Protein AF-A0A970F1U7-F1 (afdb_monomer)

Nearest PDB structures (foldseek):
  5ckr-assembly1_A-2  TM=8.106E-01  e=1.868E-10  Aquifex aeolicus VF5
  6bw5-assembly2_D  TM=7.875E-01  e=3.129E-08  Homo sapiens
  5o5e-assembly1_A-2  TM=6.458E-01  e=1.086E-08  Homo sapiens
  6bw5-assembly2_C  TM=7.719E-01  e=2.287E-07  Homo sapiens
  6fwz-assembly1_A-2  TM=6.122E-01  e=1.461E-08  Homo sapiens

pLDDT: mean 79.59, std 21.34, range [26.64, 98.81]

Solvent-accessible surface area (backbone atoms only — not comparable to full-atom values): 22472 Å² total; per-residue (Å²): 130,61,69,65,58,55,50,51,34,52,50,24,17,49,50,0,16,52,44,1,41,64,33,35,65,54,45,43,54,48,21,62,74,75,62,13,56,50,62,66,84,53,97,83,50,94,55,93,59,72,30,26,28,44,43,14,54,15,26,49,52,2,22,49,54,14,32,75,75,70,35,79,80,47,61,38,55,47,16,46,53,56,19,42,52,52,42,32,55,52,21,46,51,29,54,64,70,65,64,58,69,69,59,55,50,52,53,44,48,51,25,35,49,44,15,38,77,32,66,47,59,47,53,58,46,73,34,86,52,84,86,50,94,52,66,63,36,74,42,68,86,50,15,59,61,52,35,40,50,47,30,46,50,38,12,49,9,33,42,65,47,57,80,50,62,35,32,34,51,48,40,48,26,42,30,24,48,31,51,21,54,38,23,57,76,72,71,36,64,54,55,19,32,45,23,24,2,44,21,14,2,31,58,24,38,37,84,42,18,34,75,83,50,68,33,38,37,42,52,17,23,24,38,32,52,14,38,51,55,32,50,49,36,40,62,66,36,43,73,76,36,101,75,55,27,62,57,37,57,47,36,37,40,35,67,32,47,48,48,36,53,53,47,30,51,54,25,49,78,67,75,40,66,56,86,57,92,76,72,85,40,66,64,46,51,39,38,76,74,71,41,53,72,69,57,37,39,51,51,51,40,51,53,39,46,53,30,15,49,34,31,38,36,29,74,77,65,34,64,68,56,22,50,51,50,53,51,51,48,52,51,53,52,52,49,52,51,51,51,54,61,71,66,51,75,58,68,64,58,56,52,50,50,53,51,49,52,51,51,51,56,51,49,51,55,49,52,56,52,50,60,48,56,62,59,66,74,76,70,90,81,83,90,83,90,88,83,90,80,89,85,90,87,86,84,92,88,84,84,94,81,84,88,89,86,90,79,92,81,90,83,84,88,82,90,81,89,84,90,135

Structure (mmCIF, N/CA/C/O backbone):
data_AF-A0A970F1U7-F1
#
_entry.id   AF-A0A970F1U7-F1
#
loop_
_atom_site.group_PDB
_atom_site.id
_atom_site.type_symbol
_atom_site.label_atom_id
_atom_site.label_alt_id
_atom_site.label_comp_id
_atom_site.label_asym_id
_atom_site.label_entity_id
_atom_site.label_seq_id
_atom_site.pdbx_PDB_ins_code
_atom_site.Cartn_x
_atom_site.Cartn_y
_atom_site.Cartn_z
_atom_site.occupancy
_atom_site.B_iso_or_equiv
_atom_site.auth_seq_id
_atom_site.auth_comp_id
_atom_site.auth_asym_id
_atom_site.auth_atom_id
_atom_site.pdbx_PDB_model_num
ATOM 1 N N . MET A 1 1 ? 3.287 10.474 -24.549 1.00 61.94 1 MET A N 1
ATOM 2 C CA . MET A 1 1 ? 2.278 9.939 -23.617 1.00 61.94 1 MET A CA 1
ATOM 3 C C . MET A 1 1 ? 0.966 9.993 -24.357 1.00 61.94 1 MET A C 1
ATOM 5 O O . MET A 1 1 ? 0.562 11.090 -24.730 1.00 61.94 1 MET A O 1
ATOM 9 N N . ASP A 1 2 ? 0.390 8.838 -24.666 1.00 81.44 2 ASP A N 1
ATOM 10 C CA . ASP A 1 2 ? -0.817 8.767 -25.486 1.00 81.44 2 ASP A CA 1
ATOM 11 C C . ASP A 1 2 ? -1.982 9.411 -24.735 1.00 81.44 2 ASP A C 1
ATOM 13 O O . ASP A 1 2 ? -2.266 9.069 -23.585 1.00 81.44 2 ASP A O 1
ATOM 17 N N . THR A 1 3 ? -2.636 10.387 -25.363 1.00 88.31 3 THR A N 1
ATOM 18 C CA . THR A 1 3 ? -3.777 11.110 -24.781 1.00 88.31 3 THR A CA 1
ATOM 19 C C . THR A 1 3 ? -4.906 10.160 -24.388 1.00 88.31 3 THR A C 1
ATOM 21 O O . THR A 1 3 ? -5.585 10.395 -23.389 1.00 88.31 3 THR A O 1
ATOM 24 N N . GLU A 1 4 ? -5.055 9.057 -25.123 1.00 91.69 4 GLU A N 1
ATOM 25 C CA . GLU A 1 4 ? -5.996 7.976 -24.828 1.00 91.69 4 GLU A CA 1
ATOM 26 C C . GLU A 1 4 ? -5.686 7.274 -23.503 1.00 91.69 4 GLU A C 1
ATOM 28 O O . GLU A 1 4 ? -6.590 7.094 -22.688 1.00 91.69 4 GLU A O 1
ATOM 33 N N . LEU A 1 5 ? -4.414 6.954 -23.231 1.00 92.06 5 LEU A N 1
ATOM 34 C CA . LEU A 1 5 ? -4.013 6.327 -21.970 1.00 92.06 5 LEU A CA 1
ATOM 35 C C . LEU A 1 5 ? -4.301 7.255 -20.786 1.00 92.06 5 LEU A C 1
ATOM 37 O O . LEU A 1 5 ? -4.858 6.824 -19.784 1.00 92.06 5 LEU A O 1
ATOM 41 N N . ILE A 1 6 ? -3.979 8.546 -20.897 1.00 93.81 6 ILE A N 1
ATOM 42 C CA . ILE A 1 6 ? -4.260 9.516 -19.825 1.00 93.81 6 ILE A CA 1
ATOM 43 C C . ILE A 1 6 ? -5.762 9.586 -19.547 1.00 93.81 6 ILE A C 1
ATOM 45 O O . ILE A 1 6 ? -6.178 9.567 -18.388 1.00 93.81 6 ILE A O 1
ATOM 49 N N . PHE A 1 7 ? -6.574 9.655 -20.602 1.00 96.06 7 PHE A N 1
ATOM 50 C CA . PHE A 1 7 ? -8.024 9.674 -20.472 1.00 96.06 7 PHE A CA 1
ATOM 51 C C . PHE A 1 7 ? -8.540 8.400 -19.791 1.00 96.06 7 PHE A C 1
ATOM 53 O O . PHE A 1 7 ? -9.297 8.499 -18.826 1.00 96.06 7 PHE A O 1
ATOM 60 N N . LEU A 1 8 ? -8.066 7.222 -20.211 1.00 96.75 8 LEU A N 1
ATOM 61 C CA . LEU A 1 8 ? -8.401 5.937 -19.592 1.00 96.75 8 LEU A CA 1
ATOM 62 C C . LEU A 1 8 ? -8.057 5.913 -18.096 1.00 96.75 8 LEU A C 1
ATOM 64 O O . LEU A 1 8 ? -8.877 5.495 -17.279 1.00 96.75 8 LEU A O 1
ATOM 68 N N . LEU A 1 9 ? -6.873 6.401 -17.718 1.00 97.69 9 LEU A N 1
ATOM 69 C CA . LEU A 1 9 ? -6.431 6.449 -16.322 1.00 97.69 9 LEU A CA 1
ATOM 70 C C . LEU A 1 9 ? -7.286 7.402 -15.479 1.00 97.69 9 LEU A C 1
ATOM 72 O O . LEU A 1 9 ? -7.669 7.055 -14.361 1.00 97.69 9 LEU A O 1
ATOM 76 N N . LEU A 1 10 ? -7.630 8.579 -16.013 1.00 97.69 10 LEU A N 1
ATOM 77 C CA . LEU A 1 10 ? -8.510 9.536 -15.336 1.00 97.69 10 LEU A CA 1
ATOM 78 C C . LEU A 1 10 ? -9.929 8.984 -15.166 1.00 97.69 10 LEU A C 1
ATOM 80 O O . LEU A 1 10 ? -10.516 9.140 -14.095 1.00 97.69 10 LEU A O 1
ATOM 84 N N . VAL A 1 11 ? -10.466 8.311 -16.187 1.00 98.19 11 VAL A N 1
ATOM 85 C CA . VAL A 1 11 ? -11.777 7.652 -16.120 1.00 98.19 11 VAL A CA 1
ATOM 86 C C . VAL A 1 11 ? -11.754 6.510 -15.107 1.00 98.19 11 VAL A C 1
ATOM 88 O O . VAL A 1 11 ? -12.645 6.442 -14.264 1.00 98.19 11 VAL A O 1
ATOM 91 N N . THR A 1 12 ? -10.718 5.669 -15.120 1.00 98.62 12 THR A N 1
ATOM 92 C CA . THR A 1 12 ? -10.551 4.571 -14.155 1.00 98.62 12 THR A CA 1
ATOM 93 C C . THR A 1 12 ? -10.526 5.103 -12.724 1.00 98.62 12 THR A C 1
ATOM 95 O O . THR A 1 12 ? -11.303 4.655 -11.879 1.00 98.62 12 THR A O 1
ATOM 98 N N . LEU A 1 13 ? -9.685 6.110 -12.460 1.00 98.56 13 LEU A N 1
ATOM 99 C CA . LEU A 1 13 ? -9.596 6.762 -11.155 1.00 98.56 13 LEU A CA 1
ATOM 100 C C . LEU A 1 13 ? -10.946 7.360 -10.748 1.00 98.56 13 LEU A C 1
ATOM 102 O O . LEU A 1 13 ? -11.389 7.154 -9.619 1.00 98.56 13 LEU A O 1
ATOM 106 N N . GLY A 1 14 ? -11.612 8.065 -11.665 1.00 98.62 14 GLY A N 1
ATOM 107 C CA . GLY A 1 14 ? -12.912 8.690 -11.434 1.00 98.62 14 GLY A CA 1
ATOM 108 C C . GLY A 1 14 ? -14.011 7.681 -11.101 1.00 98.62 14 GLY A C 1
ATOM 109 O O . GLY A 1 14 ? -14.743 7.874 -10.132 1.00 98.62 14 GLY A O 1
ATOM 110 N N . VAL A 1 15 ? -14.103 6.575 -11.842 1.00 98.75 15 VAL A N 1
ATOM 111 C CA . VAL A 1 15 ? -15.081 5.506 -11.583 1.00 98.75 15 VAL A CA 1
ATOM 112 C C . VAL A 1 15 ? -14.811 4.844 -10.236 1.00 98.75 15 VAL A C 1
ATOM 114 O O . VAL A 1 15 ? -15.721 4.763 -9.411 1.00 98.75 15 VAL A O 1
ATOM 117 N N . SER A 1 16 ? -13.565 4.453 -9.958 1.00 98.81 16 SER A N 1
ATOM 118 C CA . SER A 1 16 ? -13.203 3.857 -8.668 1.00 98.81 16 SER A CA 1
ATOM 119 C C . SER A 1 16 ? -13.459 4.798 -7.491 1.00 98.81 16 SER A C 1
ATOM 121 O O . SER A 1 16 ? -13.947 4.356 -6.447 1.00 98.81 16 SER A O 1
ATOM 123 N N . PHE A 1 17 ? -13.188 6.095 -7.666 1.00 98.81 17 PHE A N 1
ATOM 124 C CA . PHE A 1 17 ? -13.510 7.136 -6.693 1.00 98.81 17 PHE A CA 1
ATOM 125 C C . PHE A 1 17 ? -15.011 7.212 -6.427 1.00 98.81 17 PHE A C 1
ATOM 127 O O . PHE A 1 17 ? -15.429 7.123 -5.273 1.00 98.81 17 PHE A O 1
ATOM 134 N N . LEU A 1 18 ? -15.825 7.343 -7.477 1.00 98.69 18 LEU A N 1
ATOM 135 C CA . LEU A 1 18 ? -17.273 7.499 -7.349 1.00 98.69 18 LEU A CA 1
ATOM 136 C C . LEU A 1 18 ? -17.919 6.267 -6.717 1.00 98.69 18 LEU A C 1
ATOM 138 O O . LEU A 1 18 ? -18.745 6.408 -5.816 1.00 98.69 18 LEU A O 1
ATOM 142 N N . VAL A 1 19 ? -17.513 5.068 -7.141 1.00 98.75 19 VAL A N 1
ATOM 143 C CA . VAL A 1 19 ? -18.028 3.810 -6.589 1.00 98.75 19 VAL A CA 1
ATOM 144 C C . VAL A 1 19 ? -17.643 3.671 -5.119 1.00 98.75 19 VAL A C 1
ATOM 146 O O . VAL A 1 19 ? -18.515 3.397 -4.300 1.00 98.75 19 VAL A O 1
ATOM 149 N N . SER A 1 20 ? -16.383 3.920 -4.749 1.00 98.69 20 SER A N 1
ATOM 150 C CA . SER A 1 20 ? -15.954 3.867 -3.345 1.00 98.69 20 SER A CA 1
ATOM 151 C C . SER A 1 20 ? -16.685 4.906 -2.486 1.00 98.69 20 SER A C 1
ATOM 153 O O . SER A 1 20 ? -17.249 4.576 -1.438 1.00 98.69 20 SER A O 1
ATOM 155 N N . PHE A 1 21 ? -16.780 6.151 -2.960 1.00 98.50 21 PHE A N 1
ATOM 156 C CA . PHE A 1 21 ? -17.476 7.233 -2.265 1.00 98.50 21 PHE A CA 1
ATOM 157 C C . PHE A 1 21 ? -18.965 6.923 -2.043 1.00 98.50 21 PHE A C 1
ATOM 159 O O . PHE A 1 21 ? -19.479 7.126 -0.941 1.00 98.50 21 PHE A O 1
ATOM 166 N N . ALA A 1 22 ? -19.650 6.394 -3.063 1.00 98.31 22 ALA A N 1
ATOM 167 C CA . ALA A 1 22 ? -21.065 6.031 -2.995 1.00 98.31 22 ALA A CA 1
ATOM 168 C C . ALA A 1 22 ? -21.318 4.751 -2.179 1.00 98.31 22 ALA A C 1
ATOM 170 O O . ALA A 1 22 ? -22.318 4.660 -1.466 1.00 98.31 22 ALA A O 1
ATOM 171 N N . ALA A 1 23 ? -20.409 3.774 -2.235 1.00 98.00 23 ALA A N 1
ATOM 172 C CA . ALA A 1 23 ? -20.513 2.534 -1.470 1.00 98.00 23 ALA A CA 1
ATOM 173 C C . ALA A 1 23 ? -20.260 2.752 0.027 1.00 98.00 23 ALA A C 1
ATOM 175 O O . ALA A 1 23 ? -20.858 2.069 0.855 1.00 98.00 23 ALA A O 1
ATOM 176 N N . THR A 1 24 ? -19.417 3.717 0.402 1.00 97.88 24 THR A N 1
ATOM 177 C CA . THR A 1 24 ? -19.036 3.966 1.802 1.00 97.88 24 THR A CA 1
ATOM 178 C C . THR A 1 24 ? -20.220 4.147 2.771 1.00 97.88 24 THR A C 1
ATOM 180 O O . THR A 1 24 ? -20.234 3.469 3.803 1.00 97.88 24 THR A O 1
ATOM 183 N N . PRO A 1 25 ? -21.244 4.987 2.506 1.00 96.75 25 PRO A N 1
ATOM 184 C CA . PRO A 1 25 ? -22.405 5.094 3.395 1.00 96.75 25 PRO A CA 1
ATOM 185 C C . PRO A 1 25 ? -23.218 3.793 3.483 1.00 96.75 25 PRO A C 1
ATOM 187 O O . PRO A 1 25 ? -23.731 3.479 4.557 1.00 96.75 25 PRO A O 1
ATOM 190 N N . LEU A 1 26 ? -23.300 3.012 2.401 1.00 97.00 26 LEU A N 1
ATOM 191 C CA . LEU A 1 26 ? -23.986 1.714 2.393 1.00 97.00 26 LEU A CA 1
ATOM 192 C C . LEU A 1 26 ? -23.225 0.685 3.233 1.00 97.00 26 LEU A C 1
ATOM 194 O O . LEU A 1 26 ? -23.814 0.025 4.088 1.00 97.00 26 LEU A O 1
ATOM 198 N N . VAL A 1 27 ? -21.904 0.609 3.054 1.00 96.75 27 VAL A N 1
ATOM 199 C CA . VAL A 1 27 ? -21.008 -0.238 3.852 1.00 96.75 27 VAL A CA 1
ATOM 200 C C . VAL A 1 27 ? -21.074 0.151 5.326 1.00 96.75 27 VAL A C 1
ATOM 202 O O . VAL A 1 27 ? -21.136 -0.725 6.181 1.00 96.75 27 VAL A O 1
ATOM 205 N N . LYS A 1 28 ? -21.150 1.448 5.647 1.00 94.94 28 LYS A N 1
ATOM 206 C CA . LYS A 1 28 ? -21.336 1.917 7.026 1.00 94.94 28 LYS A CA 1
ATOM 207 C C . LYS A 1 28 ? -22.634 1.397 7.645 1.00 94.94 28 LYS A C 1
ATOM 209 O O . LYS A 1 28 ? -22.608 0.899 8.767 1.00 94.94 28 LYS A O 1
ATOM 214 N N . GLN A 1 29 ? -23.757 1.505 6.935 1.00 94.00 29 GLN A N 1
ATOM 215 C CA . GLN A 1 29 ? -25.040 0.984 7.421 1.00 94.00 29 GLN A CA 1
ATOM 216 C C . GLN A 1 29 ? -25.002 -0.540 7.573 1.00 94.00 29 GLN A C 1
ATOM 218 O O . GLN A 1 29 ? -25.525 -1.083 8.544 1.00 94.00 29 GLN A O 1
ATOM 223 N N . PHE A 1 30 ? -24.361 -1.234 6.634 1.00 93.56 30 PHE A N 1
ATOM 224 C CA . PHE A 1 30 ? -24.181 -2.679 6.693 1.00 93.56 30 PHE A CA 1
ATOM 225 C C . PHE A 1 30 ? -23.346 -3.102 7.910 1.00 93.56 30 PHE A C 1
ATOM 227 O O . PHE A 1 30 ? -23.788 -3.959 8.671 1.00 93.56 30 PHE A O 1
ATOM 234 N N . ALA A 1 31 ? -22.217 -2.433 8.158 1.00 92.50 31 ALA A N 1
ATOM 235 C CA . ALA A 1 31 ? -21.357 -2.651 9.322 1.00 92.50 31 ALA A CA 1
ATOM 236 C C . ALA A 1 31 ? -22.131 -2.534 10.641 1.00 92.50 31 ALA A C 1
ATOM 238 O O . ALA A 1 31 ? -22.022 -3.392 11.515 1.00 92.50 31 ALA A O 1
ATOM 239 N N . GLN A 1 32 ? -22.980 -1.508 10.752 1.00 91.56 32 GLN A N 1
ATOM 240 C CA . GLN A 1 32 ? -23.835 -1.292 11.920 1.00 91.56 32 GLN A CA 1
ATOM 241 C C . GLN A 1 32 ? -24.856 -2.421 12.115 1.00 91.56 32 GLN A C 1
ATOM 243 O O . GLN A 1 32 ? -25.120 -2.805 13.251 1.00 91.56 32 GLN A O 1
ATOM 248 N N . ARG A 1 33 ? -25.411 -2.979 11.030 1.00 90.88 33 ARG A N 1
ATOM 249 C CA . ARG A 1 33 ? -26.384 -4.085 11.097 1.00 90.88 33 ARG A CA 1
ATOM 250 C C . ARG A 1 33 ? -25.757 -5.407 11.520 1.00 90.88 33 ARG A C 1
ATOM 252 O O . ARG A 1 33 ? -26.392 -6.158 12.249 1.00 90.88 33 ARG A O 1
ATOM 259 N N . ILE A 1 34 ? -24.540 -5.691 11.062 1.00 89.62 34 ILE A N 1
ATOM 260 C CA . ILE A 1 34 ? -23.840 -6.944 11.385 1.00 89.62 34 ILE A CA 1
ATOM 261 C C . ILE A 1 34 ? -23.005 -6.851 12.671 1.00 89.62 34 ILE A C 1
ATOM 263 O O . ILE A 1 34 ? -22.377 -7.827 13.063 1.00 89.62 34 ILE A O 1
ATOM 267 N N . GLY A 1 35 ? -22.986 -5.684 13.325 1.00 84.31 35 GLY A N 1
ATOM 268 C CA . GLY A 1 35 ? -22.249 -5.465 14.570 1.00 84.31 35 GLY A CA 1
ATOM 269 C C . GLY A 1 35 ? -20.740 -5.265 14.397 1.00 84.31 35 GLY A C 1
ATOM 270 O O . GLY A 1 35 ? -20.017 -5.316 15.389 1.00 84.31 35 GLY A O 1
ATOM 271 N N . ALA A 1 36 ? -20.258 -4.998 13.178 1.00 85.38 36 ALA A N 1
ATOM 272 C CA . ALA A 1 36 ? -18.855 -4.698 12.893 1.00 85.38 36 ALA A CA 1
ATOM 273 C C . ALA A 1 36 ? -18.502 -3.272 13.362 1.00 85.38 36 ALA A C 1
ATOM 275 O O . ALA A 1 36 ? -18.415 -2.320 12.581 1.00 85.38 36 ALA A O 1
ATOM 276 N N . MET A 1 37 ? -18.387 -3.109 14.681 1.00 86.81 37 MET A N 1
ATOM 277 C CA . MET A 1 37 ? -18.242 -1.822 15.356 1.00 86.81 37 MET A CA 1
ATOM 278 C C . MET A 1 37 ? -17.005 -1.824 16.251 1.00 86.81 37 MET A C 1
ATOM 280 O O . MET A 1 37 ? -16.839 -2.673 17.125 1.00 86.81 37 MET A O 1
ATOM 284 N N . ASP A 1 38 ? -16.157 -0.817 16.077 1.00 79.94 38 ASP A N 1
ATOM 285 C CA . ASP A 1 38 ? -14.985 -0.592 16.902 1.00 79.94 38 ASP A CA 1
ATOM 286 C C . ASP A 1 38 ? -15.363 0.233 18.140 1.00 79.94 38 ASP A C 1
ATOM 288 O O . ASP A 1 38 ? -15.387 1.462 18.108 1.00 79.94 38 ASP A O 1
ATOM 292 N N . VAL A 1 39 ? -15.703 -0.452 19.234 1.00 75.31 39 VAL A N 1
ATOM 293 C CA . VAL A 1 39 ? -16.108 0.174 20.504 1.00 75.31 39 VAL A CA 1
ATOM 294 C C . VAL A 1 39 ? -14.865 0.482 21.351 1.00 75.31 39 VAL A C 1
ATOM 296 O O . VAL A 1 39 ? -14.084 -0.437 21.603 1.00 75.31 39 VAL A O 1
ATOM 299 N N . PRO A 1 40 ? -14.633 1.727 21.808 1.00 67.94 40 PRO A N 1
ATOM 300 C CA . PRO A 1 40 ? -13.521 2.034 22.705 1.00 67.94 40 PRO A CA 1
ATOM 301 C C . PRO A 1 40 ? -13.674 1.287 24.035 1.00 67.94 40 PRO A C 1
ATOM 303 O O . PRO A 1 40 ? -14.537 1.616 24.841 1.00 67.94 40 PRO A O 1
ATOM 306 N N . LYS A 1 41 ? -12.865 0.239 24.237 1.00 59.81 41 LYS A N 1
ATOM 307 C CA . LYS A 1 41 ? -12.803 -0.537 25.490 1.00 59.81 41 LYS A CA 1
ATOM 308 C C . LYS A 1 41 ? -11.527 -0.271 26.303 1.00 59.81 41 LYS A C 1
ATOM 310 O O . LYS A 1 41 ? -11.515 -0.567 27.489 1.00 59.81 41 LYS A O 1
ATOM 315 N N . ASP A 1 42 ? -10.507 0.336 25.684 1.00 61.62 42 ASP A N 1
ATOM 316 C CA . ASP A 1 42 ? -9.173 0.546 26.262 1.00 61.62 42 ASP A CA 1
ATOM 317 C C . ASP A 1 42 ? -8.655 1.967 25.969 1.00 61.62 42 ASP A C 1
ATOM 319 O O . ASP A 1 42 ? -8.879 2.485 24.874 1.00 61.62 42 ASP A O 1
ATOM 323 N N . GLU A 1 43 ? -7.813 2.527 26.850 1.00 56.91 43 GLU A N 1
ATOM 324 C CA . GLU A 1 43 ? -7.090 3.810 26.660 1.00 56.91 43 GLU A CA 1
ATOM 325 C C . GLU A 1 43 ? -6.132 3.831 25.442 1.00 56.91 43 GLU A C 1
ATOM 327 O O . GLU A 1 43 ? -5.374 4.782 25.238 1.00 56.91 43 GLU A O 1
ATOM 332 N N . ARG A 1 44 ? -6.046 2.725 24.688 1.00 57.16 44 ARG A N 1
ATOM 333 C CA . ARG A 1 44 ? -5.219 2.573 23.475 1.00 57.16 44 ARG A CA 1
ATOM 334 C C . ARG A 1 44 ? -5.852 3.231 22.262 1.00 57.16 44 ARG A C 1
ATOM 336 O O . ARG A 1 44 ? -5.133 3.614 21.346 1.00 57.16 44 ARG A O 1
ATOM 343 N N . ARG A 1 45 ? -7.180 3.302 22.234 1.00 62.41 45 ARG A N 1
ATOM 344 C CA . ARG A 1 45 ? -7.927 3.815 21.089 1.00 62.41 45 ARG A CA 1
ATOM 345 C C . ARG A 1 45 ? -8.114 5.315 21.259 1.00 62.41 45 ARG A C 1
ATOM 347 O O . ARG A 1 45 ? -8.416 5.774 22.352 1.00 62.41 45 ARG A O 1
ATOM 354 N N . MET A 1 46 ? -7.898 6.071 20.185 1.00 58.84 46 MET A N 1
ATOM 355 C CA . MET A 1 46 ? -7.955 7.538 20.236 1.00 58.84 46 MET A CA 1
ATOM 356 C C . MET A 1 46 ? -9.349 8.109 19.939 1.00 58.84 46 MET A C 1
ATOM 358 O O . MET A 1 46 ? -9.516 9.326 19.881 1.00 58.84 46 MET A O 1
ATOM 362 N N . HIS A 1 47 ? -10.347 7.246 19.731 1.00 63.78 47 HIS A N 1
ATOM 363 C CA . HIS A 1 47 ? -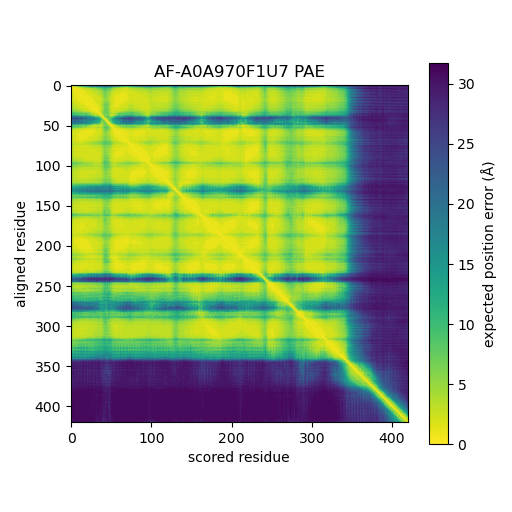11.741 7.631 19.541 1.00 63.78 47 HIS A CA 1
ATOM 364 C C . HIS A 1 47 ? -12.546 7.429 20.833 1.00 63.78 47 HIS A C 1
ATOM 366 O O . HIS A 1 47 ? -12.243 6.577 21.663 1.00 63.78 47 HIS A O 1
ATOM 372 N N . ASN A 1 48 ? -13.607 8.220 20.992 1.00 61.75 48 ASN A N 1
ATOM 373 C CA . ASN A 1 48 ? -14.470 8.180 22.181 1.00 61.75 48 ASN A CA 1
ATOM 374 C C . ASN A 1 48 ? -15.876 7.634 21.880 1.00 61.75 48 ASN A C 1
ATOM 376 O O . ASN A 1 48 ? -16.719 7.556 22.767 1.00 61.75 48 ASN A O 1
ATOM 380 N N . ILE A 1 49 ? -16.156 7.284 20.621 1.00 71.75 49 ILE A N 1
ATOM 381 C CA . ILE A 1 49 ? -17.480 6.875 20.133 1.00 71.75 49 ILE A CA 1
ATOM 382 C C . ILE A 1 49 ? -17.306 5.577 19.332 1.00 71.75 49 ILE A C 1
ATOM 384 O O . ILE A 1 49 ? -16.302 5.455 18.632 1.00 71.75 49 ILE A O 1
ATOM 388 N N . PRO A 1 50 ? -18.248 4.614 19.383 1.00 79.06 50 PRO A N 1
ATOM 389 C CA . PRO A 1 50 ? -18.224 3.449 18.503 1.00 79.06 50 PRO A CA 1
ATOM 390 C C . PRO A 1 50 ? -18.227 3.845 17.019 1.00 79.06 50 PRO A C 1
ATOM 392 O O . PRO A 1 50 ? -19.168 4.485 16.542 1.00 79.06 50 PRO A O 1
ATOM 395 N N . ILE A 1 51 ? -17.201 3.431 16.274 1.00 84.38 51 ILE A N 1
ATOM 396 C CA . ILE A 1 51 ? -17.070 3.704 14.833 1.00 84.38 51 ILE A CA 1
ATOM 397 C C . ILE A 1 51 ? -17.207 2.392 14.056 1.00 84.38 51 ILE A C 1
ATOM 399 O O . ILE A 1 51 ? -16.662 1.369 14.456 1.00 84.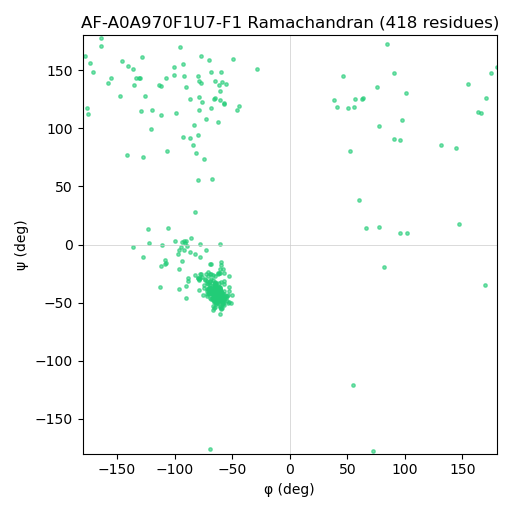38 51 ILE A O 1
ATOM 403 N N . ALA A 1 52 ? -17.954 2.402 12.949 1.00 88.12 52 ALA A N 1
ATOM 404 C CA . ALA A 1 52 ? -18.083 1.235 12.073 1.00 88.12 52 ALA A CA 1
ATOM 405 C C . ALA A 1 52 ? -16.712 0.797 11.531 1.00 88.12 52 ALA A C 1
ATOM 407 O O . ALA A 1 52 ? -15.902 1.645 11.156 1.00 88.12 52 ALA A O 1
ATOM 408 N N . ARG A 1 53 ? -16.470 -0.511 11.456 1.00 84.81 53 ARG A N 1
ATOM 409 C CA . ARG A 1 53 ? -15.201 -1.119 11.038 1.00 84.81 53 ARG A CA 1
ATOM 410 C C . ARG A 1 53 ? -15.508 -2.152 9.961 1.00 84.81 53 ARG A C 1
ATOM 412 O O . ARG A 1 53 ? -16.262 -3.053 10.260 1.00 84.81 53 ARG A O 1
ATOM 419 N N . ILE A 1 54 ? -15.025 -1.918 8.737 1.00 91.62 54 ILE A N 1
ATOM 420 C CA . ILE A 1 54 ? -15.092 -2.715 7.475 1.00 91.62 54 ILE A CA 1
ATOM 421 C C . ILE A 1 54 ? -15.159 -1.777 6.246 1.00 91.62 54 ILE A C 1
ATOM 423 O O . ILE A 1 54 ? -15.553 -2.175 5.147 1.00 91.62 54 ILE A O 1
ATOM 427 N N . GLY A 1 55 ? -14.794 -0.497 6.398 1.00 93.19 55 GLY A N 1
ATOM 428 C CA . GLY A 1 55 ? -14.818 0.484 5.311 1.00 93.19 55 GLY A CA 1
ATOM 429 C C . GLY A 1 55 ? -13.968 0.085 4.101 1.00 93.19 55 GLY A C 1
ATOM 430 O O . GLY A 1 55 ? -14.252 0.520 2.989 1.00 93.19 55 GLY A O 1
ATOM 431 N N . GLY A 1 56 ? -13.003 -0.821 4.292 1.00 95.19 56 GLY A N 1
ATOM 432 C CA . GLY A 1 56 ? -12.242 -1.456 3.223 1.00 95.19 56 GLY A CA 1
ATOM 433 C C . GLY A 1 56 ? -13.086 -2.105 2.130 1.00 95.19 56 GLY A C 1
ATOM 434 O O . GLY A 1 56 ? -12.646 -2.126 0.986 1.00 95.19 56 GLY A O 1
ATOM 435 N N . LEU A 1 57 ? -14.313 -2.555 2.427 1.00 97.69 57 LEU A N 1
ATOM 436 C CA . LEU A 1 57 ? -15.231 -3.063 1.400 1.00 97.69 57 LEU A CA 1
ATOM 437 C C . LEU A 1 57 ? -15.580 -1.995 0.356 1.00 97.69 57 LEU A C 1
ATOM 439 O O . LEU A 1 57 ? -15.674 -2.309 -0.826 1.00 97.69 57 LEU A O 1
ATOM 443 N N . ALA A 1 58 ? -15.730 -0.731 0.760 1.00 98.25 58 ALA A N 1
ATOM 444 C CA . ALA A 1 58 ? -15.998 0.355 -0.181 1.00 98.25 58 ALA A CA 1
ATOM 445 C C . ALA A 1 58 ? -14.801 0.587 -1.117 1.00 98.25 58 ALA A C 1
ATOM 447 O O . ALA A 1 58 ? -14.981 0.710 -2.329 1.00 98.25 58 ALA A O 1
ATOM 448 N N . ILE A 1 59 ? -13.582 0.549 -0.566 1.00 98.69 59 ILE A N 1
ATOM 449 C CA . ILE A 1 59 ? -12.335 0.638 -1.340 1.00 98.69 59 ILE A CA 1
ATOM 450 C C . ILE A 1 59 ? -12.230 -0.547 -2.306 1.00 98.69 59 ILE A C 1
ATOM 452 O O . ILE A 1 59 ? -11.941 -0.344 -3.482 1.00 98.69 59 ILE A O 1
ATOM 456 N N . PHE A 1 60 ? -12.513 -1.764 -1.835 1.00 98.69 60 PHE A N 1
ATOM 457 C CA . PHE A 1 60 ? -12.510 -2.979 -2.647 1.00 98.69 60 PHE A CA 1
ATOM 458 C C . PHE A 1 60 ? -13.498 -2.893 -3.816 1.00 98.69 60 PHE A C 1
ATOM 460 O O . PHE A 1 60 ? -13.114 -3.173 -4.947 1.00 98.69 60 PHE A O 1
ATOM 467 N N . PHE A 1 61 ? -14.741 -2.453 -3.586 1.00 98.62 61 PHE A N 1
ATOM 468 C CA . PHE A 1 61 ? -15.717 -2.277 -4.666 1.00 98.62 61 PHE A CA 1
ATOM 469 C C . PHE A 1 61 ? -15.293 -1.190 -5.659 1.00 98.62 61 PHE A C 1
ATOM 471 O O . PHE A 1 61 ? -15.406 -1.394 -6.868 1.00 98.62 61 PHE A O 1
ATOM 478 N N . GLY A 1 62 ? -14.751 -0.068 -5.171 1.00 98.62 62 GLY A N 1
ATOM 479 C CA . GLY A 1 62 ? -14.183 0.976 -6.025 1.00 98.62 62 GLY A CA 1
ATOM 480 C C . GLY A 1 62 ? -13.048 0.449 -6.902 1.00 98.62 62 GLY A C 1
ATOM 481 O O . GLY A 1 62 ? -13.096 0.582 -8.125 1.00 98.62 62 GLY A O 1
ATOM 482 N N . PHE A 1 63 ? -12.070 -0.226 -6.303 1.00 98.81 63 PHE A N 1
ATOM 483 C CA . PHE A 1 63 ? -10.966 -0.865 -7.016 1.00 98.81 63 PHE A CA 1
ATOM 484 C C . PHE A 1 63 ? -11.462 -1.881 -8.050 1.00 98.81 63 PHE A C 1
ATOM 486 O O . PHE A 1 63 ? -11.105 -1.787 -9.221 1.00 98.81 63 PHE A O 1
ATOM 493 N N . MET A 1 64 ? -12.328 -2.811 -7.640 1.00 98.56 64 MET A N 1
ATOM 494 C CA . MET A 1 64 ? -12.827 -3.877 -8.507 1.00 98.56 64 MET A CA 1
ATOM 495 C C . MET A 1 64 ? -13.597 -3.308 -9.701 1.00 98.56 64 MET A C 1
ATOM 497 O O . MET A 1 64 ? -13.424 -3.783 -10.817 1.00 98.56 64 MET A O 1
ATOM 501 N N . SER A 1 65 ? -14.391 -2.251 -9.497 1.00 98.38 65 SER A N 1
ATOM 502 C CA . SER A 1 65 ? -15.087 -1.581 -10.599 1.00 98.38 65 SER A CA 1
ATOM 503 C C . SER A 1 65 ? -14.124 -0.975 -11.623 1.00 98.38 65 SER A C 1
ATOM 505 O O . SER A 1 65 ? -14.337 -1.147 -12.816 1.00 98.38 65 SER A O 1
ATOM 507 N N . GLY A 1 66 ? -13.037 -0.333 -11.183 1.00 98.06 66 GLY A N 1
ATOM 508 C CA . GLY A 1 66 ? -12.040 0.234 -12.093 1.00 98.06 66 GLY A CA 1
ATOM 509 C C . GLY A 1 66 ? -11.271 -0.848 -12.848 1.00 98.06 66 GLY A C 1
ATOM 510 O O . GLY A 1 66 ? -11.148 -0.782 -14.067 1.00 98.06 66 GLY A O 1
ATOM 511 N N . VAL A 1 67 ? -10.811 -1.882 -12.140 1.00 98.12 67 VAL A N 1
ATOM 512 C CA . VAL A 1 67 ? -10.032 -2.966 -12.751 1.00 98.12 67 VAL A CA 1
ATOM 513 C C . VAL A 1 67 ? -10.869 -3.776 -13.737 1.00 98.12 67 VAL A C 1
ATOM 515 O O . VAL A 1 67 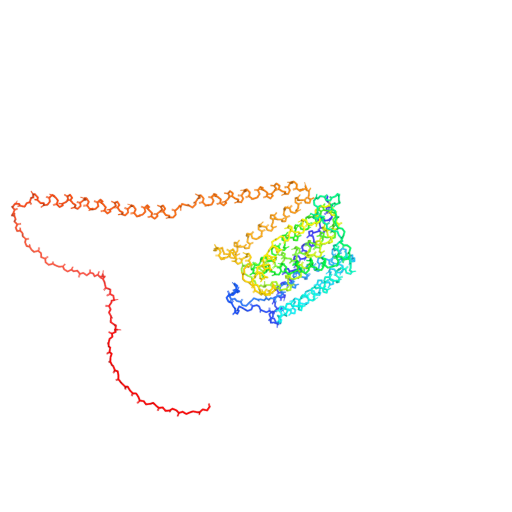? -10.441 -3.970 -14.868 1.00 98.12 67 VAL A O 1
ATOM 518 N N . LEU A 1 68 ? -12.071 -4.219 -13.360 1.00 97.81 68 LEU A N 1
ATOM 519 C CA . LEU A 1 68 ? -12.890 -5.067 -14.235 1.00 97.81 68 LEU A CA 1
ATOM 520 C C . LEU A 1 68 ? -13.414 -4.339 -15.479 1.00 97.81 68 LEU A C 1
ATOM 522 O O . LEU A 1 68 ? -13.728 -4.999 -16.466 1.00 97.81 68 LEU A O 1
ATOM 526 N N . LEU A 1 69 ? -13.555 -3.011 -15.428 1.00 97.88 69 LEU A N 1
ATOM 527 C CA . LEU A 1 69 ? -14.061 -2.225 -16.556 1.00 97.88 69 LEU A CA 1
ATOM 528 C C . LEU A 1 69 ? -12.964 -1.770 -17.521 1.00 97.88 69 LEU A C 1
ATOM 530 O O . LEU A 1 69 ? -13.251 -1.611 -18.705 1.00 97.88 69 LEU A O 1
ATOM 534 N N . PHE A 1 70 ? -11.747 -1.521 -17.028 1.00 97.62 70 PHE A N 1
ATOM 535 C CA . PHE A 1 70 ? -10.726 -0.792 -17.791 1.00 97.62 70 PHE A CA 1
ATOM 536 C C . PHE A 1 70 ? -9.370 -1.498 -17.896 1.00 97.62 70 PHE A C 1
ATOM 538 O O . PHE A 1 70 ? -8.523 -1.041 -18.659 1.00 97.62 70 PHE A O 1
ATOM 545 N N . SER A 1 71 ? -9.135 -2.568 -17.132 1.00 95.88 71 SER A N 1
ATOM 546 C CA . SER A 1 71 ? -7.862 -3.299 -17.110 1.00 95.88 71 SER A CA 1
ATOM 547 C C . SER A 1 71 ? -7.951 -4.573 -17.945 1.00 95.88 71 SER A C 1
ATOM 549 O O . SER A 1 71 ? -8.973 -5.261 -17.939 1.00 95.88 71 SER A O 1
ATOM 551 N N . ASP A 1 72 ? -6.847 -4.946 -18.585 1.00 94.62 72 ASP A N 1
ATOM 552 C CA . ASP A 1 72 ? -6.724 -6.241 -19.244 1.00 94.62 72 ASP A CA 1
ATOM 553 C C . ASP A 1 72 ? -6.426 -7.328 -18.203 1.00 94.62 72 ASP A C 1
ATOM 555 O O . ASP A 1 72 ? -5.383 -7.329 -17.544 1.00 94.62 72 ASP A O 1
ATOM 559 N N . ILE A 1 73 ? -7.349 -8.280 -18.038 1.00 96.38 73 ILE A N 1
ATOM 560 C CA . ILE A 1 73 ? -7.221 -9.356 -17.044 1.00 96.38 73 ILE A CA 1
ATOM 561 C C . ILE A 1 73 ? -6.321 -10.473 -17.589 1.00 96.38 73 ILE A C 1
ATOM 563 O O . ILE A 1 73 ? -6.782 -11.528 -18.041 1.00 96.38 73 ILE A O 1
ATOM 567 N N . ASP A 1 74 ? -5.013 -10.234 -17.529 1.00 94.69 74 ASP A N 1
ATOM 568 C CA . ASP A 1 74 ? -3.978 -11.221 -17.830 1.00 94.69 74 ASP A CA 1
ATOM 569 C C . ASP A 1 74 ? -3.908 -12.341 -16.765 1.00 94.69 74 ASP A C 1
ATOM 571 O O . ASP A 1 74 ? -4.766 -12.481 -15.881 1.00 94.69 74 ASP A O 1
ATOM 575 N N . ARG A 1 75 ? -2.943 -13.258 -16.903 1.00 95.62 75 ARG A N 1
ATOM 576 C CA . ARG A 1 75 ? -2.817 -14.395 -15.983 1.00 95.62 75 ARG A CA 1
ATOM 577 C C . ARG A 1 75 ? -2.439 -13.911 -14.584 1.00 95.62 75 ARG A C 1
ATOM 579 O O . ARG A 1 75 ? -3.079 -14.332 -13.621 1.00 95.62 75 ARG A O 1
ATOM 586 N N . GLU A 1 76 ? -1.444 -13.040 -14.484 1.00 95.19 76 GLU A N 1
ATOM 587 C CA . GLU A 1 76 ? -0.938 -12.483 -13.235 1.00 95.19 76 GLU A CA 1
ATOM 588 C C . GLU A 1 76 ? -2.020 -11.713 -12.474 1.00 95.19 76 GLU A C 1
ATOM 590 O O . GLU A 1 76 ? -2.304 -12.046 -11.320 1.00 95.19 76 GLU A O 1
ATOM 595 N N . LEU A 1 77 ? -2.683 -10.751 -13.123 1.00 96.81 77 LEU A N 1
ATOM 596 C CA . LEU A 1 77 ? -3.728 -9.923 -12.528 1.00 96.81 77 LEU A CA 1
ATOM 597 C C . LEU A 1 77 ? -4.896 -10.776 -12.041 1.00 96.81 77 LEU A C 1
ATOM 599 O O . LEU A 1 77 ? -5.421 -10.540 -10.958 1.00 96.81 77 LEU A O 1
ATOM 603 N N . ARG A 1 78 ? -5.264 -11.836 -12.763 1.00 97.88 78 ARG A N 1
ATOM 604 C CA . ARG A 1 78 ? -6.285 -12.789 -12.301 1.00 97.88 78 ARG A CA 1
ATOM 605 C C . ARG A 1 78 ? -5.904 -13.464 -10.983 1.00 97.88 78 ARG A C 1
ATOM 607 O O . ARG A 1 78 ? -6.748 -13.591 -10.097 1.00 97.88 78 ARG A O 1
ATOM 614 N N . GLY A 1 79 ? -4.639 -13.859 -10.834 1.00 98.00 79 GLY A N 1
ATOM 615 C CA . GLY A 1 79 ? -4.113 -14.396 -9.578 1.00 98.00 79 GLY A CA 1
ATOM 616 C C . GLY A 1 79 ? -4.169 -13.382 -8.438 1.00 98.00 79 GLY A C 1
ATOM 617 O O . GLY A 1 79 ? -4.577 -13.732 -7.330 1.00 98.00 79 GLY A O 1
ATOM 618 N N . ILE A 1 80 ? -3.829 -12.123 -8.730 1.00 98.38 80 ILE A N 1
ATOM 619 C CA . ILE A 1 80 ? -3.939 -11.000 -7.787 1.00 98.38 80 ILE A CA 1
ATOM 620 C C . ILE A 1 80 ? -5.401 -10.791 -7.375 1.00 98.38 80 ILE A C 1
ATOM 622 O O . ILE A 1 80 ? -5.698 -10.701 -6.187 1.00 98.38 80 ILE A O 1
ATOM 626 N N . LEU A 1 81 ? -6.345 -10.778 -8.317 1.00 98.44 81 LEU A N 1
ATOM 627 C CA . LEU A 1 81 ? -7.764 -10.602 -8.009 1.00 98.44 81 LEU A CA 1
ATOM 628 C C . LEU A 1 81 ? -8.301 -11.746 -7.141 1.00 98.44 81 LEU A C 1
ATOM 630 O O . LEU A 1 81 ? -8.944 -11.474 -6.125 1.00 98.44 81 LEU A O 1
ATOM 634 N N . PHE A 1 82 ? -7.980 -13.005 -7.452 1.00 98.56 82 PHE A N 1
ATOM 635 C CA . PHE A 1 82 ? -8.380 -14.139 -6.613 1.00 98.56 82 PHE A CA 1
ATOM 636 C C . PHE A 1 82 ? -7.791 -14.069 -5.204 1.00 98.56 82 PHE A C 1
ATOM 638 O O . PHE A 1 82 ? -8.521 -14.246 -4.227 1.00 98.56 82 PHE A O 1
ATOM 645 N N . GLY A 1 83 ? -6.498 -13.769 -5.070 1.00 98.56 83 GLY A N 1
ATOM 646 C CA . GLY A 1 83 ? -5.893 -13.605 -3.752 1.00 98.56 83 GLY A CA 1
ATOM 647 C C . GLY A 1 83 ? -6.454 -12.400 -2.991 1.00 98.56 83 GLY A C 1
ATOM 648 O O . GLY A 1 83 ? -6.676 -12.502 -1.787 1.00 98.56 83 GLY A O 1
ATOM 649 N N . SER A 1 84 ? -6.801 -11.306 -3.675 1.00 98.50 84 SER A N 1
ATOM 650 C CA . SER A 1 84 ? -7.434 -10.141 -3.046 1.00 98.50 84 SER A CA 1
ATOM 651 C C . SER A 1 84 ? -8.801 -10.476 -2.439 1.00 98.50 84 SER A C 1
ATOM 653 O O . SER A 1 84 ? -9.095 -10.039 -1.329 1.00 98.50 84 SER A O 1
ATOM 655 N N . VAL A 1 85 ? -9.600 -11.323 -3.104 1.00 98.62 85 VAL A N 1
ATOM 656 C CA . VAL A 1 85 ? -10.880 -11.815 -2.570 1.00 98.62 85 VAL A CA 1
ATOM 657 C C . VAL A 1 85 ? -10.649 -12.660 -1.317 1.00 98.62 85 VAL A C 1
ATOM 659 O O . VAL A 1 85 ? -11.340 -12.464 -0.319 1.00 98.62 85 VAL A O 1
ATOM 662 N N . ILE A 1 86 ? -9.652 -13.553 -1.331 1.00 98.62 86 ILE A N 1
ATOM 663 C CA . ILE A 1 86 ? -9.280 -14.363 -0.157 1.00 98.62 86 ILE A CA 1
ATOM 664 C C . ILE A 1 86 ? -8.911 -13.457 1.027 1.00 98.62 86 ILE A C 1
ATOM 666 O O . ILE A 1 86 ? -9.395 -13.669 2.142 1.00 98.62 86 ILE A O 1
ATOM 670 N N . ILE A 1 87 ? -8.090 -12.430 0.783 1.00 98.50 87 ILE A N 1
ATOM 671 C CA . ILE A 1 87 ? -7.676 -11.460 1.804 1.00 98.50 87 ILE A CA 1
ATOM 672 C C . ILE A 1 87 ? -8.876 -10.691 2.353 1.00 98.50 87 ILE A C 1
ATOM 674 O O . ILE A 1 87 ? -9.041 -10.645 3.568 1.00 98.50 87 ILE A O 1
ATOM 678 N N . VAL A 1 88 ? -9.729 -10.131 1.490 1.00 98.19 88 VAL A N 1
ATOM 679 C CA . VAL A 1 88 ? -10.900 -9.341 1.905 1.00 98.19 88 VAL A CA 1
ATOM 680 C C . VAL A 1 88 ? -11.876 -10.180 2.720 1.00 98.19 88 VAL A C 1
ATOM 682 O O . VAL A 1 88 ? -12.336 -9.725 3.762 1.00 98.19 88 VAL A O 1
ATOM 685 N N . VAL A 1 89 ? -12.166 -11.415 2.299 1.00 97.62 89 VAL A N 1
ATOM 686 C CA . VAL A 1 89 ? -13.070 -12.307 3.040 1.00 97.62 89 VAL A CA 1
ATOM 687 C C . VAL A 1 89 ? -12.504 -12.627 4.422 1.00 97.62 89 VAL A C 1
ATOM 689 O O . VAL A 1 89 ? -13.213 -12.498 5.417 1.00 97.62 89 VAL A O 1
ATOM 692 N N . MET A 1 90 ? -11.226 -13.004 4.506 1.00 97.50 90 MET A N 1
ATOM 693 C CA . MET A 1 90 ? -10.584 -13.296 5.789 1.00 97.50 90 MET A CA 1
ATOM 694 C C . MET A 1 90 ? -10.550 -12.077 6.705 1.00 97.50 90 MET A C 1
ATOM 696 O O . MET A 1 90 ? -10.870 -12.188 7.884 1.00 97.50 90 MET A O 1
ATOM 700 N N . ALA A 1 91 ? -10.200 -10.919 6.158 1.00 95.69 91 ALA A N 1
ATOM 701 C CA . ALA A 1 91 ? -10.074 -9.684 6.906 1.00 95.69 91 ALA A CA 1
ATOM 702 C C . ALA A 1 91 ? -11.439 -9.136 7.369 1.00 95.69 91 ALA A C 1
ATOM 704 O O . ALA A 1 91 ? -11.547 -8.610 8.472 1.00 95.69 91 ALA A O 1
ATOM 705 N N . MET A 1 92 ? -12.503 -9.353 6.592 1.00 94.94 92 MET A N 1
ATOM 706 C CA . MET A 1 92 ? -13.876 -9.047 7.003 1.00 94.94 92 MET A CA 1
ATOM 707 C C . MET A 1 92 ? -14.347 -9.962 8.138 1.00 94.94 92 MET A C 1
ATOM 709 O O . MET A 1 92 ? -14.994 -9.499 9.075 1.00 94.94 92 MET A O 1
ATOM 713 N N . ILE A 1 93 ? -14.011 -11.256 8.082 1.00 94.44 93 ILE A N 1
ATOM 714 C CA . ILE A 1 93 ? -14.262 -12.182 9.197 1.00 94.44 93 ILE A CA 1
ATOM 715 C C . ILE A 1 93 ? -13.478 -11.724 10.429 1.00 94.44 93 ILE A C 1
ATOM 717 O O . ILE A 1 93 ? -14.014 -11.700 11.534 1.00 94.44 93 ILE A O 1
ATOM 721 N N . ASP A 1 94 ? -12.225 -11.325 10.253 1.00 92.69 94 ASP A N 1
ATOM 722 C CA . ASP A 1 94 ? -11.403 -10.834 11.345 1.00 92.69 94 ASP A CA 1
ATOM 723 C C . ASP A 1 94 ? -11.957 -9.567 12.015 1.00 92.69 94 ASP A C 1
ATOM 725 O O . ASP A 1 94 ? -12.036 -9.521 13.243 1.00 92.69 94 ASP A O 1
ATOM 729 N N . ASP A 1 95 ? -12.427 -8.593 11.233 1.00 90.94 95 ASP A N 1
ATOM 730 C CA . ASP A 1 95 ? -13.069 -7.382 11.756 1.00 90.94 95 ASP A CA 1
ATOM 731 C C . ASP A 1 95 ? -14.344 -7.692 12.577 1.00 90.94 95 ASP A C 1
ATOM 733 O O . ASP A 1 95 ? -14.750 -6.877 13.409 1.00 90.94 95 ASP A O 1
ATOM 737 N N . LEU A 1 96 ? -14.961 -8.869 12.387 1.00 89.56 96 LEU A N 1
ATOM 738 C CA . LEU A 1 96 ? -16.140 -9.331 13.131 1.00 89.56 96 LEU A CA 1
ATOM 739 C C . LEU A 1 96 ? -15.798 -10.123 14.399 1.00 89.56 96 LEU A C 1
ATOM 741 O O . LEU A 1 96 ? -16.422 -9.907 15.439 1.00 89.56 96 LEU A O 1
ATOM 745 N N . ILE A 1 97 ? -14.862 -11.076 14.317 1.00 88.94 97 ILE A N 1
ATOM 746 C CA . ILE A 1 97 ? -14.633 -12.068 15.387 1.00 88.94 97 ILE A CA 1
ATOM 747 C C . ILE A 1 97 ? -13.210 -12.090 15.958 1.00 88.94 97 ILE A C 1
ATOM 749 O O . ILE A 1 97 ? -12.950 -12.886 16.857 1.00 88.94 97 ILE A O 1
ATOM 753 N N . ASN A 1 98 ? -12.310 -11.221 15.489 1.00 87.50 98 ASN A N 1
ATOM 754 C CA . ASN A 1 98 ? -10.916 -11.101 15.934 1.00 87.50 98 ASN A CA 1
ATOM 755 C C . ASN A 1 98 ? -10.162 -12.448 15.905 1.00 87.50 98 ASN A C 1
ATOM 757 O O . ASN A 1 98 ? -10.005 -13.155 16.906 1.00 87.50 98 ASN A O 1
ATOM 761 N N . LEU A 1 99 ? -9.711 -12.826 14.712 1.00 89.75 99 LEU A N 1
ATOM 762 C CA . LEU A 1 99 ? -9.000 -14.067 14.446 1.00 89.75 99 LEU A CA 1
ATOM 763 C C . LEU A 1 99 ? -7.608 -14.078 15.086 1.00 89.75 99 LEU A C 1
ATOM 765 O O . LEU A 1 99 ? -6.886 -13.082 15.157 1.00 89.75 99 LEU A O 1
ATOM 769 N N . LYS A 1 100 ? -7.162 -15.279 15.472 1.00 89.62 100 LYS A N 1
ATOM 770 C CA . LYS A 1 100 ? -5.789 -15.493 15.946 1.00 89.62 100 LYS A CA 1
ATOM 771 C C . LYS A 1 100 ? -4.791 -15.138 14.837 1.00 89.62 100 LYS A C 1
ATOM 773 O O . LYS A 1 100 ? -4.951 -15.573 13.699 1.00 89.62 100 LYS A O 1
ATOM 778 N N . ALA A 1 101 ? -3.709 -14.443 15.192 1.00 87.94 101 ALA A N 1
ATOM 779 C CA . ALA A 1 101 ? -2.704 -13.954 14.238 1.00 87.94 101 ALA A CA 1
ATOM 780 C C . ALA A 1 101 ? -2.136 -15.043 13.302 1.00 87.94 101 ALA A C 1
ATOM 782 O O . ALA A 1 101 ? -1.915 -14.790 12.122 1.00 87.94 101 ALA A O 1
ATOM 783 N N . TRP A 1 102 ? -1.946 -16.272 13.796 1.00 88.00 102 TRP A N 1
ATOM 784 C CA . TRP A 1 102 ? -1.441 -17.379 12.974 1.00 88.00 102 TRP A CA 1
ATOM 785 C C . TRP A 1 102 ? -2.439 -17.836 11.895 1.00 88.00 102 TRP A C 1
ATOM 787 O O . TRP A 1 102 ? -2.013 -18.267 10.829 1.00 88.00 102 TRP A O 1
ATOM 797 N N . ILE A 1 103 ? -3.752 -17.698 12.131 1.00 93.50 103 ILE A N 1
ATOM 798 C CA . ILE A 1 103 ? -4.789 -18.004 11.132 1.00 93.50 103 ILE A CA 1
ATOM 799 C C . ILE A 1 103 ? -4.715 -16.975 10.004 1.00 93.50 103 ILE A C 1
ATOM 801 O O . ILE A 1 103 ? -4.672 -17.356 8.835 1.00 93.50 103 ILE A O 1
ATOM 805 N N . LYS A 1 104 ? -4.617 -15.682 10.353 1.00 93.44 104 LYS A N 1
ATOM 806 C CA . LYS A 1 104 ? -4.435 -14.603 9.368 1.00 93.44 104 LYS A CA 1
ATOM 807 C C . LYS A 1 104 ? -3.207 -14.866 8.498 1.00 93.44 104 LYS A C 1
ATOM 809 O O . LYS A 1 104 ? -3.295 -14.792 7.277 1.00 93.44 104 LYS A O 1
ATOM 814 N N . LEU A 1 105 ? -2.090 -15.241 9.128 1.00 94.06 105 LEU A N 1
ATOM 815 C CA 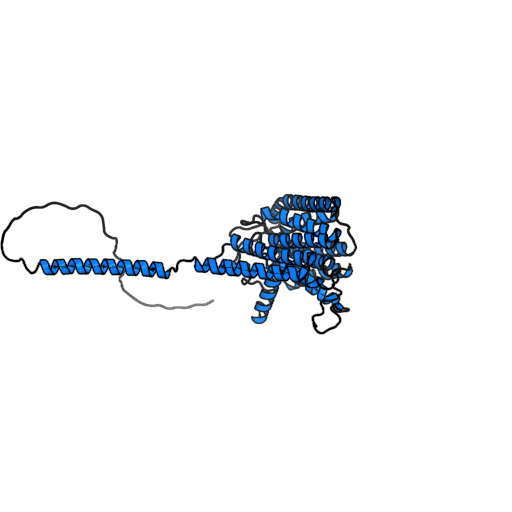. LEU A 1 105 ? -0.838 -15.543 8.440 1.00 94.06 105 LEU A CA 1
ATOM 816 C C . LEU A 1 105 ? -0.988 -16.697 7.438 1.00 94.06 105 LEU A C 1
ATOM 818 O O . LEU A 1 105 ? -0.552 -16.562 6.299 1.00 94.06 105 LEU A O 1
ATOM 822 N N . ILE A 1 106 ? -1.631 -17.807 7.822 1.00 97.25 106 ILE A N 1
ATOM 823 C CA . ILE A 1 106 ? -1.863 -18.936 6.905 1.00 97.25 106 ILE A CA 1
ATOM 824 C C . ILE A 1 106 ? -2.683 -18.490 5.695 1.00 97.25 106 ILE A C 1
ATOM 826 O O . ILE A 1 106 ? -2.318 -18.798 4.563 1.00 97.25 106 ILE A O 1
ATOM 830 N N . VAL A 1 107 ? -3.766 -17.741 5.908 1.00 97.94 107 VAL A N 1
ATOM 831 C CA . VAL A 1 107 ? -4.623 -17.297 4.802 1.00 97.94 107 VAL A CA 1
ATOM 832 C C . VAL A 1 107 ? -3.899 -16.304 3.888 1.00 97.94 107 VAL A C 1
ATOM 834 O O . VAL A 1 107 ? -4.026 -16.395 2.668 1.00 97.94 107 VAL A O 1
ATOM 837 N N . GLN A 1 108 ? -3.078 -15.410 4.445 1.00 98.25 108 GLN A N 1
ATOM 838 C CA . GLN A 1 108 ? -2.224 -14.521 3.654 1.00 98.25 108 GLN A CA 1
ATOM 839 C C . GLN A 1 108 ? -1.193 -15.302 2.824 1.00 98.25 108 GLN A C 1
ATOM 841 O O . GLN A 1 108 ? -0.987 -14.977 1.656 1.00 98.25 108 GLN A O 1
ATOM 846 N N . ILE A 1 109 ? -0.589 -16.361 3.381 1.00 98.44 109 ILE A N 1
ATOM 847 C CA . ILE A 1 109 ? 0.310 -17.257 2.636 1.00 98.44 109 ILE A CA 1
ATOM 848 C C . ILE A 1 109 ? -0.447 -17.941 1.494 1.00 98.44 109 ILE A C 1
ATOM 850 O O . ILE A 1 109 ? 0.054 -17.974 0.374 1.00 98.44 109 ILE A O 1
ATOM 854 N N . VAL A 1 110 ? -1.665 -18.436 1.733 1.00 98.50 110 VAL A N 1
ATOM 855 C CA . VAL A 1 110 ? -2.498 -19.036 0.676 1.00 98.50 110 VAL A CA 1
ATOM 856 C C . VAL A 1 110 ? -2.792 -18.020 -0.432 1.00 98.50 110 VAL A C 1
ATOM 858 O O . VAL A 1 110 ? -2.587 -18.329 -1.604 1.00 98.50 110 VAL A O 1
ATOM 861 N N . ALA A 1 111 ? -3.195 -16.794 -0.092 1.00 98.62 111 ALA A N 1
ATOM 862 C CA . ALA A 1 111 ? -3.439 -15.735 -1.075 1.00 98.62 111 ALA A CA 1
ATOM 863 C C . ALA A 1 111 ? -2.174 -15.357 -1.874 1.00 98.62 111 ALA A C 1
ATOM 865 O O . ALA A 1 111 ? -2.253 -15.093 -3.076 1.00 98.62 111 ALA A O 1
ATOM 866 N N . ALA A 1 112 ? -1.001 -15.362 -1.231 1.00 98.50 112 ALA A N 1
ATOM 867 C CA . ALA A 1 112 ? 0.284 -15.151 -1.895 1.00 98.50 112 ALA A CA 1
ATOM 868 C C . ALA A 1 112 ? 0.626 -16.302 -2.855 1.00 98.50 112 ALA A C 1
ATOM 870 O O . ALA A 1 112 ? 1.026 -16.058 -3.991 1.00 98.50 112 ALA A O 1
ATOM 871 N N . LEU A 1 113 ? 0.416 -17.555 -2.439 1.00 98.38 113 LEU A N 1
ATOM 872 C CA . LEU A 1 113 ? 0.647 -18.735 -3.278 1.00 98.38 113 LEU A CA 1
ATOM 873 C C . LEU A 1 113 ? -0.278 -18.770 -4.501 1.00 98.38 113 LEU A C 1
ATOM 875 O O . LEU A 1 113 ? 0.160 -19.175 -5.575 1.00 98.38 113 LEU A O 1
ATOM 879 N N . VAL A 1 114 ? -1.523 -18.297 -4.375 1.00 98.50 114 VAL A N 1
ATOM 880 C CA . VAL A 1 114 ? -2.442 -18.147 -5.517 1.00 98.50 114 VAL A CA 1
ATOM 881 C C . VAL A 1 114 ? -1.887 -17.161 -6.549 1.00 98.50 114 VAL A C 1
ATOM 883 O O . VAL A 1 114 ? -1.898 -17.474 -7.740 1.00 98.50 114 VAL A O 1
ATOM 886 N N . ALA A 1 115 ? -1.352 -16.015 -6.117 1.00 98.12 115 ALA A N 1
ATOM 887 C CA . ALA A 1 115 ? -0.703 -15.056 -7.017 1.00 98.12 115 ALA A CA 1
ATOM 888 C C . ALA A 1 115 ? 0.571 -15.634 -7.659 1.00 98.12 115 ALA A C 1
ATOM 890 O O . ALA A 1 115 ? 0.757 -15.532 -8.872 1.00 98.12 115 ALA A O 1
ATOM 891 N N . ILE A 1 116 ? 1.410 -16.314 -6.872 1.00 97.31 116 ILE A N 1
ATOM 892 C CA . ILE A 1 116 ? 2.635 -16.987 -7.341 1.00 97.31 116 ILE A CA 1
ATOM 893 C C . ILE A 1 116 ? 2.315 -18.032 -8.410 1.00 97.31 116 ILE A C 1
ATOM 895 O O . ILE A 1 116 ? 2.958 -18.067 -9.457 1.00 97.31 116 ILE A O 1
ATOM 899 N N . TRP A 1 117 ? 1.280 -18.847 -8.198 1.00 97.50 117 TRP A N 1
ATOM 900 C CA . TRP A 1 117 ? 0.842 -19.859 -9.164 1.00 97.50 117 TRP A CA 1
ATOM 901 C C . TRP A 1 117 ? 0.383 -19.255 -10.506 1.00 97.50 117 TRP A C 1
ATOM 903 O O . TRP A 1 117 ? 0.465 -19.892 -11.564 1.00 97.50 117 TRP A O 1
ATOM 913 N N . HIS A 1 118 ? -0.046 -17.994 -10.479 1.00 97.12 118 HIS A N 1
ATOM 914 C CA . HIS A 1 118 ? -0.420 -17.216 -11.654 1.00 97.12 118 HIS A CA 1
ATOM 915 C C . HIS A 1 118 ? 0.736 -16.409 -12.270 1.00 97.12 118 HIS A C 1
ATOM 917 O O . HIS A 1 118 ? 0.516 -15.760 -13.285 1.00 97.12 118 HIS A O 1
ATOM 923 N N . GLY A 1 119 ? 1.961 -16.491 -11.738 1.00 93.50 119 GLY A N 1
ATOM 924 C CA . GLY A 1 119 ? 3.151 -15.854 -12.325 1.00 93.50 119 GLY A CA 1
ATOM 925 C C . GLY A 1 119 ? 3.606 -14.558 -11.644 1.00 93.50 119 GLY A C 1
ATOM 926 O O . GLY A 1 119 ? 4.492 -13.868 -12.157 1.00 93.50 119 GLY A O 1
ATOM 927 N N . VAL A 1 120 ? 3.038 -14.220 -10.482 1.00 94.88 120 VAL A N 1
ATOM 928 C CA . VAL A 1 120 ? 3.508 -13.103 -9.648 1.00 94.88 120 VAL A CA 1
ATOM 929 C C . VAL A 1 120 ? 4.662 -13.597 -8.778 1.00 94.88 120 VAL A C 1
ATOM 931 O O . VAL A 1 120 ? 4.448 -14.054 -7.658 1.00 94.88 120 VAL A O 1
ATOM 934 N N . VAL A 1 121 ? 5.884 -13.567 -9.317 1.00 93.00 121 VAL A N 1
ATOM 935 C CA . VAL A 1 121 ? 7.082 -14.129 -8.671 1.00 93.00 121 VAL A CA 1
ATOM 936 C C . VAL A 1 121 ? 8.262 -13.168 -8.772 1.00 93.00 121 VAL A C 1
ATOM 938 O O . VAL A 1 121 ? 8.518 -12.591 -9.826 1.00 93.00 121 VAL A O 1
ATOM 941 N N . ILE A 1 122 ? 9.000 -13.020 -7.671 1.00 90.69 122 ILE A N 1
ATOM 942 C CA . ILE A 1 122 ? 10.305 -12.356 -7.641 1.00 90.69 122 ILE A CA 1
ATOM 943 C C . ILE A 1 122 ? 11.361 -13.383 -8.066 1.00 90.69 122 ILE A C 1
ATOM 945 O O . ILE A 1 122 ? 11.735 -14.276 -7.301 1.00 90.69 122 ILE A O 1
ATOM 949 N N . GLU A 1 123 ? 11.827 -13.285 -9.306 1.00 87.12 123 GLU A N 1
ATOM 950 C CA . GLU A 1 123 ? 12.812 -14.219 -9.871 1.00 87.12 123 GLU A CA 1
ATOM 951 C C . GLU A 1 123 ? 14.256 -13.770 -9.637 1.00 87.12 123 GLU A C 1
ATOM 953 O O . GLU A 1 123 ? 15.149 -14.587 -9.396 1.00 87.12 123 GLU A O 1
ATOM 958 N N . VAL A 1 124 ? 14.475 -12.458 -9.678 1.00 82.12 124 VAL A N 1
ATOM 959 C CA . VAL A 1 124 ? 15.794 -11.837 -9.621 1.00 82.12 124 VAL A CA 1
ATOM 960 C C . VAL A 1 124 ? 15.764 -10.689 -8.625 1.00 82.12 124 VAL A C 1
ATOM 962 O O . VAL A 1 124 ? 14.771 -9.971 -8.517 1.00 82.12 124 VAL A O 1
ATOM 965 N N . ILE A 1 125 ? 16.863 -10.520 -7.895 1.00 79.88 125 ILE A N 1
ATOM 966 C CA . ILE A 1 125 ? 17.090 -9.370 -7.017 1.00 79.88 125 ILE A CA 1
ATOM 967 C C . ILE A 1 125 ? 18.446 -8.738 -7.323 1.00 79.88 125 ILE A C 1
ATOM 969 O O . ILE A 1 125 ? 19.321 -9.381 -7.912 1.00 79.88 125 ILE A O 1
ATOM 973 N N . SER A 1 126 ? 18.638 -7.486 -6.906 1.00 75.75 126 SER A N 1
ATOM 974 C CA . SER A 1 126 ? 19.949 -6.838 -6.979 1.00 75.75 126 SER A CA 1
ATOM 975 C C . SER A 1 126 ? 20.963 -7.624 -6.149 1.00 75.75 126 SER A C 1
ATOM 977 O O . SER A 1 126 ? 20.692 -7.982 -5.001 1.00 75.75 126 SER A O 1
ATOM 979 N N . ASN A 1 127 ? 22.128 -7.903 -6.728 1.00 76.12 127 ASN A N 1
ATOM 980 C CA . ASN A 1 127 ? 23.181 -8.648 -6.058 1.00 76.12 127 ASN A CA 1
ATOM 981 C C . ASN A 1 127 ? 23.753 -7.805 -4.905 1.00 76.12 127 ASN A C 1
ATOM 983 O O . ASN A 1 127 ? 24.321 -6.741 -5.159 1.00 76.12 127 ASN A O 1
ATOM 987 N N . PRO A 1 128 ? 23.645 -8.255 -3.640 1.00 72.06 128 PRO A N 1
ATOM 988 C CA . PRO A 1 128 ? 24.192 -7.512 -2.507 1.00 72.06 128 PRO A CA 1
ATOM 989 C C . PRO A 1 128 ? 25.729 -7.493 -2.500 1.00 72.06 128 PRO A C 1
ATOM 991 O O . PRO A 1 128 ? 26.334 -6.681 -1.801 1.00 72.06 128 PRO A O 1
ATOM 994 N N . ASN A 1 129 ? 26.380 -8.383 -3.256 1.00 77.62 129 ASN A N 1
ATOM 995 C CA . ASN A 1 129 ? 27.828 -8.405 -3.381 1.00 77.62 129 ASN A CA 1
ATOM 996 C C . ASN A 1 129 ? 28.306 -7.335 -4.375 1.00 77.62 129 ASN A C 1
ATOM 998 O O . ASN A 1 129 ? 28.428 -7.596 -5.571 1.00 77.62 129 ASN A O 1
ATOM 1002 N N . ILE A 1 130 ? 28.658 -6.163 -3.843 1.00 74.00 130 ILE A N 1
ATOM 1003 C CA . ILE A 1 130 ? 29.209 -5.023 -4.595 1.00 74.00 130 ILE A CA 1
ATOM 1004 C C . ILE A 1 130 ? 30.524 -5.324 -5.337 1.00 74.00 130 ILE A C 1
ATOM 1006 O O . ILE A 1 130 ? 30.928 -4.548 -6.197 1.00 74.00 130 ILE A O 1
ATOM 1010 N N . PHE A 1 131 ? 31.200 -6.431 -5.014 1.00 77.88 131 PHE A N 1
ATOM 1011 C CA . PHE A 1 131 ? 32.430 -6.871 -5.680 1.00 77.88 131 PHE A CA 1
ATOM 1012 C C . PHE A 1 131 ? 32.175 -7.910 -6.781 1.00 77.88 131 PHE A C 1
ATOM 1014 O O . PHE A 1 131 ? 33.110 -8.329 -7.462 1.00 77.88 131 PHE A O 1
ATOM 1021 N N . SER A 1 132 ? 30.930 -8.368 -6.950 1.00 76.88 132 SER A N 1
ATOM 1022 C CA . SER A 1 132 ? 30.568 -9.295 -8.017 1.00 76.88 132 SER A CA 1
ATOM 1023 C C . SER A 1 132 ? 30.446 -8.560 -9.348 1.00 76.88 132 SER A C 1
ATOM 1025 O O . SER A 1 132 ? 29.862 -7.484 -9.427 1.00 76.88 132 SER A O 1
ATOM 1027 N N . SER A 1 133 ? 30.940 -9.178 -10.420 1.00 78.44 133 SER A N 1
ATOM 1028 C CA . SER A 1 133 ? 30.738 -8.688 -11.787 1.00 78.44 133 SER A CA 1
ATOM 1029 C C . SER A 1 133 ? 29.289 -8.814 -12.264 1.00 78.44 133 SER A C 1
ATOM 1031 O O . SER A 1 133 ? 28.922 -8.175 -13.247 1.00 78.44 133 SER A O 1
ATOM 1033 N N . ASN A 1 134 ? 28.466 -9.630 -11.593 1.00 77.06 134 ASN A N 1
ATOM 1034 C CA . ASN A 1 134 ? 27.053 -9.770 -11.911 1.00 77.06 134 ASN A CA 1
ATOM 1035 C C . ASN A 1 134 ? 26.209 -8.918 -10.949 1.00 77.06 134 ASN A C 1
ATOM 1037 O O . ASN A 1 134 ? 26.135 -9.257 -9.767 1.00 77.06 134 ASN A O 1
ATOM 1041 N N . PRO A 1 135 ? 25.530 -7.862 -11.424 1.00 75.44 135 PRO A N 1
ATOM 1042 C CA . PRO A 1 135 ? 24.650 -7.054 -10.585 1.00 75.44 135 PRO A CA 1
ATOM 1043 C C . PRO A 1 135 ? 23.341 -7.772 -10.210 1.00 75.44 135 PRO A C 1
ATOM 1045 O O . PRO A 1 135 ? 22.576 -7.241 -9.408 1.00 75.44 135 PRO A O 1
ATOM 1048 N N . TRP A 1 136 ? 23.091 -8.981 -10.733 1.00 77.00 136 TRP A N 1
ATOM 1049 C CA . TRP A 1 136 ? 21.872 -9.765 -10.518 1.00 77.00 136 TRP A CA 1
ATOM 1050 C C . TRP A 1 136 ? 22.127 -11.042 -9.729 1.00 77.00 136 TRP A C 1
ATOM 1052 O O . TRP A 1 136 ? 23.058 -11.796 -10.019 1.00 77.00 136 TRP A O 1
ATOM 1062 N N . LEU A 1 137 ? 21.234 -11.331 -8.786 1.00 82.75 137 LEU A N 1
ATOM 1063 C CA . LEU A 1 137 ? 21.131 -12.630 -8.137 1.00 82.75 137 LEU A CA 1
ATOM 1064 C C . LEU A 1 137 ? 19.820 -13.303 -8.557 1.00 82.75 137 LEU A C 1
ATOM 1066 O O . LEU A 1 137 ? 18.736 -12.860 -8.176 1.00 82.75 137 LEU A O 1
ATOM 1070 N N . VAL A 1 138 ? 19.928 -14.384 -9.331 1.00 85.94 138 VAL A N 1
ATOM 1071 C CA . VAL A 1 138 ? 18.793 -15.256 -9.666 1.00 85.94 138 VAL A CA 1
ATOM 1072 C C . VAL A 1 138 ? 18.479 -16.122 -8.450 1.00 85.94 138 VAL A C 1
ATOM 1074 O O . VAL A 1 138 ? 19.345 -16.843 -7.958 1.00 85.94 138 VAL A O 1
ATOM 1077 N N . LEU A 1 139 ? 17.245 -16.048 -7.955 1.00 86.19 139 LEU A N 1
ATOM 1078 C CA . LEU A 1 139 ? 16.847 -16.698 -6.704 1.00 86.19 139 LEU A CA 1
ATOM 1079 C C . LEU A 1 139 ? 16.573 -18.204 -6.860 1.00 86.19 139 LEU A C 1
ATOM 1081 O O . LEU A 1 139 ? 16.744 -18.963 -5.902 1.00 86.19 139 LEU A O 1
ATOM 1085 N N . GLY A 1 140 ? 16.142 -18.652 -8.043 1.00 88.38 140 GLY A N 1
ATOM 1086 C CA . GLY A 1 140 ? 15.811 -20.056 -8.301 1.00 88.38 140 GLY A CA 1
ATOM 1087 C C . GLY A 1 140 ? 14.770 -20.588 -7.310 1.00 88.38 140 GLY A C 1
ATOM 1088 O O . GLY A 1 140 ? 13.679 -20.039 -7.182 1.00 88.38 140 GLY A O 1
ATOM 1089 N N . ALA A 1 141 ? 15.108 -21.637 -6.554 1.00 90.06 141 ALA A N 1
ATOM 1090 C CA . ALA A 1 141 ? 14.203 -22.216 -5.554 1.00 90.06 141 ALA A CA 1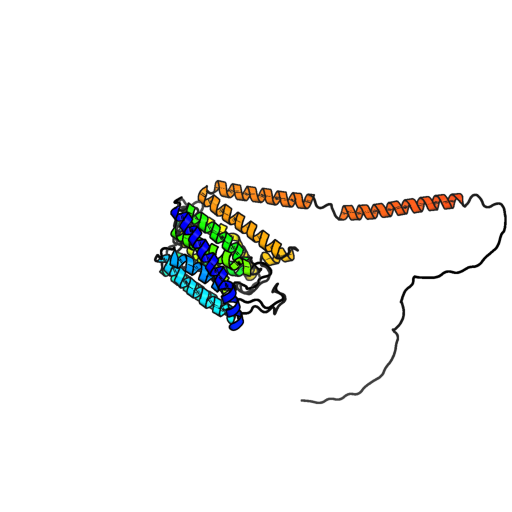
ATOM 1091 C C . ALA A 1 141 ? 13.786 -21.224 -4.445 1.00 90.06 141 ALA A C 1
ATOM 1093 O O . ALA A 1 141 ? 12.713 -21.372 -3.858 1.00 90.06 141 ALA A O 1
ATOM 1094 N N . PHE A 1 142 ? 14.593 -20.190 -4.174 1.00 91.81 142 PHE A N 1
ATOM 1095 C CA . PHE A 1 142 ? 14.278 -19.171 -3.170 1.00 91.81 142 PHE A CA 1
ATOM 1096 C C . PHE A 1 142 ? 13.253 -18.134 -3.644 1.00 91.81 142 PHE A C 1
ATOM 1098 O O . PHE A 1 142 ? 12.724 -17.399 -2.809 1.00 91.81 142 PHE A O 1
ATOM 1105 N N . SER A 1 143 ? 12.905 -18.099 -4.935 1.00 91.88 143 SER A N 1
ATOM 1106 C CA . SER A 1 143 ? 11.913 -17.163 -5.475 1.00 91.88 143 SER A CA 1
ATOM 1107 C C . SER A 1 143 ? 10.562 -17.274 -4.776 1.00 91.88 143 SER A C 1
ATOM 1109 O O . SER A 1 143 ? 9.968 -16.257 -4.425 1.00 91.88 143 SER A O 1
ATOM 1111 N N . ILE A 1 144 ? 10.089 -18.496 -4.507 1.00 94.88 144 ILE A N 1
ATOM 1112 C CA . ILE A 1 144 ? 8.786 -18.716 -3.863 1.00 94.88 144 ILE A CA 1
ATOM 1113 C C . ILE A 1 144 ? 8.798 -18.207 -2.409 1.00 94.88 144 ILE A C 1
ATOM 1115 O O . ILE A 1 144 ? 7.981 -17.336 -2.103 1.00 94.88 144 ILE A O 1
ATOM 1119 N N . PRO A 1 145 ? 9.711 -18.653 -1.514 1.00 96.12 145 PRO A N 1
ATOM 1120 C CA . PRO A 1 145 ? 9.778 -18.126 -0.150 1.00 96.12 145 PRO A CA 1
ATOM 1121 C C . PRO A 1 145 ? 9.935 -16.605 -0.087 1.00 96.12 145 PRO A C 1
ATOM 1123 O O . PRO A 1 145 ? 9.233 -15.957 0.685 1.00 96.12 145 PRO A O 1
ATOM 1126 N N . VAL A 1 146 ? 10.815 -16.026 -0.912 1.00 93.44 146 VAL A N 1
ATOM 1127 C CA . VAL A 1 146 ? 11.050 -14.574 -0.936 1.00 93.44 146 VAL A CA 1
ATOM 1128 C C . VAL A 1 146 ? 9.788 -13.827 -1.358 1.00 93.44 146 VAL A C 1
ATOM 1130 O O . VAL A 1 146 ? 9.414 -12.849 -0.715 1.00 93.44 146 VAL A O 1
ATOM 1133 N N . THR A 1 147 ? 9.085 -14.318 -2.380 1.00 94.88 147 THR A N 1
ATOM 1134 C CA . THR A 1 147 ? 7.836 -13.706 -2.849 1.00 94.88 147 THR A CA 1
ATOM 1135 C C . THR A 1 147 ? 6.731 -13.790 -1.795 1.00 94.88 147 THR A C 1
ATOM 1137 O O . THR A 1 147 ? 6.040 -12.802 -1.552 1.00 94.88 147 THR A O 1
ATOM 1140 N N . VAL A 1 148 ? 6.582 -14.935 -1.117 1.00 97.56 148 VAL A N 1
ATOM 1141 C CA . VAL A 1 148 ? 5.614 -15.083 -0.017 1.00 97.56 148 VAL A CA 1
ATOM 1142 C C . VAL A 1 148 ? 5.935 -14.109 1.114 1.00 97.56 148 VAL A C 1
ATOM 1144 O O . VAL A 1 148 ? 5.042 -13.397 1.571 1.00 97.56 148 VAL A O 1
ATOM 1147 N N . ILE A 1 149 ? 7.200 -14.045 1.544 1.00 95.00 149 ILE A N 1
ATOM 1148 C CA . ILE A 1 149 ? 7.640 -13.130 2.603 1.00 95.00 149 ILE A CA 1
ATOM 1149 C C . ILE A 1 149 ? 7.351 -11.684 2.205 1.00 95.00 149 ILE A C 1
ATOM 1151 O O . ILE A 1 149 ? 6.813 -10.943 3.020 1.00 95.00 149 ILE A O 1
ATOM 1155 N N . TRP A 1 150 ? 7.649 -11.295 0.964 1.00 94.75 150 TRP A N 1
ATOM 1156 C CA . TRP A 1 150 ? 7.361 -9.957 0.455 1.00 94.75 150 TRP A CA 1
ATOM 1157 C C . TRP A 1 150 ? 5.869 -9.626 0.526 1.00 94.75 150 TRP A C 1
ATOM 1159 O O . TRP A 1 150 ? 5.487 -8.647 1.166 1.00 94.75 150 TRP A O 1
ATOM 1169 N N . ILE A 1 151 ? 5.015 -10.470 -0.066 1.00 96.88 151 ILE A N 1
ATOM 1170 C CA . ILE A 1 151 ? 3.565 -10.239 -0.103 1.00 96.88 151 ILE A CA 1
ATOM 1171 C C . ILE A 1 151 ? 3.002 -10.136 1.315 1.00 96.88 151 ILE A C 1
ATOM 1173 O O . ILE A 1 151 ? 2.305 -9.174 1.632 1.00 96.88 151 ILE A O 1
ATOM 1177 N N . VAL A 1 152 ? 3.338 -11.083 2.190 1.00 96.56 152 VAL A N 1
ATOM 1178 C CA . VAL A 1 152 ? 2.854 -11.114 3.575 1.00 96.56 152 VAL A CA 1
ATOM 1179 C C . VAL A 1 152 ? 3.380 -9.920 4.377 1.00 96.56 152 VAL A C 1
ATOM 1181 O O . VAL A 1 152 ? 2.609 -9.276 5.089 1.00 96.56 152 VAL A O 1
ATOM 1184 N N . ALA A 1 153 ? 4.668 -9.586 4.268 1.00 93.00 153 ALA A N 1
ATOM 1185 C CA . ALA A 1 153 ? 5.264 -8.489 5.027 1.00 93.00 153 ALA A CA 1
ATOM 1186 C C . ALA A 1 153 ? 4.646 -7.139 4.648 1.00 93.00 153 ALA A C 1
ATOM 1188 O O . ALA A 1 153 ? 4.248 -6.391 5.537 1.00 93.00 153 ALA A O 1
ATOM 1189 N N . ILE A 1 154 ? 4.500 -6.851 3.351 1.00 94.69 154 ILE A N 1
ATOM 1190 C CA . ILE A 1 154 ? 3.878 -5.606 2.885 1.00 94.69 154 ILE A CA 1
ATOM 1191 C C . ILE A 1 154 ? 2.380 -5.563 3.222 1.00 94.69 154 ILE A C 1
ATOM 1193 O O . ILE A 1 154 ? 1.865 -4.527 3.637 1.00 94.69 154 ILE A O 1
ATOM 1197 N N . THR A 1 155 ? 1.683 -6.698 3.126 1.00 96.25 155 THR A N 1
ATOM 1198 C CA . THR A 1 155 ? 0.271 -6.799 3.528 1.00 96.25 155 THR A CA 1
ATOM 1199 C C . THR A 1 155 ? 0.072 -6.388 4.991 1.00 96.25 155 THR A C 1
ATOM 1201 O O . THR A 1 155 ? -0.806 -5.585 5.301 1.00 96.25 155 THR A O 1
ATOM 1204 N N . ASN A 1 156 ? 0.918 -6.886 5.898 1.00 92.69 156 ASN A N 1
ATOM 1205 C CA . ASN A 1 156 ? 0.839 -6.521 7.314 1.00 92.69 156 ASN A CA 1
ATOM 1206 C C . ASN A 1 156 ? 1.411 -5.127 7.602 1.00 92.69 156 ASN A C 1
ATOM 1208 O O . ASN A 1 156 ? 0.960 -4.476 8.540 1.00 92.69 156 ASN A O 1
ATOM 1212 N N . SER A 1 157 ? 2.372 -4.638 6.815 1.00 91.88 157 SER A N 1
ATOM 1213 C CA . SER A 1 157 ? 2.986 -3.332 7.064 1.00 91.88 157 SER A CA 1
ATOM 1214 C C . SER A 1 157 ? 1.992 -2.180 6.903 1.00 91.88 157 SER A C 1
ATOM 1216 O O . SER A 1 157 ? 1.976 -1.267 7.728 1.00 91.88 157 SER A O 1
ATOM 1218 N N . VAL A 1 158 ? 1.094 -2.262 5.916 1.00 93.88 158 VAL A N 1
ATOM 1219 C CA . VAL A 1 158 ? -0.000 -1.290 5.745 1.00 93.88 158 VAL A CA 1
ATOM 1220 C C . VAL A 1 158 ? -0.995 -1.359 6.910 1.00 93.88 158 VAL A C 1
ATOM 1222 O O . VAL A 1 158 ? -1.431 -0.323 7.404 1.00 93.88 158 VAL A O 1
ATOM 1225 N N . ASN A 1 159 ? -1.303 -2.557 7.416 1.00 91.25 159 ASN A N 1
ATOM 1226 C CA . ASN A 1 159 ? -2.146 -2.726 8.607 1.00 91.25 159 ASN A CA 1
ATOM 1227 C C . ASN A 1 159 ? -1.514 -2.155 9.880 1.00 91.25 159 ASN A C 1
ATOM 1229 O O . ASN A 1 159 ? -2.221 -1.594 10.710 1.00 91.25 159 ASN A O 1
ATOM 1233 N N . TYR A 1 160 ? -0.188 -2.184 10.002 1.00 86.00 160 TYR A N 1
ATOM 1234 C CA . TYR A 1 160 ? 0.513 -1.633 11.164 1.00 86.00 160 TYR A CA 1
ATOM 1235 C C . TYR A 1 160 ? 0.459 -0.102 11.261 1.00 86.00 160 TYR A C 1
ATOM 1237 O O . TYR A 1 160 ? 0.590 0.436 12.362 1.00 86.00 160 TYR A O 1
ATOM 1245 N N . ILE A 1 161 ? 0.283 0.605 10.142 1.00 86.62 161 ILE A N 1
ATOM 1246 C CA . ILE A 1 161 ? 0.163 2.071 10.139 1.00 86.62 161 ILE A CA 1
ATOM 1247 C C . ILE A 1 161 ? -1.292 2.555 10.232 1.00 86.62 161 ILE A C 1
ATOM 1249 O O . ILE A 1 161 ? -1.516 3.758 10.362 1.00 86.62 161 ILE A O 1
ATOM 1253 N N . ASP A 1 162 ? -2.279 1.652 10.214 1.00 82.38 162 ASP A N 1
ATOM 1254 C CA . ASP A 1 162 ? -3.712 1.966 10.350 1.00 82.38 162 ASP A CA 1
ATOM 1255 C C . ASP A 1 162 ? -4.118 2.201 11.816 1.00 82.38 162 ASP A C 1
ATOM 1257 O O . ASP A 1 162 ? -4.974 1.524 12.379 1.00 82.38 162 ASP A O 1
ATOM 1261 N N . GLY A 1 163 ? -3.435 3.146 12.468 1.00 80.75 163 GLY A N 1
ATOM 1262 C CA . GLY A 1 163 ? -3.672 3.511 13.870 1.00 80.75 163 GLY A CA 1
ATOM 1263 C C . GLY A 1 163 ? -4.332 4.876 14.073 1.00 80.75 163 GLY A C 1
ATOM 1264 O O . GLY A 1 163 ? -4.797 5.169 15.173 1.00 80.75 163 GLY A O 1
ATOM 1265 N N . LEU A 1 164 ? -4.387 5.713 13.030 1.00 83.88 164 LEU A N 1
ATOM 1266 C CA . LEU A 1 164 ? -4.964 7.060 13.061 1.00 83.88 164 LEU A CA 1
ATOM 1267 C C . LEU A 1 164 ? -5.953 7.260 11.906 1.00 83.88 164 LEU A C 1
ATOM 1269 O O . LEU A 1 164 ? -5.670 6.863 10.779 1.00 83.88 164 LEU A O 1
ATOM 1273 N N . ASP A 1 165 ? -7.041 7.989 12.163 1.00 90.31 165 ASP A N 1
ATOM 1274 C CA . ASP A 1 165 ? -7.997 8.465 11.152 1.00 90.31 165 ASP A CA 1
ATOM 1275 C C . ASP A 1 165 ? -7.294 9.033 9.907 1.00 90.31 165 ASP A C 1
ATOM 1277 O O . ASP A 1 165 ? -6.558 10.023 9.985 1.00 90.31 165 ASP A O 1
ATOM 1281 N N . GLY A 1 166 ? -7.540 8.424 8.748 1.00 90.19 166 GLY A N 1
ATOM 1282 C CA . GLY A 1 166 ? -6.997 8.841 7.460 1.00 90.19 166 GLY A CA 1
ATOM 1283 C C . GLY A 1 166 ? -5.576 8.361 7.168 1.00 90.19 166 GLY A C 1
ATOM 1284 O O . GLY A 1 166 ? -5.209 8.319 5.998 1.00 90.19 166 GLY A O 1
ATOM 1285 N N . LEU A 1 167 ? -4.781 7.953 8.164 1.00 92.44 167 LEU A N 1
ATOM 1286 C CA . LEU A 1 167 ? -3.343 7.716 7.985 1.00 92.44 167 LEU A CA 1
ATOM 1287 C C . LEU A 1 167 ? -3.036 6.635 6.947 1.00 92.44 167 LEU A C 1
ATOM 1289 O O . LEU A 1 167 ? -2.381 6.928 5.947 1.00 92.44 167 LEU A O 1
ATOM 1293 N N . ALA A 1 168 ? -3.509 5.405 7.157 1.00 94.19 168 ALA A N 1
ATOM 1294 C CA . ALA A 1 168 ? -3.195 4.299 6.255 1.00 94.19 168 ALA A CA 1
ATOM 1295 C C . ALA A 1 168 ? -3.781 4.512 4.854 1.00 94.19 168 ALA A C 1
ATOM 1297 O O . ALA A 1 168 ? -3.083 4.290 3.864 1.00 94.19 168 ALA A O 1
ATOM 1298 N N . VAL A 1 169 ? -5.022 5.006 4.756 1.00 96.19 169 VAL A N 1
ATOM 1299 C CA . VAL A 1 169 ? -5.672 5.319 3.470 1.00 96.19 169 VAL A CA 1
ATOM 1300 C C . VAL A 1 169 ? -4.893 6.384 2.704 1.00 96.19 169 VAL A C 1
ATOM 1302 O O . VAL A 1 169 ? -4.675 6.245 1.501 1.00 96.19 169 VAL A O 1
ATOM 1305 N N . GLY A 1 170 ? -4.458 7.453 3.372 1.00 96.62 170 GLY A N 1
ATOM 1306 C CA . GLY A 1 170 ? -3.738 8.545 2.726 1.00 96.62 170 GLY A CA 1
ATOM 1307 C C . GLY A 1 170 ? -2.320 8.175 2.318 1.00 96.62 170 GLY A C 1
ATOM 1308 O O . GLY A 1 170 ? -1.949 8.423 1.172 1.00 96.62 170 GLY A O 1
ATOM 1309 N N . VAL A 1 171 ? -1.564 7.500 3.189 1.00 96.62 171 VAL A N 1
ATOM 1310 C CA . VAL A 1 171 ? -0.239 6.959 2.840 1.00 96.62 171 VAL A CA 1
ATOM 1311 C C . VAL A 1 171 ? -0.359 6.015 1.644 1.00 96.62 171 VAL A C 1
ATOM 1313 O O . VAL A 1 171 ? 0.363 6.171 0.665 1.00 96.62 171 VAL A O 1
ATOM 1316 N N . SER A 1 172 ? -1.346 5.118 1.654 1.00 97.19 172 SER A N 1
ATOM 1317 C CA . SER A 1 172 ? -1.573 4.188 0.546 1.00 97.19 172 SER A CA 1
ATOM 1318 C C . SER A 1 172 ? -2.038 4.873 -0.739 1.00 97.19 172 SER A C 1
ATOM 1320 O O . SER A 1 172 ? -1.672 4.433 -1.827 1.00 97.19 172 SER A O 1
ATOM 1322 N N . SER A 1 173 ? -2.806 5.964 -0.645 1.00 98.06 173 SER A N 1
ATOM 1323 C CA . SER A 1 173 ? -3.184 6.785 -1.807 1.00 98.06 173 SER A CA 1
ATOM 1324 C C . SER A 1 173 ? -1.944 7.402 -2.454 1.00 98.06 173 SER A C 1
ATOM 1326 O O . SER A 1 173 ? -1.780 7.325 -3.668 1.00 98.06 173 SER A O 1
ATOM 1328 N N . ILE A 1 174 ? -1.036 7.955 -1.643 1.00 98.25 174 ILE A N 1
ATOM 1329 C CA . ILE A 1 174 ? 0.236 8.523 -2.108 1.00 98.25 174 ILE A CA 1
ATOM 1330 C C . ILE A 1 174 ? 1.116 7.437 -2.737 1.00 98.25 174 ILE A C 1
ATOM 1332 O O . ILE A 1 174 ? 1.665 7.647 -3.821 1.00 98.25 174 ILE A O 1
ATOM 1336 N N . SER A 1 175 ? 1.216 6.263 -2.106 1.00 97.19 175 SER A N 1
ATOM 1337 C CA . SER A 1 175 ? 1.957 5.123 -2.653 1.00 97.19 175 SER A CA 1
ATOM 1338 C C . SER A 1 175 ? 1.375 4.655 -3.991 1.00 97.19 175 SER A C 1
ATOM 1340 O O . SER A 1 175 ? 2.127 4.462 -4.944 1.00 97.19 175 SER A O 1
ATOM 1342 N N . SER A 1 176 ? 0.046 4.560 -4.098 1.00 97.81 176 SER A N 1
ATOM 1343 C CA . SER A 1 176 ? -0.654 4.160 -5.329 1.00 97.81 176 SER A CA 1
ATOM 1344 C C . SER A 1 176 ? -0.447 5.175 -6.455 1.00 97.81 176 SER A C 1
ATOM 1346 O O . SER A 1 176 ? -0.149 4.782 -7.576 1.00 97.81 176 SER A O 1
ATOM 1348 N N . ILE A 1 177 ? -0.531 6.481 -6.169 1.00 97.94 177 ILE A N 1
ATOM 1349 C CA . ILE A 1 177 ? -0.249 7.540 -7.155 1.00 97.94 177 ILE A CA 1
ATOM 1350 C C . ILE A 1 177 ? 1.218 7.498 -7.595 1.00 97.94 177 ILE A C 1
ATOM 1352 O O . ILE A 1 177 ? 1.515 7.644 -8.778 1.00 97.94 177 ILE A O 1
ATOM 1356 N N . SER A 1 178 ? 2.147 7.276 -6.665 1.00 96.38 178 SER A N 1
ATOM 1357 C CA . SER A 1 178 ? 3.572 7.172 -6.995 1.00 96.38 178 SER A CA 1
ATOM 1358 C C . SER A 1 178 ? 3.833 5.973 -7.909 1.00 96.38 178 SER A C 1
ATOM 1360 O O . SER A 1 178 ? 4.504 6.115 -8.928 1.00 96.38 178 SER A O 1
ATOM 1362 N N . MET A 1 179 ? 3.238 4.814 -7.604 1.00 94.38 179 MET A N 1
ATOM 1363 C CA . MET A 1 179 ? 3.308 3.634 -8.472 1.00 94.38 179 MET A CA 1
ATOM 1364 C C . MET A 1 179 ? 2.614 3.845 -9.815 1.00 94.38 179 MET A C 1
ATOM 1366 O O . MET A 1 179 ? 3.143 3.390 -10.819 1.00 94.38 179 MET A O 1
ATOM 1370 N N . LEU A 1 180 ? 1.482 4.553 -9.862 1.00 96.00 180 LEU A N 1
ATOM 1371 C CA . LEU A 1 180 ? 0.803 4.938 -11.102 1.00 96.00 180 LEU A CA 1
ATOM 1372 C C . LEU A 1 180 ? 1.727 5.762 -12.005 1.00 96.00 180 LEU A C 1
ATOM 1374 O O . LEU A 1 180 ? 1.882 5.447 -13.181 1.00 96.00 180 LEU A O 1
ATOM 1378 N N . VAL A 1 181 ? 2.364 6.803 -11.460 1.00 95.00 181 VAL A N 1
ATOM 1379 C CA . VAL A 1 181 ? 3.296 7.648 -12.222 1.00 95.00 181 VAL A CA 1
ATOM 1380 C C . VAL A 1 181 ? 4.477 6.824 -12.723 1.00 95.00 181 VAL A C 1
ATOM 1382 O O . VAL A 1 181 ? 4.870 6.962 -13.877 1.00 95.00 181 VAL A O 1
ATOM 1385 N N . ILE A 1 182 ? 5.018 5.935 -11.890 1.00 92.12 182 ILE A N 1
ATOM 1386 C CA . ILE A 1 182 ? 6.103 5.050 -12.313 1.00 92.12 182 ILE A CA 1
ATOM 1387 C C . ILE A 1 182 ? 5.626 4.099 -13.406 1.00 92.12 182 ILE A C 1
ATOM 1389 O O . ILE A 1 182 ? 6.282 4.037 -14.432 1.00 92.12 182 ILE A O 1
ATOM 1393 N N . ALA A 1 183 ? 4.468 3.455 -13.263 1.00 92.12 183 ALA A N 1
ATOM 1394 C CA . ALA A 1 183 ? 3.884 2.579 -14.280 1.00 92.12 183 ALA A CA 1
ATOM 1395 C C . ALA A 1 183 ? 3.783 3.268 -15.656 1.00 92.12 183 ALA A C 1
ATOM 1397 O O . ALA A 1 183 ? 4.111 2.675 -16.680 1.00 92.12 183 ALA A O 1
ATOM 1398 N N . ILE A 1 184 ? 3.422 4.555 -15.676 1.00 92.06 184 ILE A N 1
ATOM 1399 C CA . ILE A 1 184 ? 3.423 5.376 -16.895 1.00 92.06 184 ILE A CA 1
ATOM 1400 C C . ILE A 1 184 ? 4.846 5.574 -17.438 1.00 92.06 184 ILE A C 1
ATOM 1402 O O . ILE A 1 184 ? 5.075 5.398 -18.632 1.00 92.06 184 ILE A O 1
ATOM 1406 N N . LEU A 1 185 ? 5.806 5.940 -16.581 1.00 90.19 185 LEU A N 1
ATOM 1407 C CA . LEU A 1 185 ? 7.205 6.161 -16.979 1.00 90.19 185 LEU A CA 1
ATOM 1408 C C . LEU A 1 185 ? 7.861 4.901 -17.549 1.00 90.19 185 LEU A C 1
ATOM 1410 O O . LEU A 1 185 ? 8.710 4.997 -18.433 1.00 90.19 185 LEU A O 1
ATOM 1414 N N . VAL A 1 186 ? 7.460 3.737 -17.045 1.00 86.81 186 VAL A N 1
ATOM 1415 C CA . VAL A 1 186 ? 8.001 2.436 -17.441 1.00 86.81 186 VAL A CA 1
ATOM 1416 C C . VAL A 1 186 ? 7.217 1.775 -18.576 1.00 86.81 186 VAL A C 1
ATOM 1418 O O . VAL A 1 186 ? 7.573 0.686 -19.004 1.00 86.81 186 VAL A O 1
ATOM 1421 N N . SER A 1 187 ? 6.199 2.459 -19.112 1.00 88.69 187 SER A N 1
ATOM 1422 C CA . SER A 1 187 ? 5.343 1.976 -20.206 1.00 88.69 187 SER A CA 1
ATOM 1423 C C . SER A 1 187 ? 4.575 0.685 -19.886 1.00 88.69 187 SER A C 1
ATOM 1425 O O . SER A 1 187 ? 4.363 -0.141 -20.767 1.00 88.69 187 SER A O 1
ATOM 1427 N N . GLU A 1 188 ? 4.100 0.549 -18.645 1.00 90.31 188 GLU A N 1
ATOM 1428 C CA . GLU A 1 188 ? 3.254 -0.557 -18.177 1.00 90.31 188 GLU A CA 1
ATOM 1429 C C . GLU A 1 188 ? 1.798 -0.079 -17.980 1.00 90.31 188 GLU A C 1
ATOM 1431 O O . GLU A 1 188 ? 1.379 0.236 -16.858 1.00 90.31 188 GLU A O 1
ATOM 1436 N N . PRO A 1 189 ? 0.992 0.021 -19.059 1.00 91.88 189 PRO A N 1
ATOM 1437 C CA . PRO A 1 189 ? -0.336 0.634 -19.008 1.00 91.88 189 PRO A CA 1
ATOM 1438 C C . PRO A 1 189 ? -1.315 -0.145 -18.125 1.00 91.88 189 PRO A C 1
ATOM 1440 O O . PRO A 1 189 ? -2.107 0.466 -17.411 1.00 91.88 189 PRO A O 1
ATOM 1443 N N . ASN A 1 190 ? -1.239 -1.480 -18.112 1.00 93.69 190 ASN A N 1
ATOM 1444 C CA . ASN A 1 190 ? -2.141 -2.301 -17.305 1.00 93.69 190 ASN A CA 1
ATOM 1445 C C . ASN A 1 190 ? -1.898 -2.078 -15.801 1.00 93.69 190 ASN A C 1
ATOM 1447 O O . ASN A 1 190 ? -2.829 -1.840 -15.035 1.00 93.69 190 ASN A O 1
ATOM 1451 N N . VAL A 1 191 ? -0.626 -2.034 -15.385 1.00 94.50 191 VAL A N 1
ATOM 1452 C CA . VAL A 1 191 ? -0.230 -1.681 -14.011 1.00 94.50 191 VAL A CA 1
ATOM 1453 C C . VAL A 1 191 ? -0.707 -0.271 -13.651 1.00 94.50 191 VAL A C 1
ATOM 1455 O O . VAL A 1 191 ? -1.209 -0.054 -12.545 1.00 94.50 191 VAL A O 1
ATOM 1458 N N . ALA A 1 192 ? -0.597 0.682 -14.582 1.00 95.94 192 ALA A N 1
ATOM 1459 C CA . ALA A 1 192 ? -1.086 2.041 -14.384 1.00 95.94 192 ALA A CA 1
ATOM 1460 C C . ALA A 1 192 ? -2.605 2.060 -14.133 1.00 95.94 192 ALA A C 1
ATOM 1462 O O . ALA A 1 192 ? -3.048 2.676 -13.167 1.00 95.94 192 ALA A O 1
ATOM 1463 N N . VAL A 1 193 ? -3.409 1.334 -14.916 1.00 97.69 193 VAL A N 1
ATOM 1464 C CA . VAL A 1 193 ? -4.866 1.233 -14.703 1.00 97.69 193 VAL A CA 1
ATOM 1465 C C . VAL A 1 193 ? -5.186 0.669 -13.315 1.00 97.69 193 VAL A C 1
ATOM 1467 O O . VAL A 1 193 ? -5.983 1.255 -12.580 1.00 97.69 193 VAL A O 1
ATOM 1470 N N . VAL A 1 194 ? 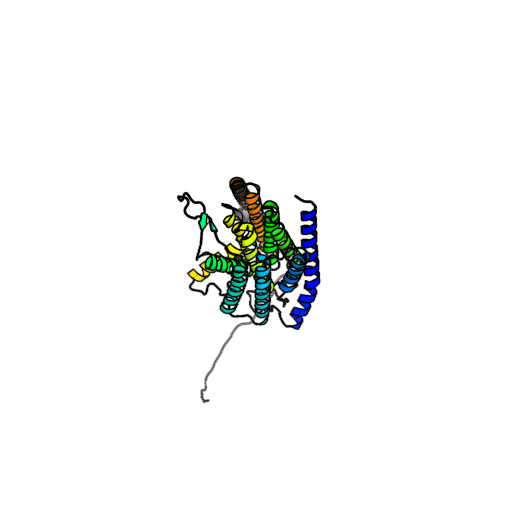-4.516 -0.409 -12.897 1.00 98.12 194 VAL A N 1
ATOM 1471 C CA . VAL A 1 194 ? -4.733 -1.014 -11.570 1.00 98.12 194 VAL A CA 1
ATOM 1472 C C . VAL A 1 194 ? -4.380 -0.041 -10.435 1.00 98.12 194 VAL A C 1
ATOM 1474 O O . VAL A 1 194 ? -5.122 0.072 -9.455 1.00 98.12 194 VAL A O 1
ATOM 1477 N N . MET A 1 195 ? -3.281 0.708 -10.561 1.00 98.12 195 MET A N 1
ATOM 1478 C CA . MET A 1 195 ? -2.885 1.713 -9.566 1.00 98.12 195 MET A CA 1
ATOM 1479 C C . MET A 1 195 ? -3.796 2.946 -9.570 1.00 98.12 195 MET A C 1
ATOM 1481 O O . MET A 1 195 ? -4.077 3.491 -8.501 1.00 98.12 195 MET A O 1
ATOM 1485 N N . ALA A 1 196 ? -4.321 3.354 -10.729 1.00 98.62 196 ALA A N 1
ATOM 1486 C CA . ALA A 1 196 ? -5.343 4.394 -10.830 1.00 98.62 196 ALA A CA 1
ATOM 1487 C C . ALA A 1 196 ? -6.645 3.967 -10.134 1.00 98.62 196 ALA A C 1
ATOM 1489 O O . ALA A 1 196 ? -7.222 4.757 -9.385 1.00 98.62 196 ALA A O 1
ATOM 1490 N N . ALA A 1 197 ? -7.066 2.710 -10.312 1.00 98.81 197 ALA A N 1
ATOM 1491 C CA . ALA A 1 197 ? -8.232 2.148 -9.637 1.00 98.81 197 ALA A CA 1
ATOM 1492 C C . ALA A 1 197 ? -8.045 2.103 -8.110 1.00 98.81 197 ALA A C 1
ATOM 1494 O O . ALA A 1 197 ? -8.942 2.492 -7.357 1.00 98.81 197 ALA A O 1
ATOM 1495 N N . LEU A 1 198 ? -6.865 1.686 -7.634 1.00 98.75 198 LEU A N 1
ATOM 1496 C CA . LEU A 1 198 ? -6.555 1.657 -6.201 1.00 98.75 198 LEU A CA 1
ATOM 1497 C C . LEU A 1 198 ? -6.504 3.068 -5.600 1.00 98.75 198 LEU A C 1
ATOM 1499 O O . LEU A 1 198 ? -7.103 3.311 -4.551 1.00 98.75 198 LEU A O 1
ATOM 1503 N N . ALA A 1 199 ? -5.843 4.012 -6.279 1.00 98.75 199 ALA A N 1
ATOM 1504 C CA . ALA A 1 199 ? -5.802 5.412 -5.867 1.00 98.75 199 ALA A CA 1
ATOM 1505 C C . ALA A 1 199 ? -7.215 6.011 -5.808 1.00 98.75 199 ALA A C 1
ATOM 1507 O O . ALA A 1 199 ? -7.591 6.586 -4.788 1.00 98.75 199 ALA A O 1
ATOM 1508 N N . GLY A 1 200 ? -8.024 5.816 -6.854 1.00 98.75 200 GLY A N 1
ATOM 1509 C CA . GLY A 1 200 ? -9.418 6.257 -6.896 1.00 98.75 200 GLY A CA 1
ATOM 1510 C C . GLY A 1 200 ? -10.238 5.676 -5.746 1.00 98.75 200 GLY A C 1
ATOM 1511 O O . GLY A 1 200 ? -10.885 6.424 -5.017 1.00 98.75 200 GLY A O 1
ATOM 1512 N N . GLY A 1 201 ? -10.146 4.364 -5.511 1.00 98.69 201 GLY A N 1
ATOM 1513 C CA . GLY A 1 201 ? -10.840 3.688 -4.414 1.00 98.69 201 GLY A CA 1
ATOM 1514 C C . GLY A 1 201 ? -10.480 4.252 -3.034 1.00 98.69 201 GLY A C 1
ATOM 1515 O O . GLY A 1 201 ? -11.373 4.528 -2.228 1.00 98.69 201 GLY A O 1
ATOM 1516 N N . CYS 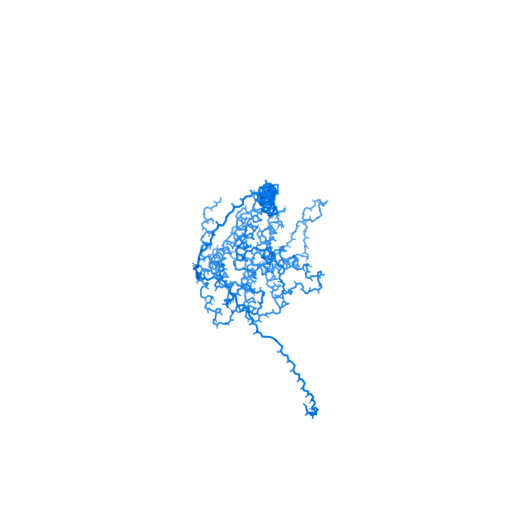A 1 202 ? -9.191 4.481 -2.770 1.00 98.50 202 CYS A N 1
ATOM 1517 C CA . CYS A 1 202 ? -8.721 5.060 -1.511 1.00 98.50 202 CYS A CA 1
ATOM 1518 C C . CYS A 1 202 ? -9.167 6.522 -1.341 1.00 98.50 202 CYS A C 1
ATOM 1520 O O . CYS A 1 202 ? -9.708 6.886 -0.294 1.00 98.50 202 CYS A O 1
ATOM 1522 N N . ILE A 1 203 ? -9.002 7.355 -2.374 1.00 98.50 203 ILE A N 1
ATOM 1523 C CA . ILE A 1 203 ? -9.385 8.775 -2.344 1.00 98.50 203 ILE A CA 1
ATOM 1524 C C . ILE A 1 203 ? -10.908 8.921 -2.208 1.00 98.50 203 ILE A C 1
ATOM 1526 O O . ILE A 1 203 ? -11.369 9.803 -1.488 1.00 98.50 203 ILE A O 1
ATOM 1530 N N . GLY A 1 204 ? -11.697 8.034 -2.823 1.00 98.25 204 GLY A N 1
ATOM 1531 C CA . GLY A 1 204 ? -13.159 8.013 -2.697 1.00 98.25 204 GLY A CA 1
ATOM 1532 C C . GLY A 1 204 ? -13.643 7.687 -1.284 1.00 98.25 204 GLY A C 1
ATOM 1533 O O . GLY A 1 204 ? -14.637 8.243 -0.821 1.00 98.25 204 GLY A O 1
ATOM 1534 N N . PHE A 1 205 ? -12.910 6.842 -0.560 1.00 98.31 205 PHE A N 1
ATOM 1535 C CA . PHE A 1 205 ? -13.211 6.493 0.830 1.00 98.31 205 PHE A CA 1
ATOM 1536 C C . PHE A 1 205 ? -12.755 7.570 1.830 1.00 98.31 205 PHE A C 1
ATOM 1538 O O . PHE A 1 205 ? -13.383 7.778 2.874 1.00 98.31 205 PHE A O 1
ATOM 1545 N N . MET A 1 206 ? -11.678 8.291 1.506 1.00 96.06 206 MET A N 1
ATOM 1546 C CA . MET A 1 206 ? -10.997 9.237 2.394 1.00 96.06 206 MET A CA 1
ATOM 1547 C C . MET A 1 206 ? -11.918 10.268 3.086 1.00 96.06 206 MET A C 1
ATOM 1549 O O . MET A 1 206 ? -11.770 10.429 4.299 1.0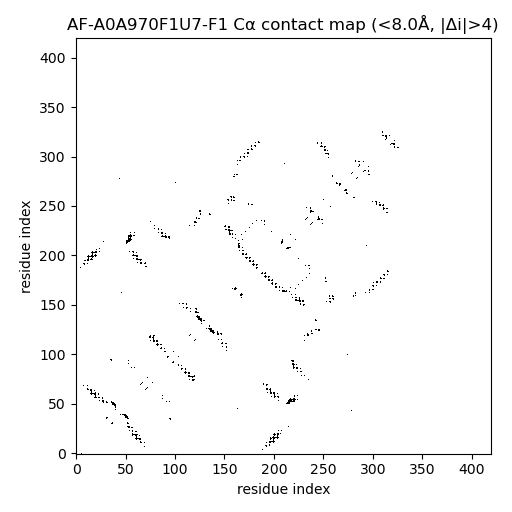0 96.06 206 MET A O 1
ATOM 1553 N N . PRO A 1 207 ? -12.914 10.913 2.434 1.00 96.88 207 PRO A N 1
ATOM 1554 C CA . PRO A 1 207 ? -13.807 11.879 3.091 1.00 96.88 207 PRO A CA 1
ATOM 1555 C C . PRO A 1 207 ? -14.568 11.335 4.309 1.00 96.88 207 PRO A C 1
ATOM 1557 O O . PRO A 1 207 ? -14.986 12.104 5.175 1.00 96.88 207 PRO A O 1
ATOM 1560 N N . TYR A 1 208 ? -14.765 10.017 4.384 1.00 96.31 208 TYR A N 1
ATOM 1561 C CA . TYR A 1 208 ? -15.426 9.360 5.511 1.00 96.31 208 TYR A CA 1
ATOM 1562 C C . TYR A 1 208 ? -14.447 8.860 6.580 1.00 96.31 208 TYR A C 1
ATOM 1564 O O . TYR A 1 208 ? -14.884 8.529 7.683 1.00 96.31 208 TYR A O 1
ATOM 1572 N N . ASN A 1 209 ? -13.152 8.807 6.273 1.00 96.12 209 ASN A N 1
ATOM 1573 C CA . ASN A 1 209 ? -12.111 8.285 7.155 1.00 96.12 209 ASN A CA 1
ATOM 1574 C C . ASN A 1 209 ? -11.189 9.371 7.735 1.00 96.12 209 ASN A C 1
ATOM 1576 O O . ASN A 1 209 ? -10.523 9.117 8.733 1.00 96.12 209 ASN A O 1
ATOM 1580 N N . LEU A 1 210 ? -11.170 10.577 7.158 1.00 93.44 210 LEU A N 1
ATOM 1581 C CA . LEU A 1 210 ? -10.455 11.730 7.715 1.00 93.44 210 LEU A CA 1
ATOM 1582 C C . LEU A 1 210 ? -10.958 12.097 9.115 1.00 93.44 210 LEU A C 1
ATOM 1584 O O . LEU A 1 210 ? -12.143 11.971 9.411 1.00 93.44 210 LEU A O 1
ATOM 1588 N N . ASN A 1 211 ? -10.058 12.619 9.950 1.00 90.12 211 ASN A N 1
ATOM 1589 C CA . ASN A 1 211 ? -10.360 12.987 11.330 1.00 90.12 211 ASN A CA 1
ATOM 1590 C C . ASN A 1 211 ? -11.383 14.144 11.435 1.00 90.12 211 ASN A C 1
ATOM 1592 O O . ASN A 1 211 ? -11.112 15.234 10.909 1.00 90.12 211 ASN A O 1
ATOM 1596 N N . PRO A 1 212 ? -12.491 13.983 12.187 1.00 90.69 212 PRO A N 1
ATOM 1597 C CA . PRO A 1 212 ? -12.918 12.779 12.918 1.00 90.69 212 PRO A CA 1
ATOM 1598 C C . PRO A 1 212 ? -13.575 11.724 12.007 1.00 90.69 212 PRO A C 1
ATOM 1600 O O . PRO A 1 212 ? -14.537 12.026 11.294 1.00 90.69 212 PRO A O 1
ATOM 1603 N N . ALA A 1 213 ? -13.086 10.480 12.060 1.00 92.06 213 ALA A N 1
ATOM 1604 C CA . ALA A 1 213 ? -13.552 9.413 11.174 1.00 92.06 213 ALA A CA 1
ATOM 1605 C C . ALA A 1 213 ? -15.026 9.033 11.411 1.00 92.06 213 ALA A C 1
ATOM 1607 O O . ALA A 1 213 ? -15.508 8.920 12.536 1.00 92.06 213 ALA A O 1
ATOM 1608 N N . LYS A 1 214 ? -15.757 8.773 10.321 1.00 92.56 214 LYS A N 1
ATOM 1609 C CA . LYS A 1 214 ? -17.148 8.280 10.334 1.00 92.56 214 LYS A CA 1
ATOM 1610 C C . LYS A 1 214 ? -17.239 6.761 10.186 1.00 92.56 214 LYS A C 1
ATOM 1612 O O . LYS A 1 214 ? -18.296 6.203 10.496 1.00 92.56 214 LYS A O 1
ATOM 1617 N N . ILE A 1 215 ? -16.190 6.146 9.645 1.00 94.12 215 ILE A N 1
ATOM 1618 C CA . ILE A 1 215 ? -15.995 4.708 9.433 1.00 94.12 215 ILE A CA 1
ATOM 1619 C C . ILE A 1 215 ? -14.486 4.437 9.318 1.00 94.12 215 ILE A C 1
ATOM 1621 O O . ILE A 1 215 ? -13.749 5.202 8.690 1.00 94.12 215 ILE A O 1
ATOM 1625 N N . PHE A 1 216 ? -14.026 3.349 9.924 1.00 93.25 216 PHE A N 1
ATOM 1626 C CA . PHE A 1 216 ? -12.662 2.851 9.788 1.00 93.25 216 PHE A CA 1
ATOM 1627 C C . PHE A 1 216 ? -12.565 1.848 8.651 1.00 93.25 216 PHE A C 1
ATOM 1629 O O . PHE A 1 216 ? -13.494 1.065 8.420 1.00 93.25 216 PHE A O 1
ATOM 1636 N N . MET A 1 217 ? -11.431 1.844 7.948 1.00 93.00 217 MET A N 1
ATOM 1637 C CA . MET A 1 217 ? -11.227 0.865 6.884 1.00 93.00 217 MET A CA 1
ATOM 1638 C C . MET A 1 217 ? -11.130 -0.559 7.439 1.00 93.00 217 MET A C 1
ATOM 1640 O O . MET A 1 217 ? -11.624 -1.480 6.788 1.00 93.00 217 MET A O 1
ATOM 1644 N N . GLY A 1 218 ? -10.615 -0.701 8.666 1.00 92.00 218 GLY A N 1
ATOM 1645 C CA . GLY A 1 218 ? -10.474 -1.979 9.356 1.00 92.00 218 GLY A CA 1
ATOM 1646 C C . GLY A 1 218 ? -9.369 -2.840 8.752 1.00 92.00 218 GLY A C 1
ATOM 1647 O O . GLY A 1 218 ? -8.717 -2.455 7.773 1.00 92.00 218 GLY A O 1
ATOM 1648 N N . ASP A 1 219 ? -9.208 -4.045 9.294 1.00 93.44 219 ASP A N 1
ATOM 1649 C CA . ASP A 1 219 ? -8.272 -5.030 8.751 1.00 93.44 219 ASP A CA 1
ATOM 1650 C C . ASP A 1 219 ? -8.664 -5.360 7.300 1.00 93.44 219 ASP A C 1
ATOM 1652 O O . ASP A 1 219 ? -7.786 -5.539 6.451 1.00 93.44 219 ASP A O 1
ATOM 1656 N N . THR A 1 220 ? -9.969 -5.320 6.981 1.00 95.38 220 THR A N 1
ATOM 1657 C CA . THR A 1 220 ? -10.505 -5.477 5.619 1.00 95.38 220 THR A CA 1
ATOM 1658 C C . THR A 1 220 ? -9.824 -4.559 4.613 1.00 95.38 220 THR A C 1
ATOM 1660 O O . THR A 1 220 ? -9.387 -5.017 3.560 1.00 95.38 220 THR A O 1
ATOM 1663 N N . GLY A 1 221 ? -9.721 -3.264 4.919 1.00 95.88 221 GLY A N 1
ATOM 1664 C CA . GLY A 1 221 ? -9.095 -2.302 4.013 1.00 95.88 221 GLY A CA 1
ATOM 1665 C C . GLY A 1 221 ? -7.580 -2.420 4.018 1.00 95.88 221 GLY A C 1
ATOM 1666 O O . GLY A 1 221 ? -6.957 -2.402 2.959 1.00 95.88 221 GLY A O 1
ATOM 1667 N N . ALA A 1 222 ? -6.982 -2.558 5.201 1.00 95.94 222 ALA A N 1
ATOM 1668 C CA . ALA A 1 222 ? -5.533 -2.533 5.357 1.00 95.94 222 ALA A CA 1
ATOM 1669 C C . ALA A 1 222 ? -4.835 -3.696 4.678 1.00 95.94 222 ALA A C 1
ATOM 1671 O O . ALA A 1 222 ? -3.890 -3.493 3.912 1.00 95.94 222 ALA A O 1
ATOM 1672 N N . LEU A 1 223 ? -5.330 -4.905 4.927 1.00 97.50 223 LEU A N 1
ATOM 1673 C CA . LEU A 1 223 ? -4.751 -6.106 4.352 1.00 97.50 223 LEU A CA 1
ATOM 1674 C C . LEU A 1 223 ? -5.005 -6.149 2.843 1.00 97.50 223 LEU A C 1
ATOM 1676 O O . LEU A 1 223 ? -4.111 -6.518 2.088 1.00 97.50 223 LEU A O 1
ATOM 1680 N N . PHE A 1 224 ? -6.179 -5.709 2.383 1.00 98.56 224 PHE A N 1
ATOM 1681 C CA . PHE A 1 224 ? -6.478 -5.611 0.954 1.00 98.56 224 PHE A CA 1
ATOM 1682 C C . PHE A 1 224 ? -5.513 -4.669 0.223 1.00 98.56 224 PHE A C 1
ATOM 1684 O O . PHE A 1 224 ? -4.862 -5.077 -0.738 1.00 98.56 224 PHE A O 1
ATOM 1691 N N . ILE A 1 225 ? -5.381 -3.427 0.693 1.00 98.44 225 ILE A N 1
ATOM 1692 C CA . ILE A 1 225 ? -4.512 -2.426 0.068 1.00 98.44 225 ILE A CA 1
ATOM 1693 C C . ILE A 1 225 ? -3.053 -2.886 0.098 1.00 98.44 225 ILE A C 1
ATOM 1695 O O . ILE A 1 225 ? -2.369 -2.823 -0.924 1.00 98.44 225 ILE A O 1
ATOM 1699 N N . GLY A 1 226 ? -2.584 -3.387 1.246 1.00 97.81 226 GLY A N 1
ATOM 1700 C CA . GLY A 1 226 ? -1.228 -3.912 1.378 1.00 97.81 226 GLY A CA 1
ATOM 1701 C C . GLY A 1 226 ? -0.958 -5.073 0.421 1.00 97.81 226 GLY A C 1
ATOM 1702 O O . GLY A 1 226 ? 0.080 -5.085 -0.235 1.00 97.81 226 GLY A O 1
ATOM 1703 N N . TYR A 1 227 ? -1.908 -5.997 0.258 1.00 98.56 227 TYR A N 1
ATOM 1704 C CA . TYR A 1 227 ? -1.795 -7.107 -0.688 1.00 98.56 227 TYR A CA 1
ATOM 1705 C C . TYR A 1 227 ? -1.702 -6.635 -2.148 1.00 98.56 227 TYR A C 1
ATOM 1707 O O . TYR A 1 227 ? -0.842 -7.115 -2.894 1.00 98.56 227 TYR A O 1
ATOM 1715 N N . ILE A 1 228 ? -2.542 -5.677 -2.565 1.00 98.50 228 ILE A N 1
ATOM 1716 C CA . ILE A 1 228 ? -2.494 -5.127 -3.930 1.00 98.50 228 ILE A CA 1
ATOM 1717 C C . ILE A 1 228 ? -1.172 -4.391 -4.174 1.00 98.50 228 ILE A C 1
ATOM 1719 O O . ILE A 1 228 ? -0.509 -4.654 -5.174 1.00 98.50 228 ILE A O 1
ATOM 1723 N N . LEU A 1 229 ? -0.735 -3.523 -3.254 1.00 97.38 229 LEU A N 1
ATOM 1724 C CA . LEU A 1 229 ? 0.545 -2.817 -3.387 1.00 97.38 229 LEU A CA 1
ATOM 1725 C C . LEU A 1 229 ? 1.725 -3.796 -3.458 1.00 97.38 229 LEU A C 1
ATOM 1727 O O . LEU A 1 229 ? 2.624 -3.628 -4.284 1.00 97.38 229 LEU A O 1
ATOM 1731 N N . ALA A 1 230 ? 1.708 -4.856 -2.647 1.00 96.50 230 ALA A N 1
ATOM 1732 C CA . ALA A 1 230 ? 2.759 -5.865 -2.656 1.00 96.50 230 ALA A CA 1
ATOM 1733 C C . ALA A 1 230 ? 2.831 -6.613 -3.991 1.00 96.50 230 ALA A C 1
ATOM 1735 O O . ALA A 1 230 ? 3.898 -6.702 -4.597 1.00 96.50 230 ALA A O 1
ATOM 1736 N N . THR A 1 231 ? 1.700 -7.131 -4.464 1.00 96.56 231 THR A N 1
ATOM 1737 C CA . THR A 1 231 ? 1.637 -7.948 -5.684 1.00 96.56 231 THR A CA 1
ATOM 1738 C C . THR A 1 231 ? 1.892 -7.133 -6.948 1.00 96.56 231 THR A C 1
ATOM 1740 O O . THR A 1 231 ? 2.675 -7.558 -7.798 1.00 96.56 231 THR A O 1
ATOM 1743 N N . ILE A 1 232 ? 1.330 -5.927 -7.046 1.00 94.69 232 ILE A N 1
ATOM 1744 C CA . ILE A 1 232 ? 1.560 -5.044 -8.192 1.00 94.69 232 ILE A CA 1
ATOM 1745 C C . ILE A 1 232 ? 2.994 -4.513 -8.211 1.00 94.69 232 ILE A C 1
ATOM 1747 O O . ILE A 1 232 ? 3.563 -4.348 -9.291 1.00 94.69 232 ILE A O 1
ATOM 1751 N N . SER A 1 233 ? 3.636 -4.323 -7.050 1.00 91.25 233 SER A N 1
ATOM 1752 C CA . SER A 1 233 ? 5.059 -3.959 -7.033 1.00 91.25 233 SER A CA 1
ATOM 1753 C C . SER A 1 233 ? 5.920 -5.037 -7.696 1.00 91.25 233 SER A C 1
ATOM 1755 O O . SER A 1 233 ? 6.813 -4.693 -8.466 1.00 91.25 233 SER A O 1
ATOM 1757 N N . ILE A 1 234 ? 5.597 -6.324 -7.500 1.00 90.81 234 ILE A N 1
ATOM 1758 C CA . ILE A 1 234 ? 6.267 -7.457 -8.162 1.00 90.81 234 ILE A CA 1
ATOM 1759 C C . ILE A 1 234 ? 6.071 -7.398 -9.678 1.00 90.81 234 ILE A C 1
ATOM 1761 O O . ILE A 1 234 ? 7.050 -7.486 -10.417 1.00 90.81 234 ILE A O 1
ATOM 1765 N N . GLN A 1 235 ? 4.832 -7.213 -10.140 1.00 84.00 235 GLN A N 1
ATOM 1766 C CA . GLN A 1 235 ? 4.521 -7.187 -11.571 1.00 84.00 235 GLN A CA 1
ATOM 1767 C C . GLN A 1 235 ? 5.167 -5.993 -12.289 1.00 84.00 235 GLN A C 1
ATOM 1769 O O . GLN A 1 235 ? 5.817 -6.188 -13.310 1.00 84.00 235 GLN A O 1
ATOM 1774 N N . GLY A 1 236 ? 5.018 -4.777 -11.752 1.00 68.06 236 GLY A N 1
ATOM 1775 C CA . GLY A 1 236 ? 5.424 -3.549 -12.442 1.00 68.06 236 GLY A CA 1
ATOM 1776 C C . GLY A 1 236 ? 6.871 -3.109 -12.212 1.00 68.06 236 GLY A C 1
ATOM 1777 O O . GLY A 1 236 ? 7.448 -2.457 -13.075 1.00 68.06 236 GLY A O 1
ATOM 1778 N N . LEU A 1 237 ? 7.475 -3.433 -11.062 1.00 68.31 237 LEU A N 1
ATOM 1779 C CA . LEU A 1 237 ? 8.775 -2.862 -10.670 1.00 68.31 237 LEU A CA 1
ATOM 1780 C C . LEU A 1 237 ? 9.900 -3.896 -10.651 1.00 68.31 237 LEU A C 1
ATOM 1782 O O . LEU A 1 237 ? 11.020 -3.580 -11.053 1.00 68.31 237 LEU A O 1
ATOM 1786 N N . PHE A 1 238 ? 9.620 -5.135 -10.232 1.00 65.19 238 PHE A N 1
ATOM 1787 C CA . PHE A 1 238 ? 10.658 -6.165 -10.149 1.00 65.19 238 PHE A CA 1
ATOM 1788 C C . PHE A 1 238 ? 10.997 -6.823 -11.491 1.00 65.19 238 PHE A C 1
ATOM 1790 O O . PHE A 1 238 ? 12.138 -7.234 -11.681 1.00 65.19 238 PHE A O 1
ATOM 1797 N N . LYS A 1 239 ? 10.051 -6.896 -12.437 1.00 63.31 239 LYS A N 1
ATOM 1798 C CA . LYS A 1 239 ? 10.272 -7.574 -13.728 1.00 63.31 239 LYS A CA 1
ATOM 1799 C C . LYS A 1 239 ? 11.084 -6.754 -14.746 1.00 63.31 239 LYS A C 1
ATOM 1801 O O . LYS A 1 239 ? 11.732 -7.349 -15.600 1.00 63.31 239 LYS A O 1
ATOM 1806 N N . PHE A 1 240 ? 11.089 -5.420 -14.657 1.00 56.28 240 PHE A N 1
ATOM 1807 C CA . PHE A 1 240 ? 11.533 -4.564 -15.772 1.00 56.28 240 PHE A CA 1
ATOM 1808 C C . PHE A 1 240 ? 12.846 -3.792 -15.552 1.00 56.28 240 PHE A C 1
ATOM 1810 O O . PHE A 1 240 ? 13.468 -3.384 -16.531 1.00 56.28 240 PHE A O 1
ATOM 1817 N N . TYR A 1 241 ? 13.320 -3.610 -14.310 1.00 54.34 241 TYR A N 1
ATOM 1818 C CA . TYR A 1 241 ? 14.464 -2.725 -14.036 1.00 54.34 241 TYR A CA 1
ATOM 1819 C C . TYR A 1 241 ? 15.653 -3.421 -13.393 1.00 54.34 241 TYR A C 1
ATOM 1821 O O . TYR A 1 241 ? 15.750 -3.551 -12.173 1.00 54.34 241 TYR A O 1
ATOM 1829 N N . ALA A 1 242 ? 16.629 -3.735 -14.236 1.00 50.41 242 ALA A N 1
ATOM 1830 C CA . ALA A 1 242 ? 17.963 -4.201 -13.893 1.00 50.41 242 ALA A CA 1
ATOM 1831 C C . ALA A 1 242 ? 18.814 -3.114 -13.181 1.00 50.41 242 ALA A C 1
ATOM 1833 O O . ALA A 1 242 ? 19.883 -2.791 -13.661 1.00 50.41 242 ALA A O 1
ATOM 1834 N N . ILE A 1 243 ? 18.356 -2.548 -12.051 1.00 44.88 243 ILE A N 1
ATOM 1835 C CA . ILE A 1 243 ? 19.096 -1.839 -10.959 1.00 44.88 243 ILE A CA 1
ATOM 1836 C C . ILE A 1 243 ? 18.064 -1.155 -10.039 1.00 44.88 243 ILE A C 1
ATOM 1838 O O . ILE A 1 243 ? 18.200 -1.178 -8.817 1.00 44.88 243 ILE A O 1
ATOM 1842 N N . MET A 1 244 ? 16.955 -0.659 -10.600 1.00 51.78 244 MET A N 1
ATOM 1843 C CA . MET A 1 244 ? 15.900 0.040 -9.844 1.00 51.78 244 MET A CA 1
ATOM 1844 C C . MET A 1 244 ? 14.831 -0.881 -9.236 1.00 51.78 244 MET A C 1
ATOM 1846 O O . MET A 1 244 ? 14.001 -0.419 -8.452 1.00 51.78 244 MET A O 1
ATOM 1850 N N . SER A 1 245 ? 14.873 -2.180 -9.556 1.00 61.28 245 SER A N 1
ATOM 1851 C CA . SER A 1 245 ? 13.845 -3.163 -9.196 1.00 61.28 245 SER A CA 1
ATOM 1852 C C . SER A 1 245 ? 13.579 -3.275 -7.690 1.00 61.28 245 SER A C 1
ATOM 1854 O O . SER A 1 245 ? 12.433 -3.491 -7.303 1.00 61.28 245 SER A O 1
ATOM 1856 N N . PHE A 1 246 ? 14.596 -3.104 -6.838 1.00 67.94 246 PHE A N 1
ATOM 1857 C CA . PHE A 1 246 ? 14.437 -3.240 -5.384 1.00 67.94 246 PHE A CA 1
ATOM 1858 C C . PHE A 1 246 ? 14.206 -1.896 -4.684 1.00 67.94 246 PHE A C 1
ATOM 1860 O O . PHE A 1 246 ? 13.415 -1.807 -3.753 1.00 67.94 246 PHE A O 1
ATOM 1867 N N . ALA A 1 247 ? 14.868 -0.825 -5.121 1.00 79.38 247 ALA A N 1
ATOM 1868 C CA . ALA A 1 247 ? 14.808 0.458 -4.422 1.00 79.38 247 ALA A CA 1
ATOM 1869 C C . ALA A 1 247 ? 13.423 1.116 -4.516 1.00 79.38 247 ALA A C 1
ATOM 1871 O O . ALA A 1 247 ? 12.938 1.675 -3.535 1.00 79.38 247 ALA A O 1
ATOM 1872 N N . VAL A 1 248 ? 12.764 1.028 -5.674 1.00 85.31 248 VAL A N 1
ATOM 1873 C CA . VAL A 1 248 ? 11.499 1.732 -5.927 1.00 85.31 248 VAL A CA 1
ATOM 1874 C C . VAL A 1 248 ? 10.353 1.235 -5.025 1.00 85.31 248 VAL A C 1
ATOM 1876 O O . VAL A 1 248 ? 9.780 2.070 -4.320 1.00 85.31 248 VAL A O 1
ATOM 1879 N N . PRO A 1 249 ? 10.032 -0.076 -4.952 1.00 86.44 249 PRO A N 1
ATOM 1880 C CA . PRO A 1 249 ? 9.003 -0.573 -4.034 1.00 86.44 249 PRO A CA 1
ATOM 1881 C C . PRO A 1 249 ? 9.287 -0.221 -2.571 1.00 86.44 249 PRO A C 1
ATOM 1883 O O . PRO A 1 249 ? 8.378 0.164 -1.837 1.00 86.44 249 PRO A O 1
ATOM 1886 N N . PHE A 1 250 ? 10.555 -0.308 -2.156 1.00 88.56 250 PHE A N 1
ATOM 1887 C CA . PHE A 1 250 ? 10.960 0.028 -0.795 1.00 88.56 250 PHE A CA 1
ATOM 1888 C C . PHE A 1 250 ? 10.807 1.510 -0.492 1.00 88.56 250 PHE A C 1
ATOM 1890 O O . PHE A 1 250 ? 10.365 1.825 0.600 1.00 88.56 250 PHE A O 1
ATOM 1897 N N . LEU A 1 251 ? 11.134 2.414 -1.419 1.00 90.69 251 LEU A N 1
ATOM 1898 C CA . LEU A 1 251 ? 10.933 3.853 -1.227 1.00 90.69 251 LEU A CA 1
ATOM 1899 C C . LEU A 1 251 ? 9.444 4.188 -1.108 1.00 90.69 251 LEU A C 1
ATOM 1901 O O . LEU A 1 251 ? 9.035 4.876 -0.178 1.00 90.69 251 LEU A O 1
ATOM 1905 N N . ILE A 1 252 ? 8.615 3.649 -2.001 1.00 91.69 252 ILE A N 1
ATOM 1906 C CA . ILE A 1 252 ? 7.168 3.910 -2.019 1.00 91.69 252 ILE A CA 1
ATOM 1907 C C . ILE A 1 252 ? 6.477 3.412 -0.746 1.00 91.69 252 ILE A C 1
ATOM 1909 O O . ILE A 1 252 ? 5.531 4.038 -0.263 1.00 91.69 252 ILE A O 1
ATOM 1913 N N . LEU A 1 253 ? 6.939 2.281 -0.215 1.00 90.19 253 LEU A N 1
ATOM 1914 C CA . LEU A 1 253 ? 6.382 1.617 0.962 1.00 90.19 253 LEU A CA 1
ATOM 1915 C C . LEU A 1 253 ? 7.268 1.797 2.200 1.00 90.19 253 LEU A C 1
ATOM 1917 O O . LEU A 1 253 ? 7.074 1.107 3.201 1.00 90.19 253 LEU A O 1
ATOM 1921 N N . ALA A 1 254 ? 8.224 2.726 2.157 1.00 90.00 254 ALA A N 1
ATOM 1922 C CA . ALA A 1 254 ? 9.245 2.883 3.187 1.00 90.00 254 ALA A CA 1
ATOM 1923 C C . ALA A 1 254 ? 8.628 3.150 4.554 1.00 90.00 254 ALA A C 1
ATOM 1925 O O . ALA A 1 254 ? 9.070 2.573 5.539 1.00 90.00 254 ALA A O 1
ATOM 1926 N N . LEU A 1 255 ? 7.591 3.985 4.614 1.00 88.31 255 LEU A N 1
ATOM 1927 C CA . LEU A 1 255 ? 6.925 4.327 5.865 1.00 88.31 255 LEU A CA 1
ATOM 1928 C C . LEU A 1 255 ? 6.197 3.116 6.489 1.00 88.31 255 LEU A C 1
ATOM 1930 O O . LEU A 1 255 ? 6.525 2.780 7.627 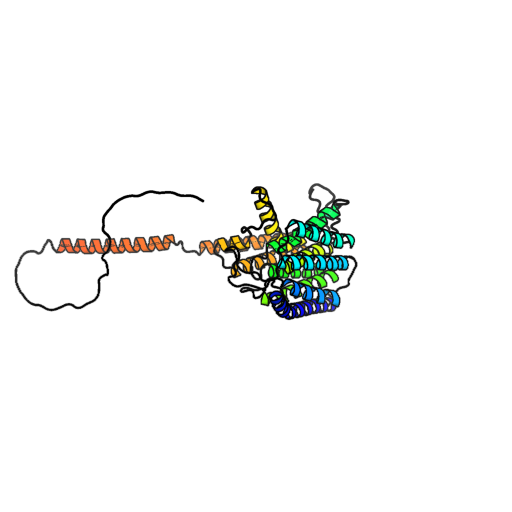1.00 88.31 255 LEU A O 1
ATOM 1934 N N . PRO A 1 256 ? 5.308 2.390 5.772 1.00 88.50 256 PRO A N 1
ATOM 1935 C CA . PRO A 1 256 ? 4.752 1.128 6.268 1.00 88.50 256 PRO A CA 1
ATOM 1936 C C . PRO A 1 256 ? 5.823 0.104 6.673 1.00 88.50 256 PRO A C 1
ATOM 1938 O O . PRO A 1 256 ? 5.759 -0.472 7.761 1.00 88.50 256 PRO A O 1
ATOM 1941 N N . ILE A 1 257 ? 6.823 -0.122 5.810 1.00 88.56 257 ILE A N 1
ATOM 1942 C CA . ILE A 1 257 ? 7.893 -1.102 6.044 1.00 88.56 257 ILE A CA 1
ATOM 1943 C C . ILE A 1 257 ? 8.692 -0.730 7.290 1.00 88.56 257 ILE A C 1
ATOM 1945 O O . ILE A 1 257 ? 8.953 -1.595 8.121 1.00 88.56 257 ILE A O 1
ATOM 1949 N N . PHE A 1 258 ? 9.074 0.537 7.438 1.00 85.31 258 PHE A N 1
ATOM 1950 C CA . PHE A 1 258 ? 9.857 1.009 8.572 1.00 85.31 258 PHE A CA 1
ATOM 1951 C C . PHE A 1 258 ? 9.105 0.808 9.889 1.00 85.31 258 PHE A C 1
ATOM 1953 O O . PHE A 1 258 ? 9.669 0.223 10.814 1.00 85.31 258 PHE A O 1
ATOM 1960 N N . ASP A 1 259 ? 7.829 1.200 9.962 1.00 81.31 259 ASP A N 1
ATOM 1961 C CA . ASP A 1 259 ? 6.998 0.999 11.155 1.00 81.31 259 ASP A CA 1
ATOM 1962 C C . ASP A 1 259 ? 6.869 -0.485 11.512 1.00 81.31 259 ASP A C 1
ATOM 1964 O O . ASP A 1 259 ? 6.987 -0.861 12.684 1.00 81.31 259 ASP A O 1
ATOM 1968 N N . PHE A 1 260 ? 6.673 -1.336 10.504 1.00 82.50 260 PHE A N 1
ATOM 1969 C CA . PHE A 1 260 ? 6.569 -2.781 10.674 1.00 82.50 260 PHE A CA 1
ATOM 1970 C C . PHE A 1 260 ? 7.880 -3.408 11.157 1.00 82.50 260 PHE A C 1
ATOM 1972 O O . PHE A 1 260 ? 7.897 -4.080 12.188 1.00 82.50 260 PHE A O 1
ATOM 1979 N N . VAL A 1 261 ? 8.987 -3.170 10.449 1.00 81.44 261 VAL A N 1
ATOM 1980 C CA . VAL A 1 261 ? 10.310 -3.733 10.755 1.00 81.44 261 VAL A CA 1
ATOM 1981 C C . VAL A 1 261 ? 10.786 -3.260 12.126 1.00 81.44 261 VAL A C 1
ATOM 1983 O O . VAL A 1 261 ? 11.250 -4.064 12.937 1.00 81.44 261 VAL A O 1
ATOM 1986 N N . PHE A 1 262 ? 10.617 -1.973 12.429 1.00 78.31 262 PHE A N 1
ATOM 1987 C CA . PHE A 1 262 ? 11.001 -1.412 13.717 1.00 78.31 262 PHE A CA 1
ATOM 1988 C C . PHE A 1 262 ? 10.184 -2.018 14.868 1.00 78.31 262 PHE A C 1
ATOM 1990 O O . PHE A 1 262 ? 10.751 -2.412 15.891 1.00 78.31 262 PHE A O 1
ATOM 1997 N N . ALA A 1 263 ? 8.862 -2.150 14.706 1.00 74.62 263 ALA A N 1
ATOM 1998 C CA . ALA A 1 263 ? 8.014 -2.808 15.699 1.00 74.62 263 ALA A CA 1
ATOM 1999 C C . ALA A 1 263 ? 8.366 -4.298 15.859 1.00 74.62 263 ALA A C 1
ATOM 2001 O O . ALA A 1 263 ? 8.433 -4.791 16.987 1.00 74.62 263 ALA A O 1
ATOM 2002 N N . PHE A 1 264 ? 8.637 -4.998 14.755 1.00 78.06 264 PHE A N 1
ATOM 2003 C CA . PHE A 1 264 ? 9.020 -6.409 14.740 1.00 78.06 264 PHE A CA 1
ATOM 2004 C C . PHE A 1 264 ? 10.302 -6.649 15.544 1.00 78.06 264 PHE A C 1
ATOM 2006 O O . PHE A 1 264 ? 10.291 -7.423 16.505 1.00 78.06 264 PHE A O 1
ATOM 2013 N N . PHE A 1 265 ? 11.387 -5.940 15.217 1.00 78.56 265 PHE A N 1
ATOM 2014 C CA . PHE A 1 265 ? 12.664 -6.096 15.916 1.00 78.56 265 PHE A CA 1
ATOM 2015 C C . PHE A 1 265 ? 12.584 -5.652 17.374 1.00 78.56 265 PHE A C 1
ATOM 2017 O O . PHE A 1 265 ? 13.111 -6.344 18.242 1.00 78.56 265 PHE A O 1
ATOM 2024 N N . ARG A 1 266 ? 11.872 -4.559 17.683 1.00 77.38 266 ARG A N 1
ATOM 2025 C CA . ARG A 1 266 ? 11.667 -4.128 19.074 1.00 77.38 266 ARG A CA 1
ATOM 2026 C C . ARG A 1 266 ? 11.009 -5.221 19.918 1.00 77.38 266 ARG A C 1
ATOM 2028 O O . ARG A 1 266 ? 11.424 -5.446 21.052 1.00 77.38 266 ARG A O 1
ATOM 2035 N N . ARG A 1 267 ? 9.981 -5.891 19.389 1.00 77.00 267 ARG A N 1
ATOM 2036 C CA . ARG A 1 267 ? 9.269 -6.966 20.101 1.00 77.00 267 ARG A CA 1
ATOM 2037 C C . ARG A 1 267 ? 10.136 -8.211 20.246 1.00 77.00 267 ARG A C 1
ATOM 2039 O O . ARG A 1 267 ? 10.178 -8.772 21.338 1.00 77.00 267 ARG A O 1
ATOM 2046 N N . LEU A 1 268 ? 10.860 -8.580 19.188 1.00 79.75 268 LEU A N 1
ATOM 2047 C CA . LEU A 1 268 ? 11.778 -9.716 19.197 1.00 79.75 268 LEU A CA 1
ATOM 2048 C C . LEU A 1 268 ? 12.883 -9.536 20.249 1.00 79.75 268 LEU A C 1
ATOM 2050 O O . LEU A 1 268 ? 13.108 -10.431 21.059 1.00 79.75 268 LEU A O 1
ATOM 2054 N N . LEU A 1 269 ? 13.505 -8.354 20.298 1.00 81.25 269 LEU A N 1
ATOM 2055 C CA . LEU A 1 269 ? 14.524 -8.005 21.296 1.00 81.25 269 LEU A CA 1
ATOM 2056 C C . LEU A 1 269 ? 13.966 -7.963 22.728 1.00 81.25 269 LEU A C 1
ATOM 2058 O O . LEU A 1 269 ? 14.695 -8.217 23.679 1.00 81.25 269 LEU A O 1
ATOM 2062 N N . ALA A 1 270 ? 12.672 -7.678 22.888 1.00 78.81 270 ALA A N 1
ATOM 2063 C CA . ALA A 1 270 ? 11.979 -7.711 24.174 1.00 78.81 270 ALA A CA 1
ATOM 2064 C C . ALA A 1 270 ? 11.441 -9.108 24.555 1.00 78.81 270 ALA A C 1
ATOM 2066 O O . ALA A 1 270 ? 10.700 -9.218 25.532 1.00 78.81 270 ALA A O 1
ATOM 2067 N N . GLY A 1 271 ? 11.739 -10.158 23.774 1.00 75.44 271 GLY A N 1
ATOM 2068 C CA . GLY A 1 271 ? 11.244 -11.523 24.000 1.00 75.44 271 GLY A CA 1
ATOM 2069 C C . GLY A 1 271 ? 9.726 -11.683 23.834 1.00 75.44 271 GLY A C 1
ATOM 2070 O O . GLY A 1 271 ? 9.155 -12.683 24.266 1.00 75.44 271 GLY A O 1
ATOM 2071 N N . LYS A 1 272 ? 9.048 -10.698 23.234 1.00 73.50 272 LYS A N 1
ATOM 2072 C CA . LYS A 1 272 ? 7.598 -10.713 23.001 1.00 73.50 272 LYS A CA 1
ATOM 2073 C C . LYS A 1 272 ? 7.295 -11.286 21.623 1.00 73.50 272 LYS A C 1
ATOM 2075 O O . LYS A 1 272 ? 8.100 -11.180 20.702 1.00 73.50 272 LYS A O 1
ATOM 2080 N N . ASN A 1 273 ? 6.090 -11.833 21.456 1.00 68.06 273 ASN A N 1
ATOM 2081 C CA . ASN A 1 273 ? 5.614 -12.250 20.140 1.00 68.06 273 ASN A CA 1
ATOM 2082 C C . ASN A 1 273 ? 5.655 -11.042 19.171 1.00 68.06 273 ASN A C 1
ATOM 2084 O O . ASN A 1 273 ? 4.986 -10.037 19.444 1.00 68.06 273 ASN A O 1
ATOM 2088 N N . PRO A 1 274 ? 6.390 -11.121 18.043 1.00 63.75 274 PRO A N 1
ATOM 2089 C CA . PRO A 1 274 ? 6.498 -10.022 17.085 1.00 63.75 274 PRO A CA 1
ATOM 2090 C C . PRO A 1 274 ? 5.166 -9.567 16.478 1.00 63.75 274 PRO A C 1
ATOM 2092 O O . PRO A 1 274 ? 5.086 -8.445 15.986 1.00 63.75 274 PRO A O 1
ATOM 2095 N N . MET A 1 275 ? 4.111 -10.383 16.563 1.00 60.56 275 MET A N 1
ATOM 2096 C CA . MET A 1 275 ? 2.761 -10.089 16.063 1.00 60.56 275 MET A CA 1
ATOM 2097 C C . MET A 1 275 ? 1.774 -9.623 17.153 1.00 60.56 275 MET A C 1
ATOM 2099 O O . MET A 1 275 ? 0.603 -9.399 16.863 1.00 60.56 275 MET A O 1
ATOM 2103 N N . ALA A 1 276 ? 2.203 -9.468 18.411 1.00 58.44 276 ALA A N 1
ATOM 2104 C CA . ALA A 1 276 ? 1.332 -8.997 19.497 1.00 58.44 276 ALA A CA 1
ATOM 2105 C C . ALA A 1 276 ? 1.131 -7.470 19.475 1.00 58.44 276 ALA A C 1
ATOM 2107 O O . ALA A 1 276 ? 2.087 -6.741 19.267 1.00 58.44 276 ALA A O 1
ATOM 2108 N N . ALA A 1 277 ? -0.073 -6.964 19.762 1.00 57.41 277 ALA A N 1
ATOM 2109 C CA . ALA A 1 277 ? -0.384 -5.526 19.717 1.00 57.41 277 ALA A CA 1
ATOM 2110 C C . ALA A 1 277 ? 0.545 -4.644 20.592 1.00 57.41 277 ALA A C 1
ATOM 2112 O O . ALA A 1 277 ? 0.833 -4.978 21.744 1.00 57.41 277 ALA A O 1
ATOM 2113 N N . ASP A 1 278 ? 0.961 -3.482 20.069 1.00 58.75 278 ASP A N 1
ATOM 2114 C CA . ASP A 1 278 ? 1.942 -2.560 20.676 1.00 58.75 278 ASP A CA 1
ATOM 2115 C C . ASP A 1 278 ? 1.511 -1.098 20.469 1.00 58.75 278 ASP A C 1
ATOM 2117 O O . ASP A 1 278 ? 0.811 -0.798 19.510 1.00 58.75 278 ASP A O 1
ATOM 2121 N N . ARG A 1 279 ? 1.938 -0.189 21.354 1.00 55.53 279 ARG A N 1
ATOM 2122 C CA . ARG A 1 279 ? 1.716 1.263 21.226 1.00 55.53 279 ARG A CA 1
ATOM 2123 C C . ARG A 1 279 ? 2.903 2.006 20.617 1.00 55.53 279 ARG A C 1
ATOM 2125 O O . ARG A 1 279 ? 2.795 3.185 20.339 1.00 55.53 279 ARG A O 1
ATOM 2132 N N . GLY A 1 280 ? 4.057 1.382 20.400 1.00 57.88 280 GLY A N 1
ATOM 2133 C CA . GLY A 1 280 ? 5.244 2.128 19.968 1.00 57.88 280 GLY A CA 1
ATOM 2134 C C . GLY A 1 280 ? 5.339 2.430 18.461 1.00 57.88 280 GLY A C 1
ATOM 2135 O O . GLY A 1 280 ? 6.456 2.465 17.939 1.00 57.88 280 GLY A O 1
ATOM 2136 N N . HIS A 1 281 ? 4.228 2.549 17.739 1.00 71.56 281 HIS A N 1
ATOM 2137 C CA . HIS A 1 281 ? 4.231 2.900 16.311 1.00 71.56 281 HIS A CA 1
ATOM 2138 C C . HIS A 1 281 ? 4.657 4.363 16.105 1.00 71.56 281 HIS A C 1
ATOM 2140 O O . HIS A 1 281 ? 4.580 5.164 17.042 1.00 71.56 281 HIS A O 1
ATOM 2146 N N . VAL A 1 282 ? 5.131 4.735 14.908 1.00 68.38 282 VAL A N 1
ATOM 2147 C CA . VAL A 1 282 ? 5.680 6.088 14.685 1.00 68.38 282 VAL A CA 1
ATOM 2148 C C . VAL A 1 282 ? 4.631 7.162 14.954 1.00 68.38 282 VAL A C 1
ATOM 2150 O O . VAL A 1 282 ? 4.940 8.182 15.565 1.00 68.38 282 VAL A O 1
ATOM 2153 N N . HIS A 1 283 ? 3.373 6.901 14.606 1.00 69.75 283 HIS A N 1
ATOM 2154 C CA . HIS A 1 283 ? 2.280 7.832 14.858 1.00 69.75 283 HIS A CA 1
ATOM 2155 C C . HIS A 1 283 ? 2.020 8.080 16.354 1.00 69.75 283 HIS A C 1
ATOM 2157 O O . HIS A 1 283 ? 1.794 9.221 16.745 1.00 69.75 283 HIS A O 1
ATOM 2163 N N . HIS A 1 284 ? 2.123 7.056 17.206 1.00 75.31 284 HIS A N 1
ATOM 2164 C CA . HIS A 1 284 ? 2.016 7.236 18.655 1.00 75.31 284 HIS A CA 1
ATOM 2165 C C . HIS A 1 284 ? 3.202 8.021 19.209 1.00 75.31 284 HIS A C 1
ATOM 2167 O O . HIS A 1 284 ? 2.997 8.940 19.985 1.00 75.31 284 HIS A O 1
ATOM 2173 N N . ARG A 1 285 ? 4.424 7.761 18.727 1.00 74.50 285 ARG A N 1
ATOM 2174 C CA . ARG A 1 285 ? 5.609 8.534 19.136 1.00 74.50 285 ARG A CA 1
ATOM 2175 C C . ARG A 1 285 ? 5.491 10.015 18.800 1.00 74.50 285 ARG A C 1
ATOM 2177 O O . ARG A 1 285 ? 5.873 10.851 19.606 1.00 74.50 285 ARG A O 1
ATOM 2184 N N . LEU A 1 286 ? 4.956 10.345 17.624 1.00 77.88 286 LEU A N 1
ATOM 2185 C CA . LEU A 1 286 ? 4.700 11.733 17.237 1.00 77.88 286 LEU A CA 1
ATOM 2186 C C . LEU A 1 286 ? 3.699 12.404 18.189 1.00 77.88 286 LEU A C 1
ATOM 2188 O O . LEU A 1 286 ? 3.887 13.562 18.559 1.00 77.88 286 LEU A O 1
ATOM 2192 N N . ILE A 1 287 ? 2.673 11.671 18.618 1.00 79.81 287 ILE A N 1
ATOM 2193 C CA . ILE A 1 287 ? 1.682 12.160 19.582 1.00 79.81 287 ILE A CA 1
ATOM 2194 C C . ILE A 1 287 ? 2.289 12.298 20.983 1.00 79.81 287 ILE A C 1
ATOM 2196 O O . ILE A 1 287 ? 2.094 13.326 21.625 1.00 79.81 287 ILE A O 1
ATOM 2200 N N . ASP A 1 288 ? 3.105 11.336 21.419 1.00 80.12 288 ASP A N 1
ATOM 2201 C CA . ASP A 1 288 ? 3.834 11.379 22.694 1.00 80.12 288 ASP A CA 1
ATOM 2202 C C . ASP A 1 288 ? 4.825 12.562 22.751 1.00 80.12 288 ASP A C 1
ATOM 2204 O O . ASP A 1 288 ? 5.126 13.080 23.824 1.00 80.12 288 ASP A O 1
ATOM 2208 N N . MET A 1 289 ? 5.300 13.040 21.593 1.00 80.12 289 MET A N 1
ATOM 2209 C CA . MET A 1 289 ? 6.107 14.262 21.457 1.00 80.12 289 MET A CA 1
ATOM 2210 C C . MET A 1 289 ? 5.283 15.564 21.527 1.00 80.12 289 MET A C 1
ATOM 2212 O O . MET A 1 289 ? 5.850 16.653 21.421 1.00 80.12 289 MET A O 1
ATOM 2216 N N . GLY A 1 290 ? 3.962 15.476 21.709 1.00 83.81 290 GLY A N 1
ATOM 2217 C CA . GLY A 1 290 ? 3.052 16.612 21.871 1.00 83.81 290 GLY A CA 1
ATOM 2218 C C . GLY A 1 290 ? 2.347 17.073 20.591 1.00 83.81 290 GLY A C 1
ATOM 2219 O O . GLY A 1 290 ? 1.717 18.131 20.603 1.00 83.81 290 GLY A O 1
ATOM 2220 N N . LEU A 1 291 ? 2.440 16.321 19.487 1.00 85.31 291 LEU A N 1
ATOM 2221 C CA . LEU A 1 291 ? 1.695 16.628 18.262 1.00 85.31 291 LEU A CA 1
ATOM 2222 C C . LEU A 1 291 ? 0.246 16.150 18.369 1.00 85.31 291 LEU A C 1
ATOM 2224 O O . LEU A 1 291 ? -0.044 15.090 18.919 1.00 85.31 291 LEU A O 1
ATOM 2228 N N . ASN A 1 292 ? -0.678 16.900 17.774 1.00 86.56 292 ASN A N 1
ATOM 2229 C CA . ASN A 1 292 ? -2.044 16.412 17.617 1.00 86.56 292 ASN A CA 1
ATOM 2230 C C . ASN A 1 292 ? -2.142 15.391 16.464 1.00 86.56 292 ASN A C 1
ATOM 2232 O O . ASN A 1 292 ? -1.283 15.325 15.582 1.00 86.56 292 ASN A O 1
ATOM 2236 N N . GLN A 1 293 ? -3.226 14.611 16.439 1.00 86.19 293 GLN A N 1
ATOM 2237 C CA . GLN A 1 293 ? -3.448 13.569 15.430 1.00 86.19 293 GLN A CA 1
ATOM 2238 C C . GLN A 1 293 ? -3.341 14.097 13.990 1.00 86.19 293 GLN A C 1
ATOM 2240 O O . GLN A 1 293 ? -2.688 13.478 13.155 1.00 86.19 293 GLN A O 1
ATOM 2245 N N . LYS A 1 294 ? -3.928 15.265 13.694 1.00 88.50 294 LYS A N 1
ATOM 2246 C CA . LYS A 1 294 ? -3.897 15.857 12.346 1.00 88.50 294 LYS A CA 1
ATOM 2247 C C . LYS A 1 294 ? -2.475 16.221 11.914 1.00 88.50 294 LYS A C 1
ATOM 2249 O O . LYS A 1 294 ? -2.115 15.994 10.763 1.00 88.50 294 LYS A O 1
ATOM 2254 N N . GLN A 1 295 ? -1.666 16.751 12.831 1.00 88.50 295 GLN A N 1
ATOM 2255 C CA . GLN A 1 295 ? -0.257 17.067 12.596 1.00 88.50 295 GLN A CA 1
ATOM 2256 C C . GLN A 1 295 ? 0.562 15.801 12.341 1.00 88.50 295 GLN A C 1
ATOM 2258 O O . GLN A 1 295 ? 1.326 15.766 11.379 1.00 88.50 295 GLN A O 1
ATOM 2263 N N . ALA A 1 296 ? 0.371 14.754 13.150 1.00 88.38 296 ALA A N 1
ATOM 2264 C CA . ALA A 1 296 ? 1.051 13.477 12.952 1.00 88.38 296 ALA A CA 1
ATOM 2265 C C . ALA A 1 296 ? 0.725 12.884 11.570 1.00 88.38 296 ALA A C 1
ATOM 2267 O O . ALA A 1 296 ? 1.637 12.546 10.820 1.00 88.38 296 ALA A O 1
ATOM 2268 N N . VAL A 1 297 ? -0.555 12.846 11.181 1.00 90.88 297 VAL A N 1
ATOM 2269 C CA . VAL A 1 297 ? -0.977 12.363 9.854 1.00 90.88 297 VAL A CA 1
ATOM 2270 C C . VAL A 1 297 ? -0.384 13.210 8.725 1.00 90.88 297 VAL A C 1
ATOM 2272 O O . VAL A 1 297 ? 0.157 12.657 7.770 1.00 90.88 297 VAL A O 1
ATOM 2275 N N . ALA A 1 298 ? -0.417 14.541 8.842 1.00 91.06 298 ALA A N 1
ATOM 2276 C CA . ALA A 1 298 ? 0.143 15.434 7.828 1.00 91.06 298 ALA A CA 1
ATOM 2277 C C . ALA A 1 298 ? 1.653 15.221 7.624 1.00 91.06 298 ALA A C 1
ATOM 2279 O O . ALA A 1 298 ? 2.115 15.168 6.485 1.00 91.06 298 ALA A O 1
ATOM 2280 N N . ILE A 1 299 ? 2.421 15.039 8.705 1.00 89.94 299 ILE A N 1
ATOM 2281 C CA . ILE A 1 299 ? 3.857 14.729 8.624 1.00 89.94 299 ILE A CA 1
ATOM 2282 C C . ILE A 1 299 ? 4.078 13.405 7.887 1.00 89.94 299 ILE A C 1
ATOM 2284 O O . ILE A 1 299 ? 4.918 13.331 6.994 1.00 89.94 299 ILE A O 1
ATOM 2288 N N . MET A 1 300 ? 3.297 12.374 8.211 1.00 90.62 300 MET A N 1
ATOM 2289 C CA . MET A 1 300 ? 3.411 11.061 7.569 1.00 90.62 300 MET A CA 1
ATOM 2290 C C . MET A 1 300 ? 3.043 11.115 6.077 1.00 90.62 300 MET A C 1
ATOM 2292 O O . MET A 1 300 ? 3.683 10.443 5.266 1.00 90.62 300 MET A O 1
ATOM 2296 N N . TYR A 1 301 ? 2.077 11.952 5.682 1.00 94.56 301 TYR A N 1
ATOM 2297 C CA . TYR A 1 301 ? 1.771 12.209 4.269 1.00 94.56 301 TYR A CA 1
ATOM 2298 C C . TYR A 1 301 ? 2.924 12.904 3.552 1.00 94.56 301 TYR A C 1
ATOM 2300 O O . TYR A 1 301 ? 3.302 12.480 2.465 1.00 94.56 301 TYR A O 1
ATOM 2308 N N . VAL A 1 302 ? 3.514 13.938 4.159 1.00 93.25 302 VAL A N 1
ATOM 2309 C CA . VAL A 1 302 ? 4.664 14.646 3.576 1.00 93.25 302 VAL A CA 1
ATOM 2310 C C . VAL A 1 302 ? 5.848 13.696 3.400 1.00 93.25 302 VAL A C 1
ATOM 2312 O O . VAL A 1 302 ? 6.431 13.652 2.320 1.00 93.25 302 VAL A O 1
ATOM 2315 N N . LEU A 1 303 ? 6.166 12.883 4.413 1.00 91.56 303 LEU A N 1
ATOM 2316 C CA . LEU A 1 303 ? 7.224 11.873 4.322 1.00 91.56 303 LEU A CA 1
ATOM 2317 C C . LEU A 1 303 ? 6.940 10.851 3.215 1.00 91.56 303 LEU A C 1
ATOM 2319 O O . LEU A 1 303 ? 7.816 10.580 2.396 1.00 91.56 303 LEU A O 1
ATOM 2323 N N . SER A 1 304 ? 5.710 10.339 3.139 1.00 94.38 304 SER A N 1
ATOM 2324 C CA . SER A 1 304 ? 5.305 9.408 2.076 1.00 94.38 304 SER A CA 1
ATOM 2325 C C . SER A 1 304 ? 5.409 10.047 0.691 1.00 94.38 304 SER A C 1
ATOM 2327 O O . SER A 1 304 ? 5.889 9.415 -0.243 1.00 94.38 304 SER A O 1
ATOM 2329 N N . GLY A 1 305 ? 5.010 11.315 0.557 1.00 95.81 305 GLY A N 1
ATOM 2330 C CA . GLY A 1 305 ? 5.084 12.064 -0.697 1.00 95.81 305 GLY A CA 1
ATOM 2331 C C . GLY A 1 305 ? 6.521 12.313 -1.144 1.00 95.81 305 GLY A C 1
ATOM 2332 O O . GLY A 1 305 ? 6.833 12.144 -2.317 1.00 95.81 305 GLY A O 1
ATOM 2333 N N . ILE A 1 306 ? 7.416 12.642 -0.210 1.00 94.12 306 ILE A N 1
ATOM 2334 C CA . ILE A 1 306 ? 8.852 12.795 -0.472 1.00 94.12 306 ILE A CA 1
ATOM 2335 C C . ILE A 1 306 ? 9.458 11.479 -0.963 1.00 94.12 306 ILE A C 1
ATOM 2337 O O . ILE A 1 306 ? 10.186 11.465 -1.957 1.00 94.12 306 ILE A O 1
ATOM 2341 N N . LEU A 1 307 ? 9.162 10.371 -0.286 1.00 93.50 307 LEU A N 1
ATOM 2342 C CA . LEU A 1 307 ? 9.717 9.062 -0.628 1.00 93.50 307 LEU A CA 1
ATOM 2343 C C . LEU A 1 307 ? 9.147 8.547 -1.959 1.00 93.50 307 LEU A C 1
ATOM 2345 O O . LEU A 1 307 ? 9.903 8.071 -2.805 1.00 93.50 307 LEU A O 1
ATOM 2349 N N . GLY A 1 308 ? 7.849 8.748 -2.200 1.00 94.50 308 GLY A N 1
ATOM 2350 C CA . GLY A 1 308 ? 7.202 8.476 -3.483 1.00 94.50 308 GLY A CA 1
ATOM 2351 C C . GLY A 1 308 ? 7.782 9.309 -4.630 1.00 94.50 308 GLY A C 1
ATOM 2352 O O . GLY A 1 308 ? 8.145 8.759 -5.668 1.00 94.50 308 GLY A O 1
ATOM 2353 N N . LEU A 1 309 ? 7.977 10.617 -4.428 1.00 94.38 309 LEU A N 1
ATOM 2354 C CA . LEU A 1 309 ? 8.628 11.493 -5.407 1.00 94.38 309 LEU A CA 1
ATOM 2355 C C . LEU A 1 309 ? 10.074 11.067 -5.673 1.00 94.38 309 LEU A C 1
ATOM 2357 O O . LEU A 1 309 ? 10.515 11.069 -6.819 1.00 94.38 309 LEU A O 1
ATOM 2361 N N . THR A 1 310 ? 10.807 10.665 -4.636 1.00 92.69 310 THR A N 1
ATOM 2362 C CA . THR A 1 310 ? 12.166 10.133 -4.784 1.00 92.69 310 THR A CA 1
ATOM 2363 C C . THR A 1 310 ? 12.167 8.886 -5.663 1.00 92.69 310 THR A C 1
ATOM 2365 O O . THR A 1 310 ? 13.010 8.768 -6.547 1.00 92.69 310 THR A O 1
ATOM 2368 N N . ALA A 1 311 ? 11.202 7.985 -5.472 1.00 91.12 311 ALA A N 1
ATOM 2369 C CA . ALA A 1 311 ? 11.044 6.785 -6.287 1.00 91.12 311 ALA A CA 1
ATOM 2370 C C . ALA A 1 311 ? 10.718 7.116 -7.759 1.00 91.12 311 ALA A C 1
ATOM 2372 O O . ALA A 1 311 ? 11.278 6.513 -8.678 1.00 91.12 311 ALA A O 1
ATOM 2373 N N . VAL A 1 312 ? 9.872 8.126 -7.993 1.00 92.19 312 VAL A N 1
ATOM 2374 C CA . VAL A 1 312 ? 9.573 8.651 -9.336 1.00 92.19 312 VAL A CA 1
ATOM 2375 C C . VAL A 1 312 ? 10.824 9.249 -9.986 1.00 92.19 312 VAL A C 1
ATOM 2377 O O . VAL A 1 312 ? 11.125 8.930 -11.132 1.00 92.19 312 VAL A O 1
ATOM 2380 N N . VAL A 1 313 ? 11.586 10.081 -9.269 1.00 91.81 313 VAL A N 1
ATOM 2381 C CA . VAL A 1 313 ? 12.819 10.706 -9.784 1.00 91.81 313 VAL A CA 1
ATOM 2382 C C . VAL A 1 313 ? 13.901 9.668 -10.050 1.00 91.81 313 VAL A C 1
ATOM 2384 O O . VAL A 1 313 ? 14.573 9.756 -11.078 1.00 91.81 313 VAL A O 1
ATOM 2387 N N . LEU A 1 314 ? 14.040 8.674 -9.172 1.00 89.00 314 LEU A N 1
ATOM 2388 C CA . LEU A 1 314 ? 14.922 7.530 -9.380 1.00 89.00 314 LEU A CA 1
ATOM 2389 C C . LEU A 1 314 ? 14.596 6.866 -10.719 1.00 89.00 314 LEU A C 1
ATOM 2391 O O . LEU A 1 314 ? 15.481 6.733 -11.558 1.00 89.00 314 LEU A O 1
ATOM 2395 N N . THR A 1 315 ? 13.313 6.582 -10.954 1.00 87.31 315 THR A N 1
ATOM 2396 C CA . THR A 1 315 ? 12.839 5.938 -12.186 1.00 87.31 315 THR A CA 1
ATOM 2397 C C . THR A 1 315 ? 13.030 6.814 -13.429 1.00 87.31 315 THR A C 1
ATOM 2399 O O . THR A 1 315 ? 13.503 6.343 -14.458 1.00 87.31 315 THR A O 1
ATOM 2402 N N . ALA A 1 316 ? 12.694 8.103 -13.347 1.00 88.38 316 ALA A N 1
ATOM 2403 C CA . ALA A 1 316 ? 12.706 9.007 -14.497 1.00 88.38 316 ALA A CA 1
ATOM 2404 C C . ALA A 1 316 ? 14.104 9.519 -14.876 1.00 88.38 316 ALA A C 1
ATOM 2406 O O . ALA A 1 316 ? 14.336 9.919 -16.013 1.00 88.38 316 ALA A O 1
ATOM 2407 N N . SER A 1 317 ? 15.004 9.644 -13.901 1.00 86.50 317 SER A N 1
ATOM 2408 C CA . SER A 1 317 ? 16.234 10.432 -14.037 1.00 86.50 317 SER A CA 1
ATOM 2409 C C . SER A 1 317 ? 17.494 9.763 -13.486 1.00 86.50 317 SER A C 1
ATOM 2411 O O . SER A 1 317 ? 18.575 10.346 -13.602 1.00 86.50 317 SER A O 1
ATOM 2413 N N . GLY A 1 318 ? 17.377 8.571 -12.902 1.00 83.31 318 GLY A N 1
ATOM 2414 C CA . GLY A 1 318 ? 18.495 7.803 -12.366 1.00 83.31 318 GLY A CA 1
ATOM 2415 C C . GLY A 1 318 ? 18.902 8.172 -10.936 1.00 83.31 318 GLY A C 1
ATOM 2416 O O . GLY A 1 318 ? 18.438 9.144 -10.331 1.00 83.31 318 GLY A O 1
ATOM 2417 N N . GLU A 1 319 ? 19.818 7.367 -10.399 1.00 83.69 319 GLU A N 1
ATOM 2418 C CA . GLU A 1 319 ? 20.199 7.338 -8.979 1.00 83.69 319 GLU A CA 1
ATOM 2419 C C . GLU A 1 319 ? 20.765 8.661 -8.464 1.00 83.69 319 GLU A C 1
ATOM 2421 O O . GLU A 1 319 ? 20.397 9.114 -7.380 1.00 83.69 319 GLU A O 1
ATOM 2426 N N . LEU A 1 320 ? 21.615 9.323 -9.256 1.00 85.50 320 LEU A N 1
ATOM 2427 C CA . LEU A 1 320 ? 22.267 10.566 -8.845 1.00 85.50 320 LEU A CA 1
ATOM 2428 C C . LEU A 1 320 ? 21.243 11.663 -8.530 1.00 85.50 320 LEU A C 1
ATOM 2430 O O . LEU A 1 320 ? 21.360 12.339 -7.509 1.00 85.50 320 LEU A O 1
ATOM 2434 N N . ARG A 1 321 ? 20.217 11.836 -9.377 1.00 87.69 321 ARG A N 1
ATOM 2435 C CA . ARG A 1 321 ? 19.198 12.878 -9.161 1.00 87.69 321 ARG A CA 1
ATOM 2436 C C . ARG A 1 321 ? 18.310 12.553 -7.963 1.00 87.69 321 ARG A C 1
ATOM 2438 O O . ARG A 1 321 ? 17.977 13.460 -7.204 1.00 87.69 321 ARG A O 1
ATOM 2445 N N . ALA A 1 322 ? 17.981 11.278 -7.758 1.00 85.50 322 ALA A N 1
ATOM 2446 C CA . ALA A 1 322 ? 17.238 10.837 -6.580 1.00 85.50 322 ALA A CA 1
ATOM 2447 C C . ALA A 1 322 ? 18.028 11.077 -5.282 1.00 85.50 322 ALA A C 1
ATOM 2449 O O . ALA A 1 322 ? 17.483 11.598 -4.310 1.00 85.50 322 ALA A O 1
ATOM 2450 N N . MET A 1 323 ? 19.331 10.780 -5.284 1.00 86.44 323 MET A N 1
ATOM 2451 C CA . MET A 1 323 ? 20.208 11.015 -4.136 1.00 86.44 323 MET A CA 1
ATOM 2452 C C . MET A 1 323 ? 20.348 12.510 -3.822 1.00 86.44 323 MET A C 1
ATOM 2454 O O . MET A 1 323 ? 20.226 12.908 -2.664 1.00 86.44 323 MET A O 1
ATOM 2458 N N . LEU A 1 324 ? 20.538 13.352 -4.844 1.00 88.38 324 LEU A N 1
ATOM 2459 C CA . LEU A 1 324 ? 20.583 14.809 -4.677 1.00 88.38 324 LEU A CA 1
ATOM 2460 C C . LEU A 1 324 ? 19.273 15.365 -4.106 1.00 88.38 324 LEU A C 1
ATOM 2462 O O . LEU A 1 324 ? 19.313 16.258 -3.261 1.00 88.38 324 LEU A O 1
ATOM 2466 N N . LEU A 1 325 ? 18.125 14.821 -4.520 1.00 88.94 325 LEU A N 1
ATOM 2467 C CA . LEU A 1 325 ? 16.822 15.199 -3.977 1.00 88.94 325 LEU A CA 1
ATOM 2468 C C . LEU A 1 325 ? 16.710 14.851 -2.486 1.00 88.94 325 LEU A C 1
ATOM 2470 O O . LEU A 1 325 ? 16.346 15.722 -1.698 1.00 88.94 325 LEU A O 1
ATOM 2474 N N . ILE A 1 326 ? 17.084 13.630 -2.079 1.00 87.38 326 ILE A N 1
ATOM 2475 C CA . ILE A 1 326 ? 17.090 13.241 -0.657 1.00 87.38 326 ILE A CA 1
ATOM 2476 C C . ILE A 1 326 ? 18.003 14.173 0.148 1.00 87.38 326 ILE A C 1
ATOM 2478 O O . ILE A 1 326 ? 17.592 14.696 1.184 1.00 87.38 326 ILE A O 1
ATOM 2482 N N . ILE A 1 327 ? 19.228 14.411 -0.330 1.00 87.00 327 ILE A N 1
ATOM 2483 C CA . ILE A 1 327 ? 20.198 15.280 0.349 1.00 87.00 327 ILE A CA 1
ATOM 2484 C C . ILE A 1 327 ? 19.639 16.699 0.489 1.00 87.00 327 ILE A C 1
ATOM 2486 O O . ILE A 1 327 ? 19.684 17.270 1.578 1.00 87.00 327 ILE A O 1
ATOM 2490 N N . GLY A 1 328 ? 19.066 17.255 -0.581 1.00 86.06 328 GLY A N 1
ATOM 2491 C CA . GLY A 1 328 ? 18.448 18.579 -0.562 1.00 86.06 328 GLY A CA 1
ATOM 2492 C C . GLY A 1 328 ? 17.330 18.681 0.475 1.00 86.06 328 GLY A C 1
ATOM 2493 O O . GLY A 1 328 ? 17.290 19.637 1.248 1.00 86.06 328 GLY A O 1
ATOM 2494 N N . ILE A 1 329 ? 16.471 17.665 0.561 1.00 87.69 329 ILE A N 1
ATOM 2495 C CA . ILE A 1 329 ? 15.380 17.613 1.540 1.00 87.69 329 ILE A CA 1
ATOM 2496 C C . ILE A 1 329 ? 15.914 17.516 2.972 1.00 87.69 329 ILE A C 1
ATOM 2498 O O . ILE A 1 329 ? 15.411 18.216 3.850 1.00 87.69 329 ILE A O 1
ATOM 2502 N N . ILE A 1 330 ? 16.946 16.703 3.218 1.00 87.38 330 ILE A N 1
ATOM 2503 C CA . ILE A 1 330 ? 17.580 16.593 4.540 1.00 87.38 330 ILE A CA 1
ATOM 2504 C C . ILE A 1 330 ? 18.195 17.934 4.957 1.00 87.38 330 ILE A C 1
ATOM 2506 O O . ILE A 1 330 ? 18.020 18.354 6.101 1.00 87.38 330 ILE A O 1
ATOM 2510 N N . ILE A 1 331 ? 18.874 18.634 4.041 1.00 85.81 331 ILE A N 1
ATOM 2511 C CA . ILE A 1 331 ? 19.465 19.952 4.311 1.00 85.81 331 ILE A CA 1
ATOM 2512 C C . ILE A 1 331 ? 18.372 20.966 4.648 1.00 85.81 331 ILE A C 1
ATOM 2514 O O . ILE A 1 331 ? 18.462 21.636 5.676 1.00 85.81 331 ILE A O 1
ATOM 2518 N N . VAL A 1 332 ? 17.327 21.066 3.820 1.00 85.94 332 VAL A N 1
ATOM 2519 C CA . VAL A 1 332 ? 16.212 21.995 4.054 1.00 85.94 332 VAL A CA 1
ATOM 2520 C C . VAL A 1 332 ? 15.521 21.676 5.378 1.00 85.94 332 VAL A C 1
ATOM 2522 O O . VAL A 1 332 ? 15.363 22.573 6.200 1.00 85.94 332 VAL A O 1
ATOM 2525 N N . GLY A 1 333 ? 15.195 20.407 5.636 1.00 82.44 333 GLY A N 1
ATOM 2526 C CA . GLY A 1 333 ? 14.590 19.971 6.895 1.00 82.44 333 GLY A CA 1
ATOM 2527 C C . GLY A 1 333 ? 15.464 20.296 8.109 1.00 82.44 333 GLY A C 1
ATOM 2528 O O . GLY A 1 333 ? 14.975 20.848 9.094 1.00 82.44 333 GLY A O 1
ATOM 2529 N N . GLY A 1 334 ? 16.772 20.042 8.025 1.00 80.38 334 GLY A N 1
ATOM 2530 C CA . GLY A 1 334 ? 17.734 20.385 9.073 1.00 80.38 334 GLY A CA 1
ATOM 2531 C C . GLY A 1 334 ? 17.833 21.892 9.328 1.00 80.38 334 GLY A C 1
ATOM 2532 O O . GLY A 1 334 ? 17.867 22.325 10.481 1.00 80.38 334 GLY A O 1
ATOM 2533 N N . LEU A 1 335 ? 17.814 22.712 8.272 1.00 84.56 335 LEU A N 1
ATOM 2534 C CA . LEU A 1 335 ? 17.794 24.174 8.379 1.00 84.56 335 LEU A CA 1
ATOM 2535 C C . LEU A 1 335 ? 16.477 24.690 8.970 1.00 84.56 335 LEU A C 1
ATOM 2537 O O . LEU A 1 335 ? 16.507 25.593 9.808 1.00 84.56 335 LEU A O 1
ATOM 2541 N N . SER A 1 336 ? 15.333 24.114 8.596 1.00 78.06 336 SER A N 1
ATOM 2542 C CA . SER A 1 336 ? 14.025 24.439 9.178 1.00 78.06 336 SER A CA 1
ATOM 2543 C C . SER A 1 336 ? 13.979 24.125 10.674 1.00 78.06 336 SER A C 1
ATOM 2545 O O . SER A 1 336 ? 13.506 24.936 11.465 1.00 78.06 336 SER A O 1
ATOM 2547 N N . VAL A 1 337 ? 14.540 22.987 11.090 1.00 79.56 337 VAL A N 1
ATOM 2548 C CA . VAL A 1 337 ? 14.662 22.630 12.510 1.00 79.56 337 VAL A CA 1
ATOM 2549 C C . VAL A 1 337 ? 15.590 23.607 13.233 1.00 79.56 337 VAL A C 1
ATOM 2551 O O . VAL A 1 337 ? 15.216 24.156 14.269 1.00 79.56 337 VAL A O 1
ATOM 2554 N N . LYS A 1 338 ? 16.773 23.891 12.672 1.00 81.12 338 LYS A N 1
ATOM 2555 C CA . LYS A 1 338 ? 17.729 24.847 13.251 1.00 81.12 338 LYS A CA 1
ATOM 2556 C C . LYS A 1 338 ? 17.107 26.233 13.425 1.00 81.12 338 LYS A C 1
ATOM 2558 O O . LYS A 1 338 ? 17.205 26.801 14.504 1.00 81.12 338 LYS A O 1
ATOM 2563 N N . THR A 1 339 ? 16.444 26.760 12.397 1.00 78.62 339 THR A N 1
ATOM 2564 C CA . THR A 1 339 ? 15.783 28.076 12.444 1.00 78.62 339 THR A CA 1
ATOM 2565 C C . THR A 1 339 ? 14.624 28.105 13.438 1.00 78.62 339 THR A C 1
ATOM 2567 O O . THR A 1 339 ? 14.521 29.063 14.200 1.00 78.62 339 THR A O 1
ATOM 2570 N N . TYR A 1 340 ? 13.818 27.042 13.521 1.00 77.56 340 TYR A N 1
ATOM 2571 C CA . TYR A 1 340 ? 12.771 26.914 14.538 1.00 77.56 340 TYR A CA 1
ATOM 2572 C C . TYR A 1 340 ? 13.338 26.955 15.967 1.00 77.56 340 TYR A C 1
ATOM 2574 O O . TYR A 1 340 ? 12.819 27.677 16.819 1.00 77.56 340 TYR A O 1
ATOM 2582 N N . PHE A 1 341 ? 14.432 26.232 16.234 1.00 73.06 341 PHE A N 1
ATOM 2583 C CA . PHE A 1 341 ? 15.088 26.252 17.545 1.00 73.06 341 PHE A CA 1
ATOM 2584 C C . PHE A 1 341 ? 15.828 27.566 17.830 1.00 73.06 341 PHE A C 1
ATOM 2586 O O . PHE A 1 341 ? 15.823 28.014 18.971 1.00 73.06 341 PHE A O 1
ATOM 2593 N N . SER A 1 342 ? 16.405 28.224 16.819 1.00 76.19 342 SER A N 1
ATOM 2594 C CA . SER A 1 342 ? 17.028 29.549 16.964 1.00 76.19 342 SER A CA 1
ATOM 2595 C C . SER A 1 342 ? 16.014 30.680 17.184 1.00 76.19 342 SER A C 1
ATOM 2597 O O . SER A 1 342 ? 16.381 31.706 17.746 1.00 76.19 342 SER A O 1
ATOM 2599 N N . TYR A 1 343 ? 14.754 30.509 16.766 1.00 62.53 343 TYR A N 1
ATOM 2600 C CA . TYR A 1 343 ? 13.687 31.504 16.939 1.00 62.53 343 TYR A CA 1
ATOM 2601 C C . TYR A 1 343 ? 12.836 31.288 18.201 1.00 62.53 343 TYR A C 1
ATOM 2603 O O . TYR A 1 343 ? 11.964 32.103 18.490 1.00 62.53 343 TYR A O 1
ATOM 2611 N N . ARG A 1 344 ? 13.071 30.233 18.998 1.00 54.69 344 ARG A N 1
ATOM 2612 C CA . ARG A 1 344 ? 12.527 30.188 20.363 1.00 54.69 344 ARG A CA 1
ATOM 2613 C C . ARG A 1 344 ? 13.328 31.174 21.219 1.00 54.69 344 ARG A C 1
ATOM 2615 O O . ARG A 1 344 ? 14.475 30.860 21.533 1.00 54.69 344 ARG A O 1
ATOM 2622 N N . PRO A 1 345 ? 12.774 32.337 21.624 1.00 50.22 345 PRO A N 1
ATOM 2623 C CA . PRO A 1 345 ? 13.437 33.139 22.635 1.00 50.22 345 PRO A CA 1
ATOM 2624 C C . PRO A 1 345 ? 13.527 32.269 23.885 1.00 50.22 345 PRO A C 1
ATOM 2626 O O . PRO A 1 345 ? 12.522 31.721 24.344 1.00 50.22 345 PRO A O 1
ATOM 2629 N N . ASP A 1 346 ? 14.745 32.095 24.376 1.00 58.19 346 ASP A N 1
ATOM 2630 C CA . ASP A 1 346 ? 15.038 31.351 25.586 1.00 58.19 346 ASP A CA 1
ATOM 2631 C C . ASP A 1 346 ? 14.055 31.751 26.702 1.00 58.19 346 ASP A C 1
ATOM 2633 O O . ASP A 1 346 ? 13.987 32.906 27.135 1.00 58.19 346 ASP A O 1
ATOM 2637 N N . VAL A 1 347 ? 13.242 30.788 27.144 1.00 54.38 347 VAL A N 1
ATOM 2638 C CA . VAL A 1 347 ? 12.262 30.985 28.220 1.00 54.38 347 VAL A CA 1
ATOM 2639 C C . VAL A 1 347 ? 12.984 31.375 29.520 1.00 54.38 347 VAL A C 1
ATOM 2641 O O . VAL A 1 347 ? 12.416 32.103 30.338 1.00 54.38 347 VAL A O 1
ATOM 2644 N N . ASN A 1 348 ? 14.263 31.007 29.675 1.00 49.91 348 ASN A N 1
ATOM 2645 C CA . ASN A 1 348 ? 15.081 31.437 30.806 1.00 49.91 348 ASN A CA 1
ATOM 2646 C C . ASN A 1 348 ? 15.492 32.910 30.707 1.00 49.91 348 ASN A C 1
ATOM 2648 O O . ASN A 1 348 ? 15.576 33.570 31.738 1.00 49.91 348 ASN A O 1
ATOM 2652 N N . SER A 1 349 ? 15.639 33.476 29.508 1.00 55.19 349 SER A N 1
ATOM 2653 C CA . SER A 1 349 ? 15.928 34.905 29.334 1.00 55.19 349 SER A CA 1
ATOM 2654 C C . SER A 1 349 ? 14.739 35.798 29.722 1.00 55.19 349 SER A C 1
ATOM 2656 O O . SER A 1 349 ? 14.935 36.846 30.335 1.00 55.19 349 SER A O 1
ATOM 2658 N N . ARG A 1 350 ? 13.488 35.363 29.487 1.00 51.66 350 ARG A N 1
ATOM 2659 C CA . ARG A 1 350 ? 12.296 36.055 30.029 1.00 51.66 350 ARG A CA 1
ATOM 2660 C C . ARG A 1 350 ? 12.164 35.891 31.544 1.00 51.66 350 ARG A C 1
ATOM 2662 O O . ARG A 1 350 ? 11.805 36.848 32.223 1.00 51.66 350 ARG A O 1
ATOM 2669 N N . ARG A 1 351 ? 12.481 34.711 32.088 1.00 49.75 351 ARG A N 1
ATOM 2670 C CA . ARG A 1 351 ? 12.445 34.465 33.539 1.00 49.75 351 ARG A CA 1
ATOM 2671 C C . ARG A 1 351 ? 13.515 35.280 34.275 1.00 49.75 351 ARG A C 1
ATOM 2673 O O . ARG A 1 351 ? 13.193 35.920 35.267 1.00 49.75 351 ARG A O 1
ATOM 2680 N N . ASN A 1 352 ? 14.732 35.354 33.741 1.00 52.88 352 ASN A N 1
ATOM 2681 C CA . ASN A 1 352 ? 15.814 36.180 34.283 1.00 52.88 352 ASN A CA 1
ATOM 2682 C C . ASN A 1 352 ? 15.542 37.678 34.102 1.00 52.88 352 ASN A C 1
ATOM 2684 O O . ASN A 1 352 ? 15.822 38.448 35.012 1.00 52.88 352 ASN A O 1
ATOM 2688 N N . GLY A 1 353 ? 14.924 38.096 32.991 1.00 57.78 353 GLY A N 1
ATOM 2689 C CA . GLY A 1 353 ? 14.480 39.482 32.802 1.00 57.78 353 GLY A CA 1
ATOM 2690 C C . GLY A 1 353 ? 13.427 39.922 33.827 1.00 57.78 353 GLY A C 1
ATOM 2691 O O . GLY A 1 353 ? 13.516 41.019 34.368 1.00 57.78 353 GLY A O 1
ATOM 2692 N N . ILE A 1 354 ? 12.469 39.050 34.161 1.00 59.19 354 ILE A N 1
ATOM 2693 C CA . ILE A 1 354 ? 11.446 39.321 35.186 1.00 59.19 354 ILE A CA 1
ATOM 2694 C C . ILE A 1 354 ? 12.048 39.291 36.600 1.00 59.19 354 ILE A C 1
ATOM 2696 O O . ILE A 1 354 ? 11.698 40.130 37.428 1.00 59.19 354 ILE A O 1
ATOM 2700 N N . MET A 1 355 ? 12.963 38.358 36.888 1.00 56.72 355 MET A N 1
ATOM 2701 C CA . MET A 1 355 ? 13.635 38.268 38.193 1.00 56.72 355 MET A CA 1
ATOM 2702 C C . MET A 1 355 ? 14.576 39.457 38.432 1.00 56.72 355 MET A C 1
ATOM 2704 O O . MET A 1 355 ? 14.544 40.042 39.511 1.00 56.72 355 MET A O 1
ATOM 2708 N N . ASN A 1 356 ? 15.333 39.881 37.416 1.00 59.12 356 ASN A N 1
ATOM 2709 C CA . ASN A 1 356 ? 16.191 41.065 37.494 1.00 59.12 356 ASN A CA 1
ATOM 2710 C C . ASN A 1 356 ? 15.372 42.359 37.552 1.00 59.12 356 ASN A C 1
ATOM 2712 O O . ASN A 1 356 ? 15.715 43.251 38.319 1.00 59.12 356 ASN A O 1
ATOM 2716 N N . GLY A 1 357 ? 14.257 42.452 36.816 1.00 63.31 357 GLY A N 1
ATOM 2717 C CA . GLY A 1 357 ? 13.335 43.588 36.917 1.00 63.31 357 GLY A CA 1
ATOM 2718 C C . GLY A 1 357 ? 12.719 43.728 38.314 1.00 63.31 357 GLY A C 1
ATOM 2719 O O . GLY A 1 357 ? 12.644 44.833 38.845 1.00 63.31 357 GLY A O 1
ATOM 2720 N N . LYS A 1 358 ? 12.348 42.609 38.955 1.00 59.56 358 LYS A N 1
ATOM 2721 C CA . LYS A 1 358 ? 11.871 42.597 40.348 1.00 59.56 358 LYS A CA 1
ATOM 2722 C C . LYS A 1 358 ? 12.972 42.935 41.355 1.00 59.56 358 LYS A C 1
ATOM 2724 O O . LYS A 1 358 ? 12.713 43.692 42.283 1.00 59.56 358 LYS A O 1
ATOM 2729 N N . ALA A 1 359 ? 14.186 42.416 41.170 1.00 57.94 359 ALA A N 1
ATOM 2730 C CA . ALA A 1 359 ? 15.320 42.728 42.039 1.00 57.94 359 ALA A CA 1
ATOM 2731 C C . ALA A 1 359 ? 15.714 44.213 41.963 1.00 57.94 359 ALA A C 1
ATOM 2733 O O . ALA A 1 359 ? 15.993 44.824 42.991 1.00 57.94 359 ALA A O 1
ATOM 2734 N N . HIS A 1 360 ? 15.666 44.814 40.770 1.00 58.25 360 HIS A N 1
ATOM 2735 C CA . HIS A 1 360 ? 15.997 46.225 40.575 1.00 58.25 360 HIS A CA 1
ATOM 2736 C C . HIS A 1 360 ? 14.926 47.170 41.139 1.00 58.25 360 HIS A C 1
ATOM 2738 O O . HIS A 1 360 ? 15.267 48.176 41.754 1.00 58.25 360 HIS A O 1
ATOM 2744 N N . ALA A 1 361 ? 13.640 46.821 41.010 1.00 57.25 361 ALA A N 1
ATOM 2745 C CA . ALA A 1 361 ? 12.547 47.547 41.666 1.00 57.25 361 ALA A CA 1
ATOM 2746 C C . ALA A 1 361 ? 12.618 47.446 43.203 1.00 57.25 361 ALA A C 1
ATOM 2748 O O . ALA A 1 361 ? 12.268 48.382 43.918 1.00 57.25 361 ALA A O 1
ATOM 2749 N N . MET A 1 362 ? 13.095 46.311 43.726 1.00 56.69 362 MET A N 1
ATOM 2750 C CA . MET A 1 362 ? 13.274 46.113 45.163 1.00 56.69 362 MET A CA 1
ATOM 2751 C C . MET A 1 362 ? 14.483 46.887 45.706 1.00 56.69 362 MET A C 1
ATOM 2753 O O . MET A 1 362 ? 14.382 47.457 46.790 1.00 56.69 362 MET A O 1
ATOM 2757 N N . SER A 1 363 ? 15.588 46.992 44.956 1.00 57.94 363 SER A N 1
ATOM 2758 C CA . SER A 1 363 ? 16.742 47.808 45.368 1.00 57.94 363 SER A CA 1
ATOM 2759 C C . SER A 1 363 ? 16.435 49.307 45.341 1.00 57.94 363 SER A C 1
ATOM 2761 O O . SER A 1 363 ? 16.766 49.996 46.298 1.00 57.94 363 SER A O 1
ATOM 2763 N N . THR A 1 364 ? 15.721 49.800 44.321 1.00 57.56 364 THR A N 1
ATOM 2764 C CA . THR A 1 364 ? 15.310 51.218 44.256 1.00 57.56 364 THR A CA 1
ATOM 2765 C C . THR A 1 364 ? 14.362 51.594 45.393 1.00 57.56 364 THR A C 1
ATOM 2767 O O . THR A 1 364 ? 14.558 52.626 46.022 1.00 57.56 364 THR A O 1
ATOM 2770 N N . ASN A 1 365 ? 13.392 50.742 45.744 1.00 53.41 365 ASN A N 1
ATOM 2771 C CA . ASN A 1 365 ? 12.532 50.994 46.909 1.00 53.41 365 ASN A CA 1
ATOM 2772 C C . ASN A 1 365 ? 13.290 50.944 48.248 1.00 53.41 365 ASN A C 1
ATOM 2774 O O . ASN A 1 365 ? 12.864 51.575 49.213 1.00 53.41 365 ASN A O 1
ATOM 2778 N N . THR A 1 366 ? 14.398 50.203 48.327 1.00 55.59 366 THR A N 1
ATOM 2779 C CA . THR A 1 366 ? 15.223 50.133 49.544 1.00 55.59 366 THR A CA 1
ATOM 2780 C C . THR A 1 366 ? 16.118 51.367 49.675 1.00 55.59 366 THR A C 1
ATOM 2782 O O . THR A 1 366 ? 16.234 51.906 50.769 1.00 55.59 366 THR A O 1
ATOM 2785 N N . GLU A 1 367 ? 16.683 51.865 48.572 1.00 54.78 367 GLU A N 1
ATOM 2786 C CA . GLU A 1 367 ? 17.454 53.118 48.549 1.00 54.78 367 GLU A CA 1
ATOM 2787 C C . GLU A 1 367 ? 16.570 54.342 48.821 1.00 54.78 367 GLU A C 1
ATOM 2789 O O . GLU A 1 367 ? 16.950 55.187 49.623 1.00 54.78 367 GLU A O 1
ATOM 2794 N N . ILE A 1 368 ? 15.359 54.407 48.252 1.00 54.38 368 ILE A N 1
ATOM 2795 C CA . ILE A 1 368 ? 14.408 55.502 48.527 1.00 54.38 368 ILE A CA 1
ATOM 2796 C C . ILE A 1 368 ? 13.992 55.515 50.009 1.00 54.38 368 ILE A C 1
ATOM 2798 O O . ILE A 1 368 ? 13.905 56.582 50.611 1.00 54.38 368 ILE A O 1
ATOM 2802 N N . ASN A 1 369 ? 13.772 54.345 50.621 1.00 49.88 369 ASN A N 1
ATOM 2803 C CA . ASN A 1 369 ? 13.436 54.259 52.047 1.00 49.88 369 ASN A CA 1
ATOM 2804 C C . ASN A 1 369 ? 14.637 54.523 52.969 1.00 49.88 369 ASN A C 1
ATOM 2806 O O . ASN A 1 369 ? 14.446 55.042 54.064 1.00 49.88 369 ASN A O 1
ATOM 2810 N N . ALA A 1 370 ? 15.863 54.193 52.553 1.00 53.53 370 ALA A N 1
ATOM 2811 C CA . ALA A 1 370 ? 17.071 54.507 53.317 1.00 53.53 370 ALA A CA 1
ATOM 2812 C C . ALA A 1 370 ? 17.373 56.016 53.309 1.00 53.53 370 ALA A C 1
ATOM 2814 O O . ALA A 1 370 ? 17.689 56.577 54.356 1.00 53.53 370 ALA A O 1
ATOM 2815 N N . ASP A 1 371 ? 17.182 56.678 52.164 1.00 49.56 371 ASP A N 1
ATOM 2816 C CA . ASP A 1 371 ? 17.386 58.125 52.011 1.00 49.56 371 ASP A CA 1
ATOM 2817 C C . ASP A 1 371 ? 16.274 58.943 52.713 1.00 49.56 371 ASP A C 1
ATOM 2819 O O . ASP A 1 371 ? 16.499 60.073 53.145 1.00 49.56 371 ASP A O 1
ATOM 2823 N N . ALA A 1 372 ? 15.079 58.361 52.896 1.00 49.56 372 ALA A N 1
ATOM 2824 C CA . ALA A 1 372 ? 14.023 58.928 53.742 1.00 49.56 372 ALA A CA 1
ATOM 2825 C C . ALA A 1 372 ? 14.356 58.812 55.244 1.00 49.56 372 ALA A C 1
ATOM 2827 O O . ALA A 1 372 ? 14.212 59.783 55.983 1.00 49.56 372 ALA A O 1
ATOM 2828 N N . ASN A 1 373 ? 14.888 57.667 55.687 1.00 46.34 373 ASN A N 1
ATOM 2829 C CA . ASN A 1 373 ? 15.220 57.436 57.098 1.00 46.34 373 ASN A CA 1
ATOM 2830 C C . ASN A 1 373 ? 16.439 58.248 57.585 1.00 46.34 373 ASN A C 1
ATOM 2832 O O . ASN A 1 373 ? 16.532 58.559 58.770 1.00 46.34 373 ASN A O 1
ATOM 2836 N N . GLU A 1 374 ? 17.376 58.612 56.700 1.00 44.91 374 GLU A N 1
ATOM 2837 C CA . GLU A 1 374 ? 18.482 59.524 57.041 1.00 44.91 374 GLU A CA 1
ATOM 2838 C C . GLU A 1 374 ? 18.051 60.997 57.103 1.00 44.91 374 GLU A C 1
ATOM 2840 O O . GLU A 1 374 ? 18.654 61.781 57.839 1.00 44.91 374 GLU A O 1
ATOM 2845 N N . ARG A 1 375 ? 16.984 61.386 56.391 1.00 44.28 375 ARG A N 1
ATOM 2846 C CA . ARG A 1 375 ? 16.438 62.753 56.457 1.00 44.28 375 ARG A CA 1
ATOM 2847 C C . ARG A 1 375 ? 15.516 62.978 57.655 1.00 44.28 375 ARG A C 1
ATOM 2849 O O . ARG A 1 375 ? 15.470 64.101 58.150 1.00 44.28 375 ARG A O 1
ATOM 2856 N N . ASP A 1 376 ? 14.888 61.924 58.172 1.00 43.91 376 ASP A N 1
ATOM 2857 C CA . ASP A 1 376 ? 14.031 61.993 59.365 1.00 43.91 376 ASP A CA 1
ATOM 2858 C C . ASP A 1 376 ? 14.815 61.952 60.697 1.00 43.91 376 ASP A C 1
ATOM 2860 O O . ASP A 1 376 ? 14.252 62.236 61.749 1.00 43.91 376 ASP A O 1
ATOM 2864 N N . MET A 1 377 ? 16.132 61.693 60.684 1.00 41.75 377 MET A N 1
ATOM 2865 C CA . MET A 1 377 ? 16.986 61.711 61.891 1.00 41.75 377 MET A CA 1
ATOM 2866 C C . MET A 1 377 ? 17.696 63.051 62.174 1.00 41.75 377 MET A C 1
ATOM 2868 O O . MET A 1 377 ? 18.452 63.144 63.142 1.00 41.75 377 MET A O 1
ATOM 2872 N N . LEU A 1 378 ? 17.470 64.102 61.373 1.00 40.28 378 LEU A N 1
ATOM 2873 C CA . LEU A 1 378 ? 18.115 65.416 61.559 1.00 40.28 378 LEU A CA 1
ATOM 2874 C C . LEU A 1 378 ? 17.161 66.610 61.715 1.00 40.28 378 LEU A C 1
ATOM 2876 O O . LEU A 1 378 ? 17.621 67.751 61.694 1.00 40.28 378 LEU A O 1
ATOM 2880 N N . VAL A 1 379 ? 15.866 66.388 61.949 1.00 42.62 379 VAL A N 1
ATOM 2881 C CA . VAL A 1 379 ? 14.938 67.465 62.337 1.00 42.62 379 VAL A CA 1
ATOM 2882 C C . VAL A 1 379 ? 13.944 66.950 63.378 1.00 42.62 379 VAL A C 1
ATOM 2884 O O . VAL A 1 379 ? 12.786 66.691 63.078 1.00 42.62 379 VAL A O 1
ATOM 2887 N N . GLU A 1 380 ? 14.390 66.823 64.627 1.00 36.12 380 GLU A N 1
ATOM 2888 C CA . GLU A 1 380 ? 13.478 66.696 65.768 1.00 36.12 380 GLU A CA 1
ATOM 2889 C C . GLU A 1 380 ? 13.843 67.747 66.826 1.00 36.12 380 GLU A C 1
ATOM 2891 O O . GLU A 1 380 ? 14.477 67.488 67.846 1.00 36.12 380 GLU A O 1
ATOM 2896 N N . SER A 1 381 ? 13.472 68.993 66.527 1.00 33.06 381 SER A N 1
ATOM 2897 C CA . SER A 1 381 ? 13.316 70.067 67.506 1.00 33.06 381 SER A CA 1
ATOM 2898 C C . SER A 1 381 ? 12.188 70.993 67.050 1.00 33.06 381 SER A C 1
ATOM 2900 O O . SER A 1 381 ? 12.232 71.494 65.929 1.00 33.06 381 SER A O 1
ATOM 2902 N N . ASP A 1 382 ? 11.243 71.221 67.964 1.00 30.75 382 ASP A N 1
ATOM 2903 C CA . ASP A 1 382 ? 10.100 72.150 67.934 1.00 30.75 382 ASP A CA 1
ATOM 2904 C C . ASP A 1 382 ? 8.718 71.604 67.494 1.00 30.75 382 ASP A C 1
ATOM 2906 O O . ASP A 1 382 ? 8.298 71.678 66.348 1.00 30.75 382 ASP A O 1
ATOM 2910 N N . HIS A 1 383 ? 7.977 71.121 68.505 1.00 29.97 383 HIS A N 1
ATOM 2911 C CA . HIS A 1 383 ? 6.675 71.652 68.957 1.00 29.97 383 HIS A CA 1
ATOM 2912 C C . HIS A 1 383 ? 5.522 71.915 67.944 1.00 29.97 383 HIS A C 1
ATOM 2914 O O . HIS A 1 383 ? 5.570 72.885 67.200 1.00 29.97 383 HIS A O 1
ATOM 2920 N N . ILE A 1 384 ? 4.381 71.198 68.094 1.00 28.16 384 ILE A N 1
ATOM 2921 C CA . ILE A 1 384 ? 3.033 71.694 68.531 1.00 28.16 384 ILE A CA 1
ATOM 2922 C C . ILE A 1 384 ? 1.844 70.825 68.037 1.00 28.16 384 ILE A C 1
ATOM 2924 O O . ILE A 1 384 ? 1.776 70.395 66.895 1.00 28.16 384 ILE A O 1
ATOM 2928 N N . TYR A 1 385 ? 0.906 70.626 68.976 1.00 27.23 385 TYR A N 1
ATOM 2929 C CA . TYR A 1 385 ? -0.474 70.105 68.949 1.00 27.23 385 TYR A CA 1
ATOM 2930 C C . TYR A 1 385 ? -1.318 70.266 67.661 1.00 27.23 385 TYR A C 1
ATOM 2932 O O . TYR A 1 385 ? -1.257 71.307 67.017 1.00 27.23 385 TYR A O 1
ATOM 2940 N N . VAL A 1 386 ? -2.256 69.328 67.418 1.00 27.77 386 VAL A N 1
ATOM 2941 C CA . VAL A 1 386 ? -3.734 69.503 67.551 1.00 27.77 386 VAL A CA 1
ATOM 2942 C C . VAL A 1 386 ? -4.488 68.198 67.182 1.00 27.77 386 VAL A C 1
ATOM 2944 O O . VAL A 1 386 ? -3.995 67.339 66.463 1.00 27.77 386 VAL A O 1
ATOM 2947 N N . GLN A 1 387 ? -5.666 68.067 67.790 1.00 26.64 387 GLN A N 1
ATOM 2948 C CA . GLN A 1 387 ? -6.597 66.951 67.987 1.00 26.64 387 GLN A CA 1
ATOM 2949 C C . GLN A 1 387 ? -7.739 66.889 66.932 1.00 26.64 387 GLN A C 1
ATOM 2951 O O . GLN A 1 387 ? -7.985 67.893 66.268 1.00 26.64 387 GLN A O 1
ATOM 2956 N N . ALA A 1 388 ? -8.495 65.768 66.936 1.00 28.61 388 ALA A N 1
ATOM 2957 C CA . ALA A 1 388 ? -9.822 65.491 66.314 1.00 28.61 388 ALA A CA 1
ATOM 2958 C C . ALA A 1 388 ? -9.796 64.912 64.870 1.00 28.61 388 ALA A C 1
ATOM 2960 O O . ALA A 1 388 ? -8.897 65.235 64.107 1.00 28.61 388 ALA A O 1
ATOM 2961 N N . ASP A 1 389 ? -10.706 64.052 64.390 1.00 28.94 389 ASP A N 1
ATOM 2962 C CA . ASP A 1 389 ? -11.962 63.478 64.905 1.00 28.94 389 ASP A CA 1
ATOM 2963 C C . ASP A 1 389 ? -12.357 62.234 64.056 1.00 28.94 389 ASP A C 1
ATOM 2965 O O . ASP A 1 389 ? -11.759 61.974 63.010 1.00 28.94 389 ASP A O 1
ATOM 2969 N N . ASP A 1 390 ? -13.371 61.506 64.523 1.00 30.97 390 ASP A N 1
ATOM 2970 C CA . ASP A 1 390 ? -13.972 60.241 64.054 1.00 30.97 390 ASP A CA 1
ATOM 2971 C C . ASP A 1 390 ? -14.359 60.083 62.556 1.00 30.97 390 ASP A C 1
ATOM 2973 O O . ASP A 1 390 ? -14.708 61.045 61.873 1.00 30.97 390 ASP A O 1
ATOM 2977 N N . GLY A 1 391 ? -14.491 58.817 62.097 1.00 29.19 391 GLY A N 1
ATOM 2978 C CA . GLY A 1 391 ? -15.580 58.461 61.160 1.00 29.19 391 GLY A CA 1
ATOM 2979 C C . GLY A 1 391 ? -15.357 57.414 60.049 1.00 29.19 391 GLY A C 1
ATOM 2980 O O . GLY A 1 391 ? -15.226 57.782 58.892 1.00 29.19 391 GLY A O 1
ATOM 2981 N N . ILE A 1 392 ? -15.484 56.129 60.413 1.00 31.06 392 ILE A N 1
ATOM 2982 C CA . ILE A 1 392 ? -16.163 55.004 59.709 1.00 31.06 392 ILE A CA 1
ATOM 2983 C C . ILE A 1 392 ? -15.677 54.521 58.318 1.00 31.06 392 ILE A C 1
ATOM 2985 O O . ILE A 1 392 ? -15.681 55.218 57.309 1.00 31.06 392 ILE A O 1
ATOM 2989 N N . ILE A 1 393 ? -15.402 53.209 58.305 1.00 28.92 393 ILE A N 1
ATOM 2990 C CA . ILE A 1 393 ? -15.036 52.304 57.208 1.00 28.92 393 ILE A CA 1
ATOM 2991 C C . ILE A 1 393 ? -16.226 51.374 56.889 1.00 28.92 393 ILE A C 1
ATOM 2993 O O . ILE A 1 393 ? -16.883 50.884 57.804 1.00 28.92 393 ILE A O 1
ATOM 2997 N N . SER A 1 394 ? -16.425 51.068 55.606 1.00 30.66 394 SER A N 1
ATOM 2998 C CA . SER A 1 394 ? -17.071 49.858 55.056 1.00 30.66 394 SER A CA 1
ATOM 2999 C C . SER A 1 394 ? -16.517 49.688 53.636 1.00 30.66 394 SER A C 1
ATOM 3001 O O . SER A 1 394 ? -16.329 50.698 52.963 1.00 30.66 394 SER A O 1
ATOM 3003 N N . ASP A 1 395 ? -16.242 48.534 53.050 1.00 29.86 395 ASP A N 1
ATOM 3004 C CA . ASP A 1 395 ? -16.257 47.123 53.429 1.00 29.86 395 ASP A CA 1
ATOM 3005 C C . ASP A 1 395 ? -15.413 46.397 52.349 1.00 29.86 395 ASP A C 1
ATOM 3007 O O . ASP A 1 395 ? -14.992 47.017 51.374 1.00 29.86 395 ASP A O 1
ATOM 3011 N N . GLU A 1 396 ? -15.241 45.082 52.505 1.00 27.67 396 GLU A N 1
ATOM 3012 C CA . GLU A 1 396 ? -14.625 44.106 51.580 1.00 27.67 396 GLU A CA 1
ATOM 3013 C C . GLU A 1 396 ? -13.115 43.852 51.717 1.00 27.67 396 GLU A C 1
ATOM 3015 O O . GLU A 1 396 ? -12.283 44.440 51.034 1.00 27.67 396 GLU A O 1
ATOM 3020 N N . LEU A 1 397 ? -12.781 42.858 52.555 1.00 27.41 397 LEU A N 1
ATOM 3021 C CA . LEU A 1 397 ? -11.936 41.691 52.226 1.00 27.41 397 LEU A CA 1
ATOM 3022 C C . LEU A 1 397 ? -11.519 40.977 53.520 1.00 27.41 397 LEU A C 1
ATOM 3024 O O . LEU A 1 397 ? -10.710 41.518 54.270 1.00 27.41 397 LEU A O 1
ATOM 3028 N N . LYS A 1 398 ? -12.012 39.746 53.731 1.00 30.48 398 LYS A N 1
ATOM 3029 C CA . LYS A 1 398 ? -11.312 38.570 54.313 1.00 30.48 398 LYS A CA 1
ATOM 3030 C C . LYS A 1 398 ? -12.354 37.528 54.732 1.00 30.48 398 LYS A C 1
ATOM 3032 O O . LYS A 1 398 ? -13.290 37.839 55.449 1.00 30.48 398 LYS A O 1
ATOM 3037 N N . ALA A 1 399 ? -12.370 36.369 54.086 1.00 31.73 399 ALA A N 1
ATOM 3038 C CA . ALA A 1 399 ? -11.471 35.223 54.270 1.00 31.73 399 ALA A CA 1
ATOM 3039 C C . ALA A 1 399 ? -12.153 34.210 55.193 1.00 31.73 399 ALA A C 1
ATOM 3041 O O . ALA A 1 399 ? -12.332 34.444 56.381 1.00 31.73 399 ALA A O 1
ATOM 3042 N N . ASN A 1 400 ? -12.581 33.116 54.570 1.00 30.16 400 ASN A N 1
ATOM 3043 C CA . ASN A 1 400 ? -13.216 31.971 55.192 1.00 30.16 400 ASN A CA 1
ATOM 3044 C C . ASN A 1 400 ? -12.098 30.967 55.511 1.00 30.16 400 ASN A C 1
ATOM 3046 O O . ASN A 1 400 ? -11.705 30.189 54.644 1.00 30.16 400 ASN A O 1
ATOM 3050 N N . ASP A 1 401 ? -11.567 31.055 56.724 1.00 30.55 401 ASP A N 1
ATOM 3051 C CA . ASP A 1 401 ? -10.880 29.979 57.433 1.00 30.55 401 ASP A CA 1
ATOM 3052 C C . ASP A 1 401 ? -11.698 29.777 58.710 1.00 30.55 401 ASP A C 1
ATOM 3054 O O . ASP A 1 401 ? -11.836 30.723 59.480 1.00 30.55 401 ASP A O 1
ATOM 3058 N N . ASP A 1 402 ? -12.315 28.605 58.890 1.00 29.88 402 ASP A N 1
ATOM 3059 C CA . ASP A 1 402 ? -12.156 27.831 60.127 1.00 29.88 402 ASP A CA 1
ATOM 3060 C C . ASP A 1 402 ? -13.042 26.576 60.217 1.00 29.88 402 ASP A C 1
ATOM 3062 O O . ASP A 1 402 ? -14.202 26.532 59.809 1.00 29.88 402 ASP A O 1
ATOM 3066 N N . ALA A 1 403 ? -12.441 25.597 60.897 1.00 31.44 403 ALA A N 1
ATOM 3067 C CA . ALA A 1 403 ? -13.049 24.595 61.768 1.00 31.44 403 ALA A CA 1
ATOM 3068 C C . ALA A 1 403 ? -13.774 23.384 61.148 1.00 31.44 403 ALA A C 1
ATOM 3070 O O . ALA A 1 403 ? -14.976 23.373 60.896 1.00 31.44 403 ALA A O 1
ATOM 3071 N N . SER A 1 404 ? -13.079 22.244 61.147 1.00 30.70 404 SER A N 1
ATOM 3072 C CA . SER A 1 404 ? -13.334 21.240 62.200 1.00 30.70 404 SER A CA 1
ATOM 3073 C C . SER A 1 404 ? -12.364 20.057 62.111 1.00 30.70 404 SER A C 1
ATOM 3075 O O . SER A 1 404 ? -12.417 19.236 61.200 1.00 30.70 404 SER A O 1
ATOM 3077 N N . ASN A 1 405 ? -11.487 19.950 63.107 1.00 28.55 405 ASN A N 1
ATOM 3078 C CA . ASN A 1 405 ? -10.925 18.678 63.550 1.00 28.55 405 ASN A CA 1
ATOM 3079 C C . ASN A 1 405 ? -10.694 18.732 65.072 1.00 28.55 405 ASN A C 1
ATOM 3081 O O . ASN A 1 405 ? -10.518 19.830 65.599 1.00 28.55 405 ASN A O 1
ATOM 3085 N N . THR A 1 406 ? -10.621 17.550 65.702 1.00 31.67 406 THR A N 1
ATOM 3086 C CA . THR A 1 406 ? -10.391 17.184 67.128 1.00 31.67 406 THR A CA 1
ATOM 3087 C C . THR A 1 406 ? -11.652 16.804 67.936 1.00 31.67 406 THR A C 1
ATOM 3089 O O . THR A 1 406 ? -12.621 17.551 67.940 1.00 31.67 406 THR A O 1
ATOM 3092 N N . ASP A 1 407 ? -11.735 15.691 68.687 1.00 34.00 407 ASP A N 1
ATOM 3093 C CA . ASP A 1 407 ? -10.931 14.453 68.809 1.00 34.00 407 ASP A CA 1
ATOM 3094 C C . ASP A 1 407 ? -11.589 13.485 69.848 1.00 34.00 407 ASP A C 1
ATOM 3096 O O . ASP A 1 407 ? -12.316 13.967 70.714 1.00 34.00 407 ASP A O 1
ATOM 3100 N N . VAL A 1 408 ? -11.214 12.180 69.823 1.00 33.06 408 VAL A N 1
ATOM 3101 C CA . VAL A 1 408 ? -11.078 11.215 70.981 1.00 33.06 408 VAL A CA 1
ATOM 3102 C C . VAL A 1 408 ? -12.387 10.629 71.613 1.00 33.06 408 VAL A C 1
ATOM 3104 O O . VAL A 1 408 ? -13.322 11.370 71.870 1.00 33.06 408 VAL A O 1
ATOM 3107 N N . SER A 1 409 ? -12.609 9.333 71.957 1.00 31.39 409 SER A N 1
ATOM 3108 C CA . SER A 1 409 ? -11.830 8.068 72.121 1.00 31.39 409 SER A CA 1
ATOM 3109 C C . SER A 1 409 ? -12.719 6.817 72.406 1.00 31.39 409 SER A C 1
ATOM 3111 O O . SER A 1 409 ? -13.755 6.995 73.036 1.00 31.39 409 SER A O 1
ATOM 3113 N N . ASN A 1 410 ? -12.203 5.601 72.084 1.00 30.55 410 ASN A N 1
ATOM 3114 C CA . ASN A 1 410 ? -12.256 4.249 72.746 1.00 30.55 410 ASN A CA 1
ATOM 3115 C C . ASN A 1 410 ? -13.596 3.666 73.293 1.00 30.55 410 ASN A C 1
ATOM 3117 O O . ASN A 1 410 ? -14.407 4.385 73.846 1.00 30.55 410 ASN A O 1
ATOM 3121 N N . ASP A 1 411 ? -13.907 2.354 73.266 1.00 30.97 411 ASP A N 1
ATOM 3122 C CA . ASP A 1 411 ? -13.085 1.159 73.549 1.00 30.97 411 ASP A CA 1
ATOM 3123 C C . ASP A 1 411 ? -13.833 -0.167 73.172 1.00 30.97 411 ASP A C 1
ATOM 3125 O O . ASP A 1 411 ? -15.045 -0.262 73.346 1.00 30.97 411 ASP A O 1
ATOM 3129 N N . ARG A 1 412 ? -13.058 -1.191 72.761 1.00 31.88 412 ARG A N 1
ATOM 3130 C CA . ARG A 1 412 ? -13.138 -2.665 73.023 1.00 31.88 412 ARG A CA 1
ATOM 3131 C C . ARG A 1 412 ? -14.292 -3.622 72.599 1.00 31.88 412 ARG A C 1
ATOM 3133 O O . ARG A 1 412 ? -15.409 -3.550 73.081 1.00 31.88 412 ARG A O 1
ATOM 3140 N N . ASN A 1 413 ? -13.829 -4.682 71.901 1.00 31.69 413 ASN A N 1
ATOM 3141 C CA . ASN A 1 413 ? -14.027 -6.150 72.063 1.00 31.69 413 ASN A CA 1
ATOM 3142 C C . ASN A 1 413 ? -15.429 -6.801 72.084 1.00 31.69 413 ASN A C 1
ATOM 3144 O O . ASN A 1 413 ? -16.141 -6.679 73.069 1.00 31.69 413 ASN A O 1
ATOM 3148 N N . ASP A 1 414 ? -15.700 -7.694 71.115 1.00 39.66 414 ASP A N 1
ATOM 3149 C CA . ASP A 1 414 ? -15.691 -9.179 71.256 1.00 39.66 414 ASP A CA 1
ATOM 3150 C C . ASP A 1 414 ? -15.954 -9.827 69.868 1.00 39.66 414 ASP A C 1
ATOM 3152 O O . ASP A 1 414 ? -16.846 -9.407 69.142 1.00 39.66 414 ASP A O 1
ATOM 3156 N N . ARG A 1 415 ? -15.015 -10.602 69.299 1.00 35.31 415 ARG A N 1
ATOM 3157 C CA . ARG A 1 415 ? -14.952 -12.085 69.230 1.00 35.31 415 ARG A CA 1
ATOM 3158 C C . ARG A 1 415 ? -16.157 -12.808 68.598 1.00 35.31 415 ARG A C 1
ATOM 3160 O O . ARG A 1 415 ? -17.246 -12.792 69.148 1.00 35.31 415 ARG A O 1
ATOM 3167 N N . GLY A 1 416 ? -15.860 -13.636 67.582 1.00 31.86 416 GLY A N 1
ATOM 3168 C CA . GLY A 1 416 ? -16.459 -14.979 67.466 1.00 31.86 416 GLY A CA 1
ATOM 3169 C C . GLY A 1 416 ? -17.056 -15.399 66.115 1.00 31.86 416 GLY A C 1
ATOM 3170 O O . GLY A 1 416 ? -18.253 -15.280 65.928 1.00 31.86 416 GLY A O 1
ATOM 3171 N N . ASN A 1 417 ? -16.203 -15.928 65.227 1.00 33.56 417 ASN A N 1
ATOM 3172 C CA . ASN A 1 417 ? -16.295 -17.242 64.552 1.00 33.56 417 ASN A CA 1
ATOM 3173 C C . ASN A 1 417 ? -17.667 -17.795 64.073 1.00 33.56 417 ASN A C 1
ATOM 3175 O O . ASN A 1 417 ? -18.525 -18.053 64.904 1.00 33.56 417 ASN A O 1
ATOM 3179 N N . GLU A 1 418 ? -17.795 -18.138 62.777 1.00 35.59 418 GLU A N 1
ATOM 3180 C CA . GLU A 1 418 ? -17.962 -19.529 62.271 1.00 35.59 418 GLU A CA 1
ATOM 3181 C C . GLU A 1 418 ? -18.312 -19.615 60.760 1.00 35.59 418 GLU A C 1
ATOM 3183 O O . GLU A 1 418 ? -19.272 -19.020 60.286 1.00 35.59 418 GLU A O 1
ATOM 3188 N N . ASN A 1 419 ? -17.489 -20.396 60.042 1.00 40.06 419 ASN A N 1
ATOM 3189 C CA . ASN A 1 419 ? -17.787 -21.439 59.038 1.00 40.06 419 ASN A CA 1
ATOM 3190 C C . ASN A 1 419 ? -18.900 -21.266 57.977 1.00 40.06 419 ASN A C 1
ATOM 3192 O O . ASN A 1 419 ? -20.083 -21.341 58.300 1.00 40.06 419 ASN A O 1
ATOM 3196 N N . ALA A 1 420 ? -18.504 -21.285 56.693 1.00 39.09 420 ALA A N 1
ATOM 3197 C CA . ALA A 1 420 ? -18.769 -22.363 55.710 1.00 39.09 420 ALA A CA 1
ATOM 3198 C C . ALA A 1 420 ? -18.139 -22.032 54.346 1.00 39.09 420 ALA A C 1
ATOM 3200 O O . ALA A 1 420 ? -18.307 -20.880 53.887 1.00 39.09 420 ALA A O 1
#

Foldseek 3Di:
DDPVLVVLLVVLLQQLLVQLLVCQVVLQVVQVVLVLWDAPPDPLAPDHHIAREASLVSLVRSLCRLCVPRFDCALLNVLLNVLLVLQLVVQVVCSRPPDDPVVNLVSLLVSLVSNVVSPLWQQWDQDPPPPDPDRIDGCVVCGSVVSSCQLSLLLVLLVLQLRAQLQSLLLLLLLLVLQLLLCVLQVNSNLNSSSSSSNSSSNSSNVQRHPVHNHGNGSSNSSSSSNSLRSSLSVRQSPRDSPLSPLLSCLLSVLSNVQLVVLQVVCVVVVHDSPDDDQPGQLSVCVVVPDDRVRSSVVSSVSSNLSSVLSSCCSNPNDVRSVVSVVVVVVVVVVVVVVVVVPPDPPVVVVVVVVVVVVVVVVVVVVVVVVVVVVVVPDDDDDDDDDDDDDDDDDDDDDDDDDDDDDDDDDDDDDDDDDD

Radius of gyration: 33.87 Å; Cα contacts (8 Å, |Δi|>4): 563; chains: 1; bounding box: 59×94×99 Å

Sequence (420 aa):
MDTELIFLLLVTLGVSFLVSFAATPLVKQFAQRIGAMDVPKDERRMHNIPIARIGGLAIFFGFMSGVLLFSDIDRELRGILFGSVIIVVMAMIDDLINLKAWIKLIVQIVAALVAIWHGVVIEVISNPNIFSSNPWLVLGAFSIPVTVIWIVAITNSVNYIDGLDGLAVGVSSISSISMLVIAILVSEPNVAVVMAALAGGCIGFMPYNLNPAKIFMGDTGALFIGYILATISIQGLFKFYAIMSFAVPFLILALPIFDFVFAFFRRLLAGKNPMAADRGHVHHRLIDMGLNQKQAVAIMYVLSGILGLTAVVLTASGELRAMLLIIGIIIVGGLSVKTYFSYRPDVNSRRNGIMNGKAHAMSTNTEINADANERDMLVESDHIYVQADDGIISDELKANDDASNTDVSNDRNDRGNENA

Secondary structure (DSSP, 8-state):
--HHHHHHHHHHHHHHHHHHHHHHHHHHHHHHHHT-EE---STT-S-SS-EEE-THHHHHHHHHHHHHHHS---HHHHHHHHHHHHHHHHHHHHHHH---HHHHHHHHHHHHHHHHHTT----EEE-S-TT-S-SEEE-GGGHHHHHHHHHHHHHHHHHHTTTSTTHHHHHHHHHHHHHHHHHHHTT-HHHHHHHHHHHHHHHHHHHHHSSSPSEE-HHHHHHHHHHHHHHHHIIIIITT-TTTTTHHHHHHTHHHHHHHHHHHHHHHHTTS-TTS--S-SHHHHHHHTT--HHHHHHHHHHHHHHHHHHHHHHHHH-HHHHHHHHHHHHHHHHHHHHHHHHTS--HHHHHHHHHHHHHHHHHHHHHHHHHHHHHTTS------------------------------------------

Mean predicted aligned error: 13.04 Å